Protein AF-A0A2E8ZGQ0-F1 (afdb_monomer)

Sequence (388 aa):
MPTKSALLLASIALAIGGLTSACSKSGGDQGAQAAAAPQVPVAQVVVRELAPSAEFNGSLSAPQSVELRPRVSGAIVSVHVPEGVLVRKGQLLFRIDPRPFQVALDQAQAQLRQAQASATLAESNFTRSEQLVATGAISRKTYDDALAQRNAARAQVQAGSAAVAAARLDLSFTQVTAPVGGRVDRVPSDLLARRPDIRAVEHTLRAANANIGAARSAFFPTISLTGSAGTASASLDDLFSSGSGAWSFMPRITLPLPIFGGSALRANLDRADVQKRIEIANYEKAIQSAFRDVADGLAGKGTLDAQIRSETQRVDASRNAYRLAEQRLNSGEDDNLALLDAQRTLYGSQQALVRSKLVRLSNLINLYKALGGGWTEFTTPPDDPLAR

Structure (mmCIF, N/CA/C/O backbone):
data_AF-A0A2E8ZGQ0-F1
#
_entry.id   AF-A0A2E8ZGQ0-F1
#
loop_
_atom_site.group_PDB
_atom_site.id
_atom_site.type_symbol
_atom_site.label_atom_id
_atom_site.label_alt_id
_atom_site.label_comp_id
_atom_site.label_asym_id
_atom_site.label_entity_id
_atom_site.label_seq_id
_atom_site.pdbx_PDB_ins_code
_atom_site.Cartn_x
_atom_site.Cartn_y
_atom_site.Cartn_z
_atom_site.occupancy
_atom_site.B_iso_or_equiv
_atom_site.auth_seq_id
_atom_site.auth_comp_id
_atom_site.auth_asym_id
_atom_site.auth_atom_id
_atom_site.pdbx_PDB_model_num
ATOM 1 N N . MET A 1 1 ? 4.181 -38.121 -56.366 1.00 36.09 1 MET A N 1
ATOM 2 C CA . MET A 1 1 ? 5.210 -38.783 -57.197 1.00 36.09 1 MET A CA 1
ATOM 3 C C . MET A 1 1 ? 6.078 -37.700 -57.831 1.00 36.09 1 MET A C 1
ATOM 5 O O . MET A 1 1 ? 5.507 -36.702 -58.252 1.00 36.09 1 MET A O 1
ATOM 9 N N . PRO A 1 2 ? 7.415 -37.823 -57.784 1.00 50.22 2 PRO A N 1
ATOM 10 C CA . PRO A 1 2 ? 8.355 -36.725 -58.016 1.00 50.22 2 PRO A CA 1
ATOM 11 C C . PRO A 1 2 ? 8.989 -36.780 -59.412 1.00 50.22 2 PRO A C 1
ATOM 13 O O . PRO A 1 2 ? 9.293 -37.872 -59.865 1.00 50.22 2 PRO A O 1
ATOM 16 N N . THR A 1 3 ? 9.323 -35.635 -60.011 1.00 41.19 3 THR A N 1
ATOM 17 C CA . THR A 1 3 ? 10.375 -35.492 -61.050 1.00 41.19 3 THR A CA 1
ATOM 18 C C . THR A 1 3 ? 10.690 -33.993 -61.180 1.00 41.19 3 THR A C 1
ATOM 20 O O . THR A 1 3 ? 9.792 -33.233 -61.516 1.00 41.19 3 THR A O 1
ATOM 23 N N . LYS A 1 4 ? 11.803 -33.432 -60.683 1.00 34.84 4 LYS A N 1
ATOM 24 C CA . LYS A 1 4 ? 13.239 -33.564 -61.030 1.00 34.84 4 LYS A CA 1
ATOM 25 C C . LYS A 1 4 ? 13.630 -33.062 -62.435 1.00 34.84 4 LYS A C 1
ATOM 27 O O . LYS A 1 4 ? 13.215 -33.652 -63.421 1.00 34.84 4 LYS A O 1
ATOM 32 N N . SER A 1 5 ? 14.590 -32.120 -62.414 1.00 35.41 5 SER A N 1
ATOM 33 C CA . SER A 1 5 ? 15.695 -31.893 -63.375 1.00 35.41 5 SER A CA 1
ATOM 34 C C . SER A 1 5 ? 15.346 -31.156 -64.687 1.00 35.41 5 SER A C 1
ATOM 36 O O . SER A 1 5 ? 14.243 -31.295 -65.184 1.00 35.41 5 SER A O 1
ATOM 38 N N . ALA A 1 6 ? 16.204 -30.342 -65.318 1.00 34.25 6 ALA A N 1
ATOM 39 C CA . ALA A 1 6 ? 17.662 -30.217 -65.253 1.00 34.25 6 ALA A CA 1
ATOM 40 C C . ALA A 1 6 ? 18.154 -28.834 -65.751 1.00 34.25 6 ALA A C 1
ATOM 42 O O . ALA A 1 6 ? 17.519 -28.207 -66.596 1.00 34.25 6 ALA A O 1
ATOM 43 N N . LEU A 1 7 ? 19.327 -28.424 -65.250 1.00 39.56 7 LEU A N 1
ATOM 44 C CA . LEU A 1 7 ? 20.251 -27.441 -65.835 1.00 39.56 7 LEU A CA 1
ATOM 45 C C . LEU A 1 7 ? 20.700 -27.842 -67.253 1.00 39.56 7 LEU A C 1
ATOM 47 O O . LEU A 1 7 ? 20.820 -29.037 -67.513 1.00 39.56 7 LEU A O 1
ATOM 51 N N . LEU A 1 8 ? 21.146 -26.866 -68.062 1.00 29.59 8 LEU A N 1
ATOM 52 C CA . LEU A 1 8 ? 22.347 -27.024 -68.903 1.00 29.59 8 LEU A CA 1
ATOM 53 C C . LEU A 1 8 ? 22.949 -25.673 -69.350 1.00 29.59 8 LEU A C 1
ATOM 55 O O . LEU A 1 8 ? 22.307 -24.865 -70.013 1.00 29.59 8 LEU A O 1
ATOM 59 N N . LEU A 1 9 ? 24.210 -25.479 -68.952 1.00 37.50 9 LEU A N 1
ATOM 60 C CA . LEU A 1 9 ? 25.221 -24.547 -69.465 1.00 37.50 9 LEU A CA 1
ATOM 61 C C . LEU A 1 9 ? 25.986 -25.229 -70.616 1.00 37.50 9 LEU A C 1
ATOM 63 O O . LEU A 1 9 ? 26.339 -26.396 -70.467 1.00 37.50 9 LEU A O 1
ATOM 67 N N . ALA A 1 10 ? 26.334 -24.497 -71.680 1.00 32.22 10 ALA A N 1
ATOM 68 C CA . ALA A 1 10 ? 27.498 -24.773 -72.543 1.00 32.22 10 ALA A CA 1
ATOM 69 C C . ALA A 1 10 ? 27.833 -23.495 -73.349 1.00 32.22 10 ALA A C 1
ATOM 71 O O . ALA A 1 10 ? 26.977 -23.004 -74.077 1.00 32.22 10 ALA A O 1
ATOM 72 N N . SER A 1 11 ? 28.886 -22.724 -73.051 1.00 32.69 11 SER A N 1
ATOM 73 C CA . SER A 1 11 ? 30.321 -22.880 -73.382 1.00 32.69 11 SER A CA 1
ATOM 74 C C . SER A 1 11 ? 30.656 -22.923 -74.886 1.00 32.69 11 SER A C 1
ATOM 76 O O . SER A 1 11 ? 30.315 -23.844 -75.617 1.00 32.69 11 SER A O 1
ATOM 78 N N . ILE A 1 12 ? 31.368 -21.870 -75.300 1.00 36.53 12 ILE A N 1
ATOM 79 C CA . ILE A 1 12 ? 31.879 -21.540 -76.635 1.00 36.53 12 ILE A CA 1
ATOM 80 C C . ILE A 1 12 ? 33.277 -22.151 -76.804 1.00 36.53 12 ILE A C 1
ATOM 82 O O . ILE A 1 12 ? 34.126 -21.969 -75.932 1.00 36.53 12 ILE A O 1
ATOM 86 N N . ALA A 1 13 ? 33.544 -22.793 -77.943 1.00 34.22 13 ALA A N 1
ATOM 87 C CA . ALA A 1 13 ? 34.898 -23.071 -78.421 1.00 34.22 13 ALA A CA 1
ATOM 88 C C . ALA A 1 13 ? 34.940 -22.983 -79.957 1.00 34.22 13 ALA A C 1
ATOM 90 O O . ALA A 1 13 ? 34.175 -23.645 -80.655 1.00 34.22 13 ALA A O 1
ATOM 91 N N . LEU A 1 14 ? 35.824 -22.119 -80.452 1.00 35.03 14 LEU A N 1
ATOM 92 C CA . LEU A 1 14 ? 36.038 -21.753 -81.850 1.00 35.03 14 LEU A CA 1
ATOM 93 C C . LEU A 1 14 ? 37.261 -22.521 -82.383 1.00 35.03 14 LEU A C 1
ATOM 95 O O . LEU A 1 14 ? 38.299 -22.528 -81.722 1.00 35.03 14 LEU A O 1
ATOM 99 N N . ALA A 1 15 ? 37.165 -23.124 -83.570 1.00 35.09 15 ALA A N 1
ATOM 100 C CA . ALA A 1 15 ? 38.292 -23.748 -84.268 1.00 35.09 15 ALA A CA 1
ATOM 101 C C . ALA A 1 15 ? 38.351 -23.284 -85.734 1.00 35.09 15 ALA A C 1
ATOM 103 O O . ALA A 1 15 ? 37.334 -23.198 -86.419 1.00 35.09 15 ALA A O 1
ATOM 104 N N . ILE A 1 16 ? 39.568 -22.962 -86.171 1.00 45.34 16 ILE A N 1
ATOM 105 C CA . ILE A 1 16 ? 39.969 -22.389 -87.463 1.00 45.34 16 ILE A CA 1
ATOM 106 C C . ILE A 1 16 ? 40.460 -23.514 -88.389 1.00 45.34 16 ILE A C 1
ATOM 108 O O . ILE A 1 16 ? 41.174 -24.400 -87.925 1.00 45.34 16 ILE A O 1
ATOM 112 N N . GLY A 1 17 ? 40.181 -23.434 -89.700 1.00 33.41 17 GLY A N 1
ATOM 113 C CA . GLY A 1 17 ? 40.863 -24.269 -90.700 1.00 33.41 17 GLY A CA 1
ATOM 114 C C . GLY A 1 17 ? 40.451 -24.062 -92.169 1.00 33.41 17 GLY A C 1
ATOM 115 O O . GLY A 1 17 ? 39.396 -24.527 -92.573 1.00 33.41 17 GLY A O 1
ATOM 116 N N . GLY A 1 18 ? 41.326 -23.414 -92.957 1.00 35.91 18 GLY A N 1
ATOM 117 C CA . GLY A 1 18 ? 42.031 -24.038 -94.101 1.00 35.91 18 GLY A CA 1
ATOM 118 C C . GLY A 1 18 ? 41.362 -24.219 -95.482 1.00 35.91 18 GLY A C 1
ATOM 119 O O . GLY A 1 18 ? 40.473 -25.039 -95.649 1.00 35.91 18 GLY A O 1
ATOM 120 N N . LEU A 1 19 ? 41.938 -23.536 -96.485 1.00 42.09 19 LEU A N 1
ATOM 121 C CA . LEU A 1 19 ? 41.756 -23.579 -97.953 1.00 42.09 19 LEU A CA 1
ATOM 122 C C . LEU A 1 19 ? 41.822 -24.969 -98.631 1.00 42.09 19 LEU A C 1
ATOM 124 O O . LEU A 1 19 ? 42.632 -25.794 -98.229 1.00 42.09 19 LEU A O 1
ATOM 128 N N . THR A 1 20 ? 41.177 -25.112 -99.805 1.00 39.44 20 THR A N 1
ATOM 129 C CA . THR A 1 20 ? 41.821 -25.556 -101.076 1.00 39.44 20 THR A CA 1
ATOM 130 C C . THR A 1 20 ? 41.020 -25.123 -102.325 1.00 39.44 20 THR A C 1
ATOM 132 O O . THR A 1 20 ? 39.796 -25.045 -102.301 1.00 39.44 20 THR A O 1
ATOM 135 N N . SER A 1 21 ? 41.752 -24.806 -103.401 1.00 39.88 21 SER A N 1
ATOM 136 C CA . SER A 1 21 ? 41.317 -24.292 -104.715 1.00 39.88 21 SER A CA 1
ATOM 137 C C . SER A 1 21 ? 40.941 -25.379 -105.732 1.00 39.88 21 SER A C 1
ATOM 139 O O . SER A 1 21 ? 41.535 -26.453 -105.719 1.00 39.88 21 SER A O 1
ATOM 141 N N . ALA A 1 22 ? 40.126 -25.022 -106.737 1.00 34.09 22 ALA A N 1
ATOM 142 C CA . ALA A 1 22 ? 40.221 -25.569 -108.100 1.00 34.09 22 ALA A CA 1
ATOM 143 C C . ALA A 1 22 ? 39.683 -24.568 -109.151 1.00 34.09 22 ALA A C 1
ATOM 145 O O . ALA A 1 22 ? 38.590 -24.027 -109.011 1.00 34.09 22 ALA A O 1
ATOM 146 N N . CYS A 1 23 ? 40.484 -24.319 -110.193 1.00 39.69 23 CYS A N 1
ATOM 147 C CA . CYS A 1 23 ? 40.264 -23.371 -111.292 1.00 39.69 23 CYS A CA 1
ATOM 148 C C . CYS A 1 23 ? 39.640 -24.027 -112.536 1.00 39.69 23 CYS A C 1
ATOM 150 O O . CYS A 1 23 ? 40.107 -25.089 -112.939 1.00 39.69 23 CYS A O 1
ATOM 152 N N . SER A 1 24 ? 38.785 -23.293 -113.269 1.00 32.53 24 SER A N 1
ATOM 153 C CA . SER A 1 24 ? 38.816 -23.243 -114.748 1.00 32.53 24 SER A CA 1
ATOM 154 C C . SER A 1 24 ? 38.016 -22.057 -115.336 1.00 32.53 24 SER A C 1
ATOM 156 O O . SER A 1 24 ? 36.824 -21.970 -115.078 1.00 32.53 24 SER A O 1
ATOM 158 N N . LYS A 1 25 ? 38.712 -21.201 -116.122 1.00 36.12 25 LYS A N 1
ATOM 159 C CA . LYS A 1 25 ? 38.355 -20.452 -117.371 1.00 36.12 25 LYS A CA 1
ATOM 160 C C . LYS A 1 25 ? 36.890 -20.007 -117.608 1.00 36.12 25 LYS A C 1
ATOM 162 O O . LYS A 1 25 ? 35.994 -20.817 -117.477 1.00 36.12 25 LYS A O 1
ATOM 167 N N . SER A 1 26 ? 36.537 -18.839 -118.157 1.00 30.44 26 SER A N 1
ATOM 168 C CA . SER A 1 26 ? 37.215 -17.649 -118.713 1.00 30.44 26 SER A CA 1
ATOM 169 C C . SER A 1 26 ? 36.119 -16.707 -119.263 1.00 30.44 26 SER A C 1
ATOM 171 O O . SER A 1 26 ? 35.171 -17.222 -119.849 1.00 30.44 26 SER A O 1
ATOM 173 N N . GLY A 1 27 ? 36.296 -15.380 -119.199 1.00 29.59 27 GLY A N 1
ATOM 174 C CA . GLY A 1 27 ? 35.507 -14.391 -119.969 1.00 29.59 27 GLY A CA 1
ATOM 175 C C . GLY A 1 27 ? 34.726 -13.412 -119.090 1.00 29.59 27 GLY A C 1
ATOM 176 O O . GLY A 1 27 ? 33.856 -13.832 -118.342 1.00 29.59 27 GLY A O 1
ATOM 177 N N . GLY A 1 28 ? 35.102 -12.132 -119.126 1.00 28.56 28 GLY A N 1
ATOM 178 C CA . GLY A 1 28 ? 34.752 -11.133 -118.116 1.00 28.56 28 GLY A CA 1
ATOM 179 C C . GLY A 1 28 ? 33.536 -10.259 -118.407 1.00 28.56 28 GLY A C 1
ATOM 180 O O . GLY A 1 28 ? 33.073 -10.192 -119.535 1.00 28.56 28 GLY A O 1
ATOM 181 N N . ASP A 1 29 ? 33.111 -9.562 -117.352 1.00 29.17 29 ASP A N 1
ATOM 182 C CA . ASP A 1 29 ? 32.717 -8.151 -117.354 1.00 29.17 29 ASP A CA 1
ATOM 183 C C . ASP A 1 29 ? 32.814 -7.598 -115.919 1.00 29.17 29 ASP A C 1
ATOM 185 O O . ASP A 1 29 ? 32.646 -8.318 -114.933 1.00 29.17 29 ASP A O 1
ATOM 189 N N . GLN A 1 30 ? 33.206 -6.330 -115.815 1.00 32.09 30 GLN A N 1
ATOM 190 C CA . GLN A 1 30 ? 33.560 -5.618 -114.586 1.00 32.09 30 GLN A CA 1
ATOM 191 C C . GLN A 1 30 ? 32.325 -5.064 -113.855 1.00 32.09 30 GLN A C 1
ATOM 193 O O . GLN A 1 30 ? 31.408 -4.557 -114.492 1.00 32.09 30 GLN A O 1
ATOM 198 N N . GLY A 1 31 ? 32.355 -5.043 -112.516 1.00 30.73 31 GLY A N 1
ATOM 199 C CA . GLY A 1 31 ? 31.429 -4.238 -111.704 1.00 30.73 31 GLY A CA 1
ATOM 200 C C . GLY A 1 31 ? 31.252 -4.755 -110.278 1.00 30.73 31 GLY A C 1
ATOM 201 O O . GLY A 1 31 ? 30.464 -5.659 -110.035 1.00 30.73 31 GLY A O 1
ATOM 202 N N . ALA A 1 32 ? 32.012 -4.188 -109.342 1.00 34.81 32 ALA A N 1
ATOM 203 C CA . ALA A 1 32 ? 32.141 -4.615 -107.954 1.00 34.81 32 ALA A CA 1
ATOM 204 C C . ALA A 1 32 ? 30.892 -4.391 -107.075 1.00 34.81 32 ALA A C 1
ATOM 206 O O . ALA A 1 32 ? 30.194 -3.383 -107.185 1.00 34.81 32 ALA A O 1
ATOM 207 N N . GLN A 1 33 ? 30.707 -5.338 -106.147 1.00 40.16 33 GLN A N 1
ATOM 208 C CA . GLN A 1 33 ? 29.840 -5.332 -104.966 1.00 40.16 33 GLN A CA 1
ATOM 209 C C . GLN A 1 33 ? 29.695 -3.974 -104.253 1.00 40.16 33 GLN A C 1
ATOM 211 O O . GLN A 1 33 ? 30.682 -3.349 -103.866 1.00 40.16 33 GLN A O 1
ATOM 216 N N . ALA A 1 34 ? 28.449 -3.633 -103.908 1.00 39.62 34 ALA A N 1
ATOM 217 C CA . ALA A 1 34 ? 28.131 -2.733 -102.804 1.00 39.62 34 ALA A CA 1
ATOM 218 C C . ALA A 1 34 ? 27.948 -3.532 -101.496 1.00 39.62 34 ALA A C 1
ATOM 220 O O . ALA A 1 34 ? 27.362 -4.613 -101.479 1.00 39.62 34 ALA A O 1
ATOM 221 N N . ALA A 1 35 ? 28.516 -2.976 -100.428 1.00 50.72 35 ALA A N 1
ATOM 222 C CA . ALA A 1 35 ? 28.792 -3.526 -99.104 1.00 50.72 35 ALA A CA 1
ATOM 223 C C . ALA A 1 35 ? 27.683 -4.350 -98.415 1.00 50.72 35 ALA A C 1
ATOM 225 O O . ALA A 1 35 ? 26.517 -3.964 -98.365 1.00 50.72 35 ALA A O 1
ATOM 226 N N . ALA A 1 36 ? 28.103 -5.436 -97.758 1.00 49.81 36 ALA A N 1
ATOM 227 C CA . ALA A 1 36 ? 27.311 -6.136 -96.753 1.00 49.81 36 ALA A CA 1
ATOM 228 C C . ALA A 1 36 ? 27.134 -5.256 -95.501 1.00 49.81 36 ALA A C 1
ATOM 230 O O . ALA A 1 36 ? 28.106 -4.742 -94.946 1.00 49.81 36 ALA A O 1
ATOM 231 N N . ALA A 1 37 ? 25.886 -5.093 -95.063 1.00 48.00 37 ALA A N 1
ATOM 232 C CA . ALA A 1 37 ? 25.523 -4.356 -93.858 1.00 48.00 37 ALA A CA 1
ATOM 233 C C . ALA A 1 37 ? 25.948 -5.106 -92.572 1.00 48.00 37 ALA A C 1
ATOM 235 O O . ALA A 1 37 ? 25.955 -6.341 -92.556 1.00 48.00 37 ALA A O 1
ATOM 236 N N . PRO A 1 38 ? 26.274 -4.390 -91.479 1.00 54.31 38 PRO A N 1
ATOM 237 C CA . PRO A 1 38 ? 26.653 -5.003 -90.208 1.00 54.31 38 PRO A CA 1
ATOM 238 C C . PRO A 1 38 ? 25.473 -5.769 -89.588 1.00 54.31 38 PRO A C 1
ATOM 240 O O . PRO A 1 38 ? 24.385 -5.221 -89.418 1.00 54.31 38 PRO A O 1
ATOM 243 N N . GLN A 1 39 ? 25.687 -7.039 -89.228 1.00 56.91 39 GLN A N 1
ATOM 244 C CA . GLN A 1 39 ? 24.697 -7.835 -88.499 1.00 56.91 39 GLN A CA 1
ATOM 245 C C . GLN A 1 39 ? 24.738 -7.474 -87.012 1.00 56.91 39 GLN A C 1
ATOM 247 O O . GLN A 1 39 ? 25.739 -7.695 -86.332 1.00 56.91 39 GLN A O 1
ATOM 252 N N . VAL A 1 40 ? 23.642 -6.906 -86.515 1.00 52.62 40 VAL A N 1
ATOM 253 C CA . VAL A 1 40 ? 23.455 -6.543 -85.105 1.00 52.62 40 VAL A CA 1
ATOM 254 C C . VAL A 1 40 ? 22.728 -7.697 -84.403 1.00 52.62 40 VAL A C 1
ATOM 256 O O . VAL A 1 40 ? 21.700 -8.144 -84.916 1.00 52.62 40 VAL A O 1
ATOM 259 N N . PRO A 1 41 ? 23.206 -8.207 -83.252 1.00 53.59 41 PRO A N 1
ATOM 260 C CA . PRO A 1 41 ? 22.493 -9.252 -82.530 1.00 53.59 41 PRO A CA 1
ATOM 261 C C . PRO A 1 41 ? 21.210 -8.669 -81.930 1.00 53.59 41 PRO A C 1
ATOM 263 O O . PRO A 1 41 ? 21.249 -7.763 -81.098 1.00 53.59 41 PRO A O 1
ATOM 266 N N . VAL A 1 42 ? 20.064 -9.192 -82.362 1.00 56.78 42 VAL A N 1
ATOM 267 C CA . VAL A 1 42 ? 18.755 -8.810 -81.827 1.00 56.78 42 VAL A CA 1
ATOM 268 C C . VAL A 1 42 ? 18.406 -9.757 -80.682 1.00 56.78 42 VAL A C 1
ATOM 270 O O . VAL A 1 42 ? 18.164 -10.944 -80.895 1.00 56.78 42 VAL A O 1
ATOM 273 N N . ALA A 1 43 ? 18.383 -9.233 -79.458 1.00 51.50 43 ALA A N 1
ATOM 274 C CA . ALA A 1 43 ? 17.829 -9.934 -78.305 1.00 51.50 43 ALA A CA 1
ATOM 275 C C . ALA A 1 43 ? 16.293 -9.901 -78.379 1.00 51.50 43 ALA A C 1
ATOM 277 O O . ALA A 1 43 ? 15.702 -8.836 -78.565 1.00 51.50 43 ALA A O 1
ATOM 278 N N . GLN A 1 44 ? 15.634 -11.055 -78.242 1.00 59.97 44 GLN A N 1
ATOM 279 C CA . GLN A 1 44 ? 14.172 -11.108 -78.198 1.00 59.97 44 GLN A CA 1
ATOM 280 C C . GLN A 1 44 ? 13.659 -10.503 -76.884 1.00 59.97 44 GLN A C 1
ATOM 282 O O . GLN A 1 44 ? 14.010 -10.955 -75.794 1.00 59.97 44 GLN A O 1
ATOM 287 N N . VAL A 1 45 ? 12.822 -9.471 -77.000 1.00 52.06 45 VAL A N 1
ATOM 288 C CA . VAL A 1 45 ? 12.187 -8.784 -75.870 1.00 52.06 45 VAL A CA 1
ATOM 289 C C . VAL A 1 45 ? 11.060 -9.662 -75.327 1.00 52.06 45 VAL A C 1
ATOM 291 O O . VAL A 1 45 ? 10.036 -9.851 -75.980 1.00 52.06 45 VAL A O 1
ATOM 294 N N . VAL A 1 46 ? 11.239 -10.199 -74.119 1.00 62.28 46 VAL A N 1
ATOM 295 C CA . VAL A 1 46 ? 10.173 -10.894 -73.386 1.00 62.28 46 VAL A CA 1
ATOM 296 C C . VAL A 1 46 ? 9.311 -9.842 -72.695 1.00 62.28 46 VAL A C 1
ATOM 298 O O . VAL A 1 46 ? 9.698 -9.284 -71.669 1.00 62.28 46 VAL A O 1
ATOM 301 N N . VAL A 1 47 ? 8.142 -9.555 -73.265 1.00 61.12 47 VAL A N 1
ATOM 302 C CA . VAL A 1 47 ? 7.145 -8.673 -72.647 1.00 61.12 47 VAL A CA 1
ATOM 303 C C . VAL A 1 47 ? 6.387 -9.481 -71.597 1.00 61.12 47 VAL A C 1
ATOM 305 O O . VAL A 1 47 ? 5.701 -10.448 -71.923 1.00 61.12 47 VAL A O 1
ATOM 308 N N . ARG A 1 48 ? 6.529 -9.108 -70.324 1.00 68.31 48 ARG A N 1
ATOM 309 C CA . ARG A 1 48 ? 5.755 -9.677 -69.216 1.00 68.31 48 ARG A CA 1
ATOM 310 C C . ARG A 1 48 ? 4.915 -8.561 -68.613 1.00 68.31 48 ARG A C 1
ATOM 312 O O . ARG A 1 48 ? 5.480 -7.557 -68.187 1.00 68.31 48 ARG A O 1
ATOM 319 N N . GLU A 1 49 ? 3.594 -8.728 -68.571 1.00 64.56 49 GLU A N 1
ATOM 320 C CA . GLU A 1 49 ? 2.727 -7.844 -67.787 1.00 64.56 49 GLU A CA 1
ATOM 321 C C . GLU A 1 49 ? 3.076 -8.015 -66.307 1.00 64.56 49 GLU A C 1
ATOM 323 O O . GLU A 1 49 ? 2.685 -8.975 -65.642 1.00 64.56 49 GLU A O 1
ATOM 328 N N . LEU A 1 50 ? 3.894 -7.097 -65.803 1.00 58.94 50 LEU A N 1
ATOM 329 C CA . LEU A 1 50 ? 4.095 -6.906 -64.379 1.00 58.94 50 LEU A CA 1
ATOM 330 C C . LEU A 1 50 ? 2.863 -6.158 -63.880 1.00 58.94 50 LEU A C 1
ATOM 332 O O . LEU A 1 50 ? 2.727 -4.965 -64.138 1.00 58.94 50 LEU A O 1
ATOM 336 N N . ALA A 1 51 ? 1.958 -6.851 -63.187 1.00 57.97 51 ALA A N 1
ATOM 337 C CA . ALA A 1 51 ? 0.944 -6.168 -62.397 1.00 57.97 51 ALA A CA 1
ATOM 338 C C . ALA A 1 51 ? 1.690 -5.276 -61.386 1.00 57.97 51 ALA A C 1
ATOM 340 O O . ALA A 1 51 ? 2.459 -5.814 -60.583 1.00 57.97 51 ALA A O 1
ATOM 341 N N . PRO A 1 52 ? 1.547 -3.940 -61.439 1.00 59.34 52 PRO A N 1
ATOM 342 C CA . PRO A 1 52 ? 2.268 -3.059 -60.536 1.00 59.34 52 PRO A CA 1
ATOM 343 C C . PRO A 1 52 ? 1.774 -3.312 -59.109 1.00 59.34 52 PRO A C 1
ATOM 345 O O . PRO A 1 52 ? 0.672 -2.914 -58.736 1.00 59.34 52 PRO A O 1
ATOM 348 N N . SER A 1 53 ? 2.574 -4.010 -58.306 1.00 64.62 53 SER A N 1
ATOM 349 C CA . SER A 1 53 ? 2.336 -4.137 -56.873 1.00 64.62 53 SER A CA 1
ATOM 350 C C . SER A 1 53 ? 2.837 -2.867 -56.198 1.00 64.62 53 SER A C 1
ATOM 352 O O . SER A 1 53 ? 4.040 -2.613 -56.157 1.00 64.62 53 SER A O 1
ATOM 354 N N . ALA A 1 54 ? 1.919 -2.058 -55.686 1.00 59.56 54 ALA A N 1
ATOM 355 C CA . ALA A 1 54 ? 2.255 -0.957 -54.801 1.00 59.56 54 ALA A CA 1
ATOM 356 C C . ALA A 1 54 ? 2.203 -1.468 -53.356 1.00 59.56 54 ALA A C 1
ATOM 358 O O . ALA A 1 54 ? 1.138 -1.837 -52.860 1.00 59.56 54 ALA A O 1
ATOM 359 N N . GLU A 1 55 ? 3.352 -1.517 -52.688 1.00 55.41 55 GLU A N 1
ATOM 360 C CA . GLU A 1 55 ? 3.406 -1.761 -51.249 1.00 55.41 55 GLU A CA 1
ATOM 361 C C . GLU A 1 55 ? 3.188 -0.433 -50.519 1.00 55.41 55 GLU A C 1
ATOM 363 O O . GLU A 1 55 ? 4.017 0.473 -50.579 1.00 55.41 55 GLU A O 1
ATOM 368 N N . PHE A 1 56 ? 2.049 -0.309 -49.839 1.00 60.72 56 PHE A N 1
ATOM 369 C CA . PHE A 1 56 ? 1.763 0.812 -48.950 1.00 60.72 56 PHE A CA 1
ATOM 370 C C . PHE A 1 56 ? 2.032 0.390 -47.506 1.00 60.72 56 PHE A C 1
ATOM 372 O O . PHE A 1 56 ? 1.484 -0.599 -47.016 1.00 60.72 56 PHE A O 1
ATOM 379 N N . ASN A 1 57 ? 2.836 1.170 -46.793 1.00 67.19 57 ASN A N 1
ATOM 380 C CA . ASN A 1 57 ? 3.011 1.043 -45.352 1.00 67.19 57 ASN A CA 1
ATOM 381 C C . ASN A 1 57 ? 1.792 1.637 -44.624 1.00 67.19 57 ASN A C 1
ATOM 383 O O . ASN A 1 57 ? 1.787 2.792 -44.210 1.00 67.19 57 ASN A O 1
ATOM 387 N N . GLY A 1 58 ? 0.737 0.839 -44.469 1.00 50.59 58 GLY A N 1
ATOM 388 C CA . GLY A 1 58 ? -0.399 1.179 -43.614 1.00 50.59 58 GLY A CA 1
ATOM 389 C C . GLY A 1 58 ? -0.135 0.781 -42.163 1.00 50.59 58 GLY A C 1
ATOM 390 O O . GLY A 1 58 ? 0.217 -0.365 -41.892 1.00 50.59 58 GLY A O 1
ATOM 391 N N . SER A 1 59 ? -0.330 1.699 -41.215 1.00 61.25 59 SER A N 1
ATOM 392 C CA . SER A 1 59 ? -0.439 1.344 -39.799 1.00 61.25 59 SER A CA 1
ATOM 393 C C . SER A 1 59 ? -1.912 1.172 -39.432 1.00 61.25 59 SER A C 1
ATOM 395 O O . SER A 1 59 ? -2.757 2.008 -39.743 1.00 61.25 59 SER A O 1
ATOM 397 N N . LEU A 1 60 ? -2.236 0.057 -38.783 1.00 56.22 60 LEU A N 1
ATOM 398 C CA . LEU A 1 60 ? -3.555 -0.173 -38.206 1.00 56.22 60 LEU A CA 1
ATOM 399 C C . LEU A 1 60 ? -3.491 0.255 -36.741 1.00 56.22 60 LEU A C 1
ATOM 401 O O . LEU A 1 60 ? -2.761 -0.344 -35.954 1.00 56.22 60 LEU A O 1
ATOM 405 N N . SER A 1 61 ? -4.233 1.297 -36.377 1.00 61.50 61 SER A N 1
ATOM 406 C CA . SER A 1 61 ? -4.402 1.720 -34.987 1.00 61.50 61 SER A CA 1
ATOM 407 C C . SER A 1 61 ? -5.832 1.454 -34.526 1.00 61.50 61 SER A C 1
ATOM 409 O O . SER A 1 61 ? -6.789 1.529 -35.301 1.00 61.50 61 SER A O 1
ATOM 411 N N . ALA A 1 62 ? -5.988 1.098 -33.251 1.00 64.88 62 ALA A N 1
ATOM 412 C CA . ALA A 1 62 ? -7.309 0.933 -32.667 1.00 64.88 62 ALA A CA 1
ATOM 413 C C . ALA A 1 62 ? -8.023 2.301 -32.627 1.00 64.88 62 ALA A C 1
ATOM 415 O O . ALA A 1 62 ? -7.446 3.251 -32.094 1.00 64.88 62 ALA A O 1
ATOM 416 N N . PRO A 1 63 ? -9.280 2.411 -33.107 1.00 72.75 63 PRO A N 1
ATOM 417 C CA . PRO A 1 63 ? -10.047 3.659 -33.036 1.00 72.75 63 PRO A CA 1
ATOM 418 C C . PRO A 1 63 ? -10.212 4.179 -31.601 1.00 72.75 63 PRO A C 1
ATOM 420 O O . PRO A 1 63 ? -10.355 5.378 -31.380 1.00 72.75 63 PRO A O 1
ATOM 423 N N . GLN A 1 64 ? -10.203 3.271 -30.619 1.00 68.31 64 GLN A N 1
ATOM 424 C CA . GLN A 1 64 ? -10.254 3.577 -29.194 1.00 68.31 64 GLN A CA 1
ATOM 425 C C . GLN A 1 64 ? -9.296 2.650 -28.441 1.00 68.31 64 GLN A C 1
ATOM 427 O O . GLN A 1 64 ? -9.381 1.429 -28.567 1.00 68.31 64 GLN A O 1
ATOM 432 N N . SER A 1 65 ? -8.404 3.234 -27.641 1.00 69.69 65 SER A N 1
ATOM 433 C CA . SER A 1 65 ? -7.518 2.515 -26.724 1.00 69.69 65 SER A CA 1
ATOM 434 C C . SER A 1 65 ? -7.790 2.979 -25.297 1.00 69.69 65 SER A C 1
ATOM 436 O O . SER A 1 65 ? -7.963 4.174 -25.053 1.00 69.69 65 SER A O 1
ATOM 438 N N . VAL A 1 66 ? -7.866 2.034 -24.359 1.00 73.81 66 VAL A N 1
ATOM 439 C CA . VAL A 1 66 ? -8.106 2.310 -22.938 1.00 73.81 66 VAL A CA 1
ATOM 440 C C . VAL A 1 66 ? -6.956 1.724 -22.133 1.00 73.81 66 VAL A C 1
ATOM 442 O O . VAL A 1 66 ? -6.808 0.507 -22.041 1.00 73.81 66 VAL A O 1
ATOM 445 N N . GLU A 1 67 ? -6.155 2.594 -21.523 1.00 70.19 67 GLU A N 1
ATOM 446 C CA . GLU A 1 67 ? -5.110 2.183 -20.590 1.00 70.19 67 GLU A CA 1
ATOM 447 C C . GLU A 1 67 ? -5.732 1.903 -19.213 1.00 70.19 67 GLU A C 1
ATOM 449 O O . GLU A 1 67 ? -6.316 2.784 -18.579 1.00 70.19 67 GLU A O 1
ATOM 454 N N . LEU A 1 68 ? -5.618 0.661 -18.737 1.00 67.94 68 LEU A N 1
ATOM 455 C CA . LEU A 1 68 ? -6.112 0.265 -17.421 1.00 67.94 68 LEU A CA 1
ATOM 456 C C . LEU A 1 68 ? -5.005 0.405 -16.380 1.00 67.94 68 LEU A C 1
ATOM 458 O O . LEU A 1 68 ? -4.005 -0.307 -16.428 1.00 67.94 68 LEU A O 1
ATOM 462 N N . ARG A 1 69 ? -5.215 1.290 -15.401 1.00 70.38 69 ARG A N 1
ATOM 463 C CA . ARG A 1 69 ? -4.327 1.442 -14.245 1.00 70.38 69 ARG A CA 1
ATOM 464 C C . ARG A 1 69 ? -5.017 0.954 -12.972 1.00 70.38 69 ARG A C 1
ATOM 466 O O . ARG A 1 69 ? -6.139 1.390 -12.695 1.00 70.38 69 ARG A O 1
ATOM 473 N N . PRO A 1 70 ? -4.382 0.069 -12.184 1.00 69.75 70 PRO A N 1
ATOM 474 C CA . PRO A 1 70 ? -4.937 -0.347 -10.907 1.00 69.75 70 PRO A CA 1
ATOM 475 C C . PRO A 1 70 ? -4.963 0.844 -9.941 1.00 69.75 70 PRO A C 1
ATOM 477 O O . PRO A 1 70 ? -3.996 1.594 -9.829 1.00 69.75 70 PRO A O 1
ATOM 480 N N . ARG A 1 71 ? -6.094 1.024 -9.249 1.00 75.75 71 ARG A N 1
ATOM 481 C CA . ARG A 1 71 ? -6.277 2.101 -8.257 1.00 75.75 71 ARG A CA 1
ATOM 482 C C . ARG A 1 71 ? -5.587 1.807 -6.926 1.00 75.75 71 ARG A C 1
ATOM 484 O O . ARG A 1 71 ? -5.307 2.731 -6.175 1.00 75.75 71 ARG A O 1
ATOM 491 N N . VAL A 1 72 ? -5.310 0.533 -6.658 1.00 74.69 72 VAL A N 1
ATOM 492 C CA . VAL A 1 72 ? -4.582 0.055 -5.483 1.00 74.69 72 VAL A CA 1
ATOM 493 C C . VAL A 1 72 ? -3.337 -0.697 -5.934 1.00 74.69 72 VAL A C 1
ATOM 495 O O . VAL A 1 72 ? -3.383 -1.488 -6.878 1.00 74.69 72 VAL A O 1
ATOM 498 N N . SER A 1 73 ? -2.207 -0.439 -5.281 1.00 68.50 73 SER A N 1
ATOM 499 C CA . SER A 1 73 ? -0.966 -1.161 -5.542 1.00 68.50 73 SER A CA 1
ATOM 500 C C . SER A 1 73 ? -0.982 -2.506 -4.813 1.00 68.50 73 SER A C 1
ATOM 502 O O . SER A 1 73 ? -1.317 -2.599 -3.634 1.00 68.50 73 SER A O 1
ATOM 504 N N . GLY A 1 74 ? -0.625 -3.577 -5.516 1.00 66.81 74 GLY A N 1
ATOM 505 C CA . GLY A 1 74 ? -0.576 -4.915 -4.939 1.00 66.81 74 GLY A CA 1
ATOM 506 C C . GLY A 1 74 ? -0.054 -5.946 -5.930 1.00 66.81 74 GLY A C 1
ATOM 507 O O . GLY A 1 74 ? 0.034 -5.686 -7.129 1.00 66.81 74 GLY A O 1
ATOM 508 N N . ALA A 1 75 ? 0.319 -7.117 -5.420 1.00 63.00 75 ALA A N 1
ATOM 509 C CA . ALA A 1 75 ? 0.766 -8.220 -6.261 1.00 63.00 75 ALA A CA 1
ATOM 510 C C . ALA A 1 75 ? -0.427 -8.839 -7.006 1.00 63.00 75 ALA A C 1
ATOM 512 O O . ALA A 1 75 ? -1.476 -9.078 -6.403 1.00 63.00 75 ALA A O 1
ATOM 513 N N . ILE A 1 76 ? -0.265 -9.113 -8.302 1.00 61.91 76 ILE A N 1
ATOM 514 C CA . ILE A 1 76 ? -1.258 -9.833 -9.107 1.00 61.91 76 ILE A CA 1
ATOM 515 C C . ILE A 1 76 ? -1.150 -11.321 -8.761 1.00 61.91 76 ILE A C 1
ATOM 517 O O . ILE A 1 76 ? -0.081 -11.908 -8.883 1.00 61.91 76 ILE A O 1
ATOM 521 N N . VAL A 1 77 ? -2.250 -11.926 -8.315 1.00 64.69 77 VAL A N 1
ATOM 522 C CA . VAL A 1 77 ? -2.332 -13.358 -7.982 1.00 64.69 77 VAL A CA 1
ATOM 523 C C . VAL A 1 77 ? -2.641 -14.184 -9.221 1.00 64.69 77 VAL A C 1
ATOM 525 O O . VAL A 1 77 ? -2.072 -15.253 -9.411 1.00 64.69 77 VAL A O 1
ATOM 528 N N . SER A 1 78 ? -3.549 -13.701 -10.070 1.00 64.12 78 SER A N 1
ATOM 529 C CA . SER A 1 78 ? -3.913 -14.412 -11.290 1.00 64.12 78 SER A CA 1
ATOM 530 C C . SER A 1 78 ? -4.357 -13.480 -12.412 1.00 64.12 78 SER A C 1
ATOM 532 O O . SER A 1 78 ? -5.059 -12.481 -12.204 1.00 64.12 78 SER A O 1
ATOM 534 N N . VAL A 1 79 ? -3.944 -13.854 -13.621 1.00 70.94 79 VAL A N 1
ATOM 535 C CA . VAL A 1 79 ? -4.376 -13.272 -14.891 1.00 70.94 79 VAL A CA 1
ATOM 536 C C . VAL A 1 79 ? -5.431 -14.210 -15.469 1.00 70.94 79 VAL A C 1
ATOM 538 O O . VAL A 1 79 ? -5.153 -15.385 -15.686 1.00 70.94 79 VAL A O 1
ATOM 541 N N . HIS A 1 80 ? -6.652 -13.719 -15.669 1.00 68.94 80 HIS A N 1
ATOM 542 C CA . HIS A 1 80 ? -7.773 -14.547 -16.138 1.00 68.94 80 HIS A CA 1
ATOM 543 C C . HIS A 1 80 ? -7.960 -14.488 -17.660 1.00 68.94 80 HIS A C 1
ATOM 545 O O . HIS A 1 80 ? -8.749 -15.257 -18.204 1.00 68.94 80 HIS A O 1
ATOM 551 N N . VAL A 1 81 ? -7.258 -13.583 -18.350 1.00 67.44 81 VAL A N 1
ATOM 552 C CA . VAL A 1 81 ? -7.362 -13.408 -19.802 1.00 67.44 81 VAL A CA 1
ATOM 553 C C . VAL A 1 81 ? -5.962 -13.306 -20.418 1.00 67.44 81 VAL A C 1
ATOM 555 O O . VAL A 1 81 ? -5.224 -12.390 -20.054 1.00 67.44 81 VAL A O 1
ATOM 558 N N . PRO A 1 82 ? -5.586 -14.214 -21.337 1.00 63.12 82 PRO A N 1
ATOM 559 C CA . PRO A 1 82 ? -4.325 -14.118 -22.064 1.00 63.12 82 PRO A CA 1
ATOM 560 C C . PRO A 1 82 ? -4.354 -12.995 -23.114 1.00 63.12 82 PRO A C 1
ATOM 562 O O . PRO A 1 82 ? -5.415 -12.528 -23.536 1.00 63.12 82 PRO A O 1
ATOM 565 N N . GLU A 1 83 ? -3.168 -12.561 -23.538 1.00 66.19 83 GLU A N 1
ATOM 566 C CA . GLU A 1 83 ? -2.988 -11.537 -24.573 1.00 66.19 83 GLU A CA 1
ATOM 567 C C . GLU A 1 83 ? -3.704 -11.927 -25.885 1.00 66.19 83 GLU A C 1
ATOM 569 O O . GLU A 1 83 ? -3.788 -13.100 -26.251 1.00 66.19 83 GLU A O 1
ATOM 574 N N . GLY A 1 84 ? -4.265 -10.944 -26.593 1.00 67.00 84 GLY A N 1
ATOM 575 C CA . GLY A 1 84 ? -4.913 -11.115 -27.900 1.00 67.00 84 GLY A CA 1
ATOM 576 C C . GLY A 1 84 ? -6.379 -11.572 -27.881 1.00 67.00 84 GLY A C 1
ATOM 577 O O . GLY A 1 84 ? -7.035 -11.561 -28.933 1.00 67.00 84 GLY A O 1
ATOM 578 N N . VAL A 1 85 ? -6.931 -11.930 -26.716 1.00 75.19 85 VAL A N 1
ATOM 579 C CA . VAL A 1 85 ? -8.320 -12.406 -26.585 1.00 75.19 85 VAL A CA 1
ATOM 580 C C . VAL A 1 85 ? -9.315 -11.243 -26.484 1.00 75.19 85 VAL A C 1
ATOM 582 O O . VAL A 1 85 ? -9.029 -10.181 -25.928 1.00 75.19 85 VAL A O 1
ATOM 585 N N . LEU A 1 86 ? -10.506 -11.450 -27.054 1.00 79.19 86 LEU A N 1
ATOM 586 C CA . LEU A 1 86 ? -11.651 -10.546 -26.936 1.00 79.19 86 LEU A CA 1
ATOM 587 C C . LEU A 1 86 ? -12.292 -10.675 -25.551 1.00 79.19 86 LEU A C 1
ATOM 589 O O . LEU A 1 86 ? -12.721 -11.760 -25.158 1.00 79.19 86 LEU A O 1
ATOM 593 N N . VAL A 1 87 ? -12.409 -9.556 -24.844 1.00 81.44 87 VAL A N 1
ATOM 594 C CA . VAL A 1 87 ? -13.065 -9.468 -23.537 1.00 81.44 87 VAL A CA 1
ATOM 595 C C . VAL A 1 87 ? -14.405 -8.763 -23.634 1.00 81.44 87 VAL A C 1
ATOM 597 O O . VAL A 1 87 ? -14.594 -7.841 -24.431 1.00 81.44 87 VAL A O 1
ATOM 600 N N . ARG A 1 88 ? -15.350 -9.193 -22.797 1.00 85.50 88 ARG A N 1
ATOM 601 C CA . ARG A 1 88 ? -16.645 -8.522 -22.622 1.00 85.50 88 ARG A CA 1
ATOM 602 C C . ARG A 1 88 ? -16.551 -7.489 -21.501 1.00 85.50 88 ARG A C 1
ATOM 604 O O . ARG A 1 88 ? -15.789 -7.652 -20.551 1.00 85.50 88 ARG A O 1
ATOM 611 N N . LYS A 1 89 ? -17.377 -6.444 -21.576 1.00 82.69 89 LYS A N 1
ATOM 612 C CA . LYS A 1 89 ? -17.523 -5.465 -20.490 1.00 82.69 89 LYS A CA 1
ATOM 613 C C . LYS A 1 89 ? -17.905 -6.180 -19.184 1.00 82.69 89 LYS A C 1
ATOM 615 O O . LYS A 1 89 ? -18.837 -6.979 -19.171 1.00 82.69 89 LYS A O 1
ATOM 620 N N . GLY A 1 90 ? -17.179 -5.896 -18.106 1.00 82.00 90 GLY A N 1
ATOM 621 C CA . GLY A 1 90 ? -17.344 -6.502 -16.782 1.00 82.00 90 GLY A CA 1
ATOM 622 C C . GLY A 1 90 ? -16.576 -7.810 -16.562 1.00 82.00 90 GLY A C 1
ATOM 623 O O . GLY A 1 90 ? -16.569 -8.317 -15.444 1.00 82.00 90 GLY A O 1
ATOM 624 N N . GLN A 1 91 ? -15.900 -8.355 -17.579 1.00 83.06 91 GLN A N 1
ATOM 625 C CA . GLN A 1 91 ? -15.091 -9.565 -17.421 1.00 83.06 91 GLN A CA 1
ATOM 626 C C . GLN A 1 91 ? -13.883 -9.293 -16.514 1.00 83.06 91 GLN A C 1
ATOM 628 O O . GLN A 1 91 ? -13.205 -8.274 -16.664 1.00 83.06 91 GLN A O 1
ATOM 633 N N . LEU A 1 92 ? -13.618 -10.198 -15.568 1.00 83.00 92 LEU A N 1
ATOM 634 C CA . LEU A 1 92 ? -12.452 -10.123 -14.690 1.00 83.00 92 LEU A CA 1
ATOM 635 C C . LEU A 1 92 ? -11.180 -10.329 -15.517 1.00 83.00 92 LEU A C 1
ATOM 637 O O . LEU A 1 92 ? -11.030 -11.355 -16.177 1.00 83.00 92 LEU A O 1
ATOM 641 N N . LEU A 1 93 ? -10.276 -9.357 -15.465 1.00 77.25 93 LEU A N 1
ATOM 642 C CA . LEU A 1 93 ? -8.997 -9.396 -16.170 1.00 77.25 93 LEU A CA 1
ATOM 643 C C . LEU A 1 93 ? -7.891 -9.850 -15.218 1.00 77.25 93 LEU A C 1
ATOM 645 O O . LEU A 1 93 ? -7.220 -10.856 -15.456 1.00 77.25 93 LEU A O 1
ATOM 649 N N . PHE A 1 94 ? -7.764 -9.145 -14.092 1.00 76.69 94 PHE A N 1
ATOM 650 C CA . PHE A 1 94 ? -6.707 -9.359 -13.109 1.00 76.69 94 PHE A CA 1
ATOM 651 C C . PHE A 1 94 ? -7.290 -9.435 -11.703 1.00 76.69 94 PHE A C 1
ATOM 653 O O . PHE A 1 94 ? -8.228 -8.709 -11.359 1.00 76.69 94 PHE A O 1
ATOM 660 N N . ARG A 1 95 ? -6.698 -10.292 -10.871 1.00 79.88 95 ARG A N 1
ATOM 661 C CA . ARG A 1 95 ? -6.966 -10.331 -9.433 1.00 79.88 95 ARG A CA 1
ATOM 662 C C . ARG A 1 95 ? -5.698 -9.962 -8.675 1.00 79.88 95 ARG A C 1
ATOM 664 O O . ARG A 1 95 ? -4.696 -10.663 -8.777 1.00 79.88 95 ARG A O 1
ATOM 671 N N . ILE A 1 96 ? -5.759 -8.875 -7.918 1.00 80.94 96 ILE A N 1
ATOM 672 C CA . ILE A 1 96 ? -4.734 -8.454 -6.957 1.00 80.94 96 ILE A CA 1
ATOM 673 C C . ILE A 1 96 ? -4.951 -9.242 -5.655 1.00 80.94 96 ILE A C 1
ATOM 675 O O . ILE A 1 96 ? -6.092 -9.579 -5.339 1.00 80.94 96 ILE A O 1
ATOM 679 N N . ASP A 1 97 ? -3.887 -9.564 -4.913 1.00 81.50 97 ASP A N 1
ATOM 680 C CA . ASP A 1 97 ? -3.982 -10.294 -3.637 1.00 81.50 97 ASP A CA 1
ATOM 681 C C . ASP A 1 97 ? -4.943 -9.586 -2.664 1.00 81.50 97 ASP A C 1
ATOM 683 O O . ASP A 1 97 ? -4.640 -8.476 -2.217 1.00 81.50 97 ASP A O 1
ATOM 687 N N . PRO A 1 98 ? -6.095 -10.196 -2.319 1.00 86.56 98 PRO A N 1
ATOM 688 C CA . PRO A 1 98 ? -7.100 -9.538 -1.496 1.00 86.56 98 PRO A CA 1
ATOM 689 C C . PRO A 1 98 ? -6.768 -9.584 -0.003 1.00 86.56 98 PRO A C 1
ATOM 691 O O . PRO A 1 98 ? -7.331 -8.804 0.760 1.00 86.56 98 PRO A O 1
ATOM 694 N N . ARG A 1 99 ? -5.867 -10.472 0.444 1.00 85.00 99 ARG A N 1
ATOM 695 C CA . ARG A 1 99 ? -5.657 -10.737 1.880 1.00 85.00 99 ARG A CA 1
ATOM 696 C C . ARG A 1 99 ? -5.193 -9.510 2.674 1.00 85.00 99 ARG A C 1
ATOM 698 O O . ARG A 1 99 ? -5.760 -9.290 3.744 1.00 85.00 99 ARG A O 1
ATOM 705 N N . PRO A 1 100 ? -4.249 -8.672 2.192 1.00 86.62 100 PRO A N 1
ATOM 706 C CA . PRO A 1 100 ? -3.885 -7.439 2.893 1.00 86.62 100 PRO A CA 1
ATOM 707 C C . PRO A 1 100 ? -5.074 -6.482 3.064 1.00 86.62 100 PRO A C 1
ATOM 709 O O . PRO A 1 100 ? -5.253 -5.900 4.132 1.00 86.62 100 PRO A O 1
ATOM 712 N N . PHE A 1 101 ? -5.923 -6.364 2.039 1.00 88.81 101 PHE A N 1
ATOM 713 C CA . PHE A 1 101 ? -7.107 -5.499 2.055 1.00 88.81 101 PHE A CA 1
ATOM 714 C C . PHE A 1 101 ? -8.224 -6.057 2.942 1.00 88.81 101 PHE A C 1
ATOM 716 O O . PHE A 1 101 ? -8.939 -5.299 3.591 1.00 88.81 101 PHE A O 1
ATOM 723 N N . GLN A 1 102 ? -8.347 -7.382 3.025 1.00 90.94 102 GLN A N 1
ATOM 724 C CA . GLN A 1 102 ? -9.273 -8.055 3.934 1.00 90.94 102 GLN A CA 1
ATOM 725 C C . GLN A 1 102 ? -8.884 -7.815 5.396 1.00 90.94 102 GLN A C 1
ATOM 727 O O . GLN A 1 102 ? -9.726 -7.416 6.193 1.00 90.94 102 GLN A O 1
ATOM 732 N N . VAL A 1 103 ? -7.593 -7.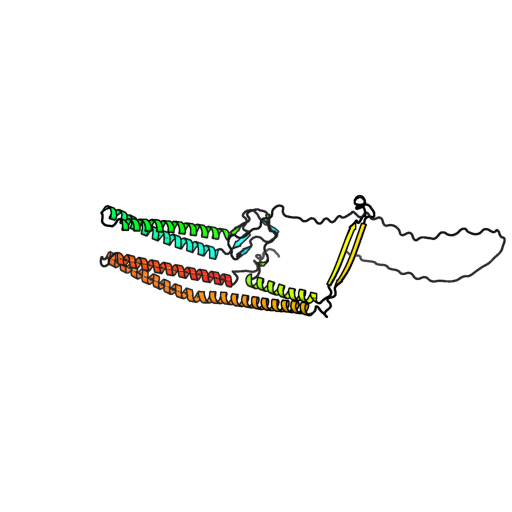935 5.723 1.00 88.69 103 VAL A N 1
ATOM 733 C CA . VAL A 1 103 ? -7.079 -7.603 7.063 1.00 88.69 103 VAL A CA 1
ATOM 734 C C . VAL A 1 103 ? -7.287 -6.120 7.391 1.00 88.69 103 VAL A C 1
ATOM 736 O O . VAL A 1 103 ? -7.671 -5.793 8.514 1.00 88.69 103 VAL A O 1
ATOM 739 N N . ALA A 1 104 ? -7.084 -5.219 6.425 1.00 89.31 104 ALA A N 1
ATOM 740 C CA . ALA A 1 104 ? -7.345 -3.791 6.611 1.00 89.31 104 ALA A CA 1
ATOM 741 C C . ALA A 1 104 ? -8.836 -3.500 6.872 1.00 89.31 104 ALA A C 1
ATOM 743 O O . ALA A 1 104 ? -9.164 -2.703 7.755 1.00 89.31 104 ALA A O 1
ATOM 744 N N . LEU A 1 105 ? -9.742 -4.181 6.160 1.00 93.88 105 LEU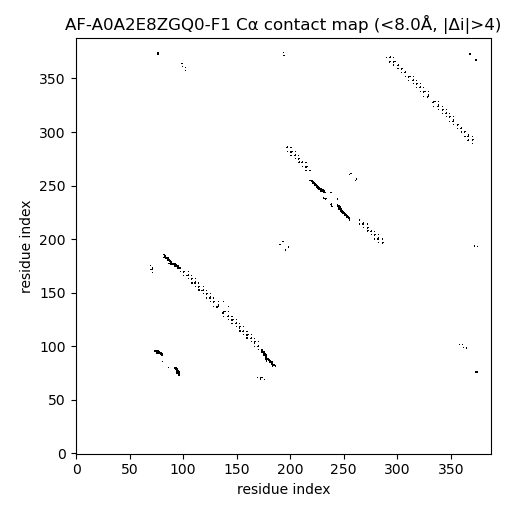 A N 1
ATOM 745 C CA . LEU A 1 105 ? -11.183 -4.094 6.396 1.00 93.88 105 LEU A CA 1
ATOM 746 C C . LEU A 1 105 ? -11.553 -4.601 7.796 1.00 93.88 105 LEU A C 1
ATOM 748 O O . LEU A 1 105 ? -12.279 -3.915 8.517 1.00 93.88 105 LEU A O 1
ATOM 752 N N . ASP A 1 106 ? -11.024 -5.754 8.205 1.00 90.69 106 ASP A N 1
ATOM 753 C CA . ASP A 1 106 ? -11.267 -6.325 9.533 1.00 90.69 106 ASP A CA 1
ATOM 754 C C . ASP A 1 106 ? -10.761 -5.392 10.649 1.00 90.69 106 ASP A C 1
ATOM 756 O O . ASP A 1 106 ? -11.433 -5.198 11.669 1.00 90.69 106 ASP A O 1
ATOM 760 N N . GLN A 1 107 ? -9.604 -4.754 10.443 1.00 90.25 107 GLN A N 1
ATOM 761 C CA . GLN A 1 107 ? -9.055 -3.751 11.357 1.00 90.25 107 GLN A CA 1
ATOM 762 C C . GLN A 1 107 ? -9.963 -2.518 11.457 1.00 90.25 107 GLN A C 1
ATOM 764 O O . GLN A 1 107 ? -10.267 -2.073 12.567 1.00 90.25 107 GLN A O 1
ATOM 769 N N . ALA A 1 108 ? -10.424 -1.984 10.324 1.00 94.25 108 ALA A N 1
ATOM 770 C CA . ALA A 1 108 ? -11.346 -0.851 10.297 1.00 94.25 108 ALA A CA 1
ATOM 771 C C . ALA A 1 108 ? -12.673 -1.189 10.999 1.00 94.25 108 ALA A C 1
ATOM 773 O O . ALA A 1 108 ? -13.188 -0.395 11.788 1.00 94.25 108 ALA A O 1
ATOM 774 N N . GLN A 1 109 ? -13.201 -2.400 10.796 1.00 95.88 109 GLN A N 1
ATOM 775 C CA . GLN A 1 109 ? -14.406 -2.870 11.486 1.00 95.88 109 GLN A CA 1
ATOM 776 C C . GLN A 1 109 ? -14.195 -3.012 12.998 1.00 95.88 109 GLN A C 1
ATOM 778 O O . GLN A 1 109 ? -15.094 -2.705 13.783 1.00 95.88 109 GLN A O 1
ATOM 783 N N . ALA A 1 110 ? -13.023 -3.475 13.439 1.00 91.00 110 ALA A N 1
ATOM 784 C CA . ALA A 1 110 ? -12.687 -3.538 14.860 1.00 91.00 110 ALA A CA 1
ATOM 785 C C . ALA A 1 110 ? -12.614 -2.136 15.494 1.00 91.00 110 ALA A C 1
ATOM 787 O O . ALA A 1 110 ? -13.164 -1.927 16.576 1.00 91.00 110 ALA A O 1
ATOM 788 N N . GLN A 1 111 ? -12.015 -1.166 14.799 1.00 91.56 111 GLN A N 1
ATOM 789 C CA . GLN A 1 111 ? -11.965 0.232 15.242 1.00 91.56 111 GLN A CA 1
ATOM 790 C C . GLN A 1 111 ? -13.359 0.868 15.307 1.00 91.56 111 GLN A C 1
ATOM 792 O O . GLN A 1 111 ? -13.671 1.555 16.280 1.00 91.56 111 GLN A O 1
ATOM 797 N N . LEU A 1 112 ? -14.231 0.589 14.330 1.00 96.69 112 LEU A N 1
ATOM 798 C CA . LEU A 1 112 ? -15.627 1.029 14.367 1.00 96.69 112 LEU A CA 1
ATOM 799 C C . LEU A 1 112 ? -16.363 0.454 15.584 1.00 96.69 112 LEU A C 1
ATOM 801 O O . LEU A 1 112 ? -17.034 1.201 16.292 1.00 96.69 112 LEU A O 1
ATOM 805 N N . ARG A 1 113 ? -16.201 -0.843 15.876 1.00 94.50 113 ARG A N 1
ATOM 806 C CA . ARG A 1 113 ? -16.809 -1.470 17.064 1.00 94.50 113 ARG A CA 1
ATOM 807 C C . ARG A 1 113 ? -16.310 -0.851 18.371 1.00 94.50 113 ARG A C 1
ATOM 809 O O . ARG A 1 113 ? -17.104 -0.627 19.281 1.00 94.50 113 ARG A O 1
ATOM 816 N N . GLN A 1 114 ? -15.021 -0.523 18.460 1.00 92.81 114 GLN A N 1
ATOM 817 C CA . GLN A 1 114 ? -14.464 0.198 19.608 1.00 92.81 114 GLN A CA 1
ATOM 818 C C . GLN A 1 114 ? -15.077 1.600 19.747 1.00 92.81 114 GLN A C 1
ATOM 820 O O . GLN A 1 114 ? -15.467 1.992 20.848 1.00 92.81 114 GLN A O 1
ATOM 825 N N . ALA A 1 115 ? -15.194 2.340 18.641 1.00 94.81 115 ALA A N 1
ATOM 826 C CA . ALA A 1 115 ? -15.813 3.662 18.632 1.00 94.81 115 ALA A CA 1
ATOM 827 C C . ALA A 1 115 ? -17.285 3.593 19.068 1.00 94.81 115 ALA A C 1
ATOM 829 O O . ALA A 1 115 ? -17.707 4.376 19.916 1.00 94.81 115 ALA A O 1
ATOM 830 N N . GLN A 1 116 ? -18.039 2.609 18.567 1.00 96.38 116 GLN A N 1
ATOM 831 C CA . GLN A 1 116 ? -19.430 2.366 18.957 1.00 96.38 116 GLN A CA 1
ATOM 832 C C . GLN A 1 116 ? -19.558 2.103 20.460 1.00 96.38 116 GLN A C 1
ATOM 834 O O . GLN A 1 116 ? -20.352 2.767 21.118 1.00 96.38 116 GLN A O 1
ATOM 839 N N . ALA A 1 117 ? -18.726 1.222 21.024 1.00 94.44 117 ALA A N 1
ATOM 840 C CA . ALA A 1 117 ? -18.723 0.955 22.463 1.00 94.44 117 ALA A CA 1
ATOM 841 C C . ALA A 1 117 ? -18.426 2.221 23.290 1.00 94.44 117 ALA A C 1
ATOM 843 O O . ALA A 1 117 ? -19.091 2.488 24.292 1.00 94.44 117 ALA A O 1
ATOM 844 N N . SER A 1 118 ? -17.464 3.040 22.848 1.00 93.19 118 SER A N 1
ATOM 845 C CA . SER A 1 118 ? -17.139 4.306 23.516 1.00 93.19 118 SER A CA 1
ATOM 846 C C . SER A 1 118 ? -18.277 5.332 23.435 1.00 93.19 118 SER A C 1
ATOM 848 O O . SER A 1 118 ? -18.532 6.040 24.408 1.00 93.19 118 SER A O 1
ATOM 850 N N . ALA A 1 119 ? -19.006 5.368 22.315 1.00 97.06 119 ALA A N 1
ATOM 851 C CA . ALA A 1 119 ? -20.166 6.231 22.133 1.00 97.06 119 ALA A CA 1
ATOM 852 C C . ALA A 1 119 ? -21.339 5.797 23.017 1.00 97.06 119 ALA A C 1
ATOM 854 O O . ALA A 1 119 ? -21.963 6.650 23.639 1.00 97.06 119 ALA A O 1
ATOM 855 N N . THR A 1 120 ? -21.593 4.492 23.158 1.00 95.94 120 THR A N 1
ATOM 856 C CA . THR A 1 120 ? -22.611 3.968 24.084 1.00 95.94 120 THR A CA 1
ATOM 857 C C . THR A 1 120 ? -22.307 4.329 25.541 1.00 95.94 120 THR A C 1
ATOM 859 O O . THR A 1 120 ? -23.216 4.713 26.284 1.00 95.94 120 THR A O 1
ATOM 862 N N . LEU A 1 121 ? -21.035 4.262 25.951 1.00 93.88 121 LEU A N 1
ATOM 863 C CA . LEU A 1 121 ? -20.613 4.694 27.286 1.00 93.88 121 LEU A CA 1
ATOM 864 C C . LEU A 1 121 ? -20.802 6.207 27.475 1.00 93.88 121 LEU A C 1
ATOM 866 O O . LEU A 1 121 ? -21.338 6.640 28.495 1.00 93.88 121 LEU A O 1
ATOM 870 N N . ALA A 1 122 ? -20.382 7.011 26.495 1.00 95.88 122 ALA A N 1
ATOM 871 C CA . ALA A 1 122 ? -20.516 8.463 26.555 1.00 95.88 122 ALA A CA 1
ATOM 872 C C . ALA A 1 122 ? -21.988 8.910 26.573 1.00 95.88 122 ALA A C 1
ATOM 874 O O . ALA A 1 122 ? -22.330 9.825 27.317 1.00 95.88 122 ALA A O 1
ATOM 875 N N . GLU A 1 123 ? -22.865 8.237 25.822 1.00 96.44 123 GLU A N 1
ATOM 876 C CA . GLU A 1 123 ? -24.308 8.498 25.842 1.00 96.44 123 GLU A CA 1
ATOM 877 C C . GLU A 1 123 ? -24.908 8.153 27.214 1.00 96.44 123 GLU A C 1
ATOM 879 O O . GLU A 1 123 ? -25.596 8.982 27.797 1.00 96.44 123 GLU A O 1
ATOM 884 N N . SER A 1 124 ? -24.567 6.992 27.788 1.00 95.25 124 SER A N 1
ATOM 885 C CA . SER A 1 124 ? -25.017 6.607 29.138 1.00 95.25 124 SER A CA 1
ATOM 886 C C . SER A 1 124 ? -24.595 7.621 30.210 1.00 95.25 124 SER A C 1
ATOM 888 O O . SER A 1 124 ? -25.380 7.961 31.098 1.00 95.25 124 SER A O 1
ATOM 890 N N . ASN A 1 125 ? -23.358 8.122 30.132 1.00 93.56 125 ASN A N 1
ATOM 891 C CA . ASN A 1 125 ? -22.857 9.141 31.054 1.00 93.56 125 ASN A CA 1
ATOM 892 C C . ASN A 1 125 ? -23.566 10.486 30.858 1.00 93.56 125 ASN A C 1
ATOM 894 O O . ASN A 1 125 ? -23.897 11.137 31.845 1.00 93.56 125 ASN A O 1
ATOM 898 N N . PHE A 1 126 ? -23.836 10.882 29.611 1.00 96.38 126 PHE A N 1
ATOM 899 C CA . PHE A 1 126 ? -24.601 12.089 29.306 1.00 96.38 126 PHE A CA 1
ATOM 900 C C . PHE A 1 126 ? -26.027 12.008 29.866 1.00 96.38 126 PHE A C 1
ATOM 902 O O . PHE A 1 126 ? -26.429 12.915 30.588 1.00 96.38 126 PHE A O 1
ATOM 909 N N . THR A 1 127 ? -26.749 10.904 29.638 1.00 94.94 127 THR A N 1
ATOM 910 C CA . THR A 1 127 ? -28.104 10.701 30.184 1.00 94.94 127 THR A CA 1
ATOM 911 C C . THR A 1 127 ? -28.117 10.750 31.713 1.00 94.94 127 THR A C 1
ATOM 913 O O . THR A 1 127 ? -29.010 11.349 32.310 1.00 94.94 127 THR A O 1
ATOM 916 N N . ARG A 1 128 ? -27.103 10.174 32.374 1.00 94.31 128 ARG A N 1
ATOM 917 C CA . ARG A 1 128 ? -26.968 10.268 33.836 1.00 94.31 128 ARG A CA 1
ATOM 918 C C . ARG A 1 128 ? -26.728 11.712 34.287 1.00 94.31 128 ARG A C 1
ATOM 920 O O . ARG A 1 128 ? -27.361 12.166 35.236 1.00 94.31 128 ARG A O 1
ATOM 927 N N . SER A 1 129 ? -25.844 12.439 33.608 1.00 93.06 129 SER A N 1
ATOM 928 C CA . SER A 1 129 ? -25.569 13.848 33.908 1.00 93.06 129 SER A CA 1
ATOM 929 C C . SER A 1 129 ? -26.788 14.746 33.671 1.00 93.06 129 SER A C 1
ATOM 931 O O . SER A 1 129 ? -27.035 15.652 34.460 1.00 93.06 129 SER A O 1
ATOM 933 N N . GLU A 1 130 ? -27.580 14.480 32.633 1.00 93.31 130 GLU A N 1
ATOM 934 C CA . GLU A 1 130 ? -28.823 15.202 32.331 1.00 93.31 130 GLU A CA 1
ATOM 935 C C . GLU A 1 130 ? -29.850 15.066 33.467 1.00 93.31 130 GLU A C 1
ATOM 937 O O . GLU A 1 130 ? -30.449 16.054 33.893 1.00 93.31 130 GLU A O 1
ATOM 942 N N . GLN A 1 131 ? -29.991 13.869 34.040 1.00 93.38 131 GLN A N 1
ATOM 943 C CA . GLN A 1 131 ? -30.863 13.649 35.199 1.00 93.38 131 GLN A CA 1
ATOM 944 C C . GLN A 1 131 ? -30.341 14.350 36.465 1.00 93.38 131 GLN A C 1
ATOM 946 O O . GLN A 1 131 ? -31.120 14.924 37.224 1.00 93.38 131 GLN A O 1
ATOM 951 N N . LEU A 1 132 ? -29.023 14.331 36.692 1.00 93.31 132 LEU A N 1
ATOM 952 C CA . LEU A 1 132 ? -28.401 14.890 37.898 1.00 93.31 132 LEU A CA 1
ATOM 953 C C . LEU A 1 132 ? -28.284 16.421 37.882 1.00 93.31 132 LEU A C 1
ATOM 955 O O . LEU A 1 132 ? -28.277 17.046 38.943 1.00 93.31 132 LEU A O 1
ATOM 959 N N . VAL A 1 133 ? -28.181 17.049 36.706 1.00 92.94 133 VAL A N 1
ATOM 960 C CA . VAL A 1 133 ? -28.143 18.518 36.619 1.00 92.94 133 VAL A CA 1
ATOM 961 C C . VAL A 1 133 ? -29.522 19.113 36.913 1.00 92.94 133 VAL A C 1
ATOM 963 O O . VAL A 1 133 ? -29.608 20.169 37.538 1.00 92.94 133 VAL A O 1
ATOM 966 N N . ALA A 1 134 ? -30.597 18.404 36.545 1.00 88.81 134 ALA A N 1
ATOM 967 C CA . ALA A 1 134 ? -31.973 18.797 36.845 1.00 88.81 134 ALA A CA 1
ATOM 968 C C . ALA A 1 134 ? -32.277 18.775 38.353 1.00 88.81 134 ALA A C 1
ATOM 970 O O . ALA A 1 134 ? -33.038 19.608 38.839 1.00 88.81 134 ALA A O 1
ATOM 971 N N . THR A 1 135 ? -31.651 17.864 39.103 1.00 92.06 135 THR A N 1
ATOM 972 C CA . THR A 1 135 ? -31.770 17.781 40.568 1.00 92.06 135 T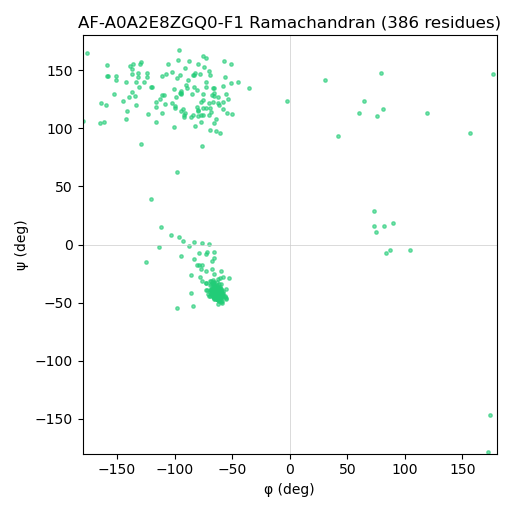HR A CA 1
ATOM 973 C C . THR A 1 135 ? -30.762 18.662 41.315 1.00 92.06 135 THR A C 1
ATOM 975 O O . THR A 1 135 ? -30.784 18.704 42.542 1.00 92.06 135 THR A O 1
ATOM 978 N N . GLY A 1 136 ? -29.881 19.378 40.601 1.00 90.06 136 GLY A N 1
ATOM 979 C CA . GLY A 1 136 ? -28.843 20.235 41.185 1.00 90.06 136 GLY A CA 1
ATOM 980 C C . GLY A 1 136 ? -27.646 19.484 41.784 1.00 90.06 136 GLY A C 1
ATOM 981 O O . GLY A 1 136 ? -26.818 20.098 42.452 1.00 90.06 136 GLY A O 1
ATOM 982 N N . ALA A 1 137 ? -27.529 18.174 41.548 1.00 90.56 137 ALA A N 1
ATOM 983 C CA . ALA A 1 137 ? -26.486 17.324 42.126 1.00 90.5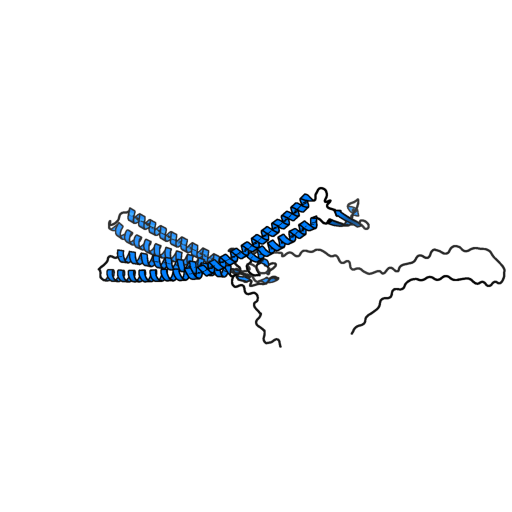6 137 ALA A CA 1
ATOM 984 C C . ALA A 1 137 ? -25.116 17.447 41.427 1.00 90.56 137 ALA A C 1
ATOM 986 O O . ALA A 1 137 ? -24.100 17.051 41.999 1.00 90.56 137 ALA A O 1
ATOM 987 N N . ILE A 1 138 ? -25.063 17.986 40.202 1.00 91.94 138 ILE A N 1
ATOM 988 C CA . ILE A 1 138 ? -23.812 18.235 39.466 1.00 91.94 138 ILE A CA 1
ATOM 989 C C . ILE A 1 138 ? -23.731 19.668 38.929 1.00 91.94 138 ILE A C 1
ATOM 991 O O . ILE A 1 138 ? -24.740 20.335 38.705 1.00 91.94 138 ILE A O 1
ATOM 995 N N . SER A 1 139 ? -22.505 20.135 38.680 1.00 94.31 139 SER A N 1
ATOM 996 C CA . SER A 1 139 ? -22.256 21.462 38.109 1.00 94.31 139 SER A CA 1
ATOM 997 C C . SER A 1 139 ? -22.585 21.523 36.610 1.00 94.31 139 SER A C 1
ATOM 999 O O . SER A 1 139 ? -22.432 20.532 35.893 1.00 94.31 139 SER A O 1
ATOM 1001 N N . ARG A 1 140 ? -22.948 22.714 36.102 1.00 91.50 140 ARG A N 1
ATOM 1002 C CA . ARG A 1 140 ? -23.152 22.947 34.654 1.00 91.50 140 ARG A CA 1
ATOM 1003 C C . ARG A 1 140 ? -21.923 22.574 33.823 1.00 91.50 140 ARG A C 1
ATOM 1005 O O . ARG A 1 140 ? -22.063 21.937 32.791 1.00 91.50 140 ARG A O 1
ATOM 1012 N N . LYS A 1 141 ? -20.721 22.860 34.333 1.00 94.81 141 LYS A N 1
ATOM 1013 C CA . LYS A 1 141 ? -19.463 22.457 33.694 1.00 94.81 141 LYS A CA 1
ATOM 1014 C C . LYS A 1 141 ? -19.399 20.942 33.463 1.00 94.81 141 LYS A C 1
ATOM 1016 O O . LYS A 1 141 ? -19.013 20.507 32.388 1.00 94.81 141 LYS A O 1
ATOM 1021 N N . THR A 1 142 ? -19.788 20.139 34.454 1.00 91.75 142 THR A N 1
ATOM 1022 C CA . THR A 1 142 ? -19.769 18.670 34.350 1.00 91.75 142 THR A CA 1
ATOM 1023 C C . THR A 1 142 ? -20.746 18.161 33.287 1.00 91.75 142 THR A C 1
ATOM 1025 O O . THR A 1 142 ? -20.451 17.191 32.590 1.00 91.75 142 THR A O 1
ATOM 1028 N N . TYR A 1 143 ? -21.897 18.822 33.145 1.00 94.38 143 TYR A N 1
ATOM 1029 C CA . TYR A 1 143 ? -22.851 18.538 32.075 1.00 94.38 143 TYR A CA 1
ATOM 1030 C C . TYR A 1 143 ? -22.269 18.883 30.694 1.00 94.38 143 TYR A C 1
ATOM 1032 O O . TYR A 1 143 ? -22.311 18.045 29.792 1.00 94.38 143 TYR A O 1
ATOM 1040 N N . ASP A 1 144 ? -21.659 20.062 30.549 1.00 95.62 144 ASP A N 1
ATOM 1041 C CA . ASP A 1 144 ? -21.031 20.494 29.294 1.00 95.62 144 ASP A CA 1
ATOM 1042 C C . ASP A 1 144 ? -19.863 19.574 28.893 1.00 95.62 144 ASP A C 1
ATOM 1044 O O . ASP A 1 144 ? -19.743 19.191 27.727 1.00 95.62 144 ASP A O 1
ATOM 1048 N N . ASP A 1 145 ? -19.053 19.138 29.864 1.00 95.75 145 ASP A N 1
ATOM 1049 C CA . ASP A 1 145 ? -17.967 18.173 29.658 1.00 95.75 145 ASP A CA 1
ATOM 1050 C C . ASP A 1 145 ? -18.526 16.815 29.162 1.00 95.75 145 ASP A C 1
ATOM 1052 O O . ASP A 1 145 ? -17.994 16.220 28.219 1.00 95.75 145 ASP A O 1
ATOM 1056 N N . ALA A 1 146 ? -19.644 16.336 29.727 1.00 95.12 146 ALA A N 1
ATOM 1057 C CA . ALA A 1 146 ? -20.307 15.103 29.284 1.00 95.12 146 ALA A CA 1
ATOM 1058 C C . ALA A 1 146 ? -20.923 15.232 27.877 1.00 95.12 146 ALA A C 1
ATOM 1060 O O . ALA A 1 146 ? -20.826 14.303 27.066 1.00 95.12 146 ALA A O 1
ATOM 1061 N N . LEU A 1 147 ? -21.514 16.388 27.560 1.00 96.50 147 LEU A N 1
ATOM 1062 C CA . LEU A 1 147 ? -22.036 16.698 26.229 1.00 96.50 147 LEU A CA 1
ATOM 1063 C C . LEU A 1 147 ? -20.912 16.707 25.180 1.00 96.50 147 LEU A C 1
ATOM 1065 O O . LEU A 1 147 ? -21.054 16.103 24.111 1.00 96.50 147 LEU A O 1
ATOM 1069 N N . ALA A 1 148 ? -19.777 17.338 25.495 1.00 97.38 148 ALA A N 1
ATOM 1070 C CA . ALA A 1 148 ? -18.598 17.358 24.635 1.00 97.38 148 ALA A CA 1
ATOM 1071 C C . ALA A 1 148 ? -18.044 15.943 24.399 1.00 97.38 148 ALA A C 1
ATOM 1073 O O . ALA A 1 148 ? -17.795 15.565 23.251 1.00 97.38 148 ALA A O 1
ATOM 1074 N N . GLN A 1 149 ? -17.937 15.128 25.456 1.00 95.94 149 GLN A N 1
ATOM 1075 C CA . GLN A 1 149 ? -17.496 13.730 25.375 1.00 95.94 149 GLN A CA 1
ATOM 1076 C C . GLN A 1 149 ? -18.398 12.899 24.445 1.00 95.94 149 GLN A C 1
ATOM 1078 O O . GLN A 1 149 ? -17.907 12.128 23.615 1.00 95.94 149 GLN A O 1
ATOM 1083 N N . ARG A 1 150 ? -19.721 13.070 24.550 1.00 97.50 150 ARG A N 1
ATOM 1084 C CA . ARG A 1 150 ? -20.715 12.382 23.712 1.00 97.50 150 ARG A CA 1
ATOM 1085 C C . ARG A 1 150 ? -20.613 12.797 22.247 1.00 97.50 150 ARG A C 1
ATOM 1087 O O . ARG A 1 150 ? -20.613 11.935 21.366 1.00 97.50 150 ARG A O 1
ATOM 1094 N N . ASN A 1 151 ? -20.465 14.091 21.976 1.00 96.69 151 ASN A N 1
ATOM 1095 C CA . ASN A 1 151 ? -20.286 14.592 20.612 1.00 96.69 151 ASN A CA 1
ATOM 1096 C C . ASN A 1 151 ? -18.966 14.095 19.994 1.00 96.69 151 ASN A C 1
ATOM 1098 O O . ASN A 1 151 ? -18.966 13.637 18.850 1.00 96.69 151 ASN A O 1
ATOM 1102 N N . ALA A 1 152 ? -17.870 14.089 20.761 1.00 97.56 152 ALA A N 1
ATOM 1103 C CA . ALA A 1 152 ? -16.582 13.550 20.322 1.00 97.56 152 ALA A CA 1
ATOM 1104 C C . ALA A 1 152 ? -16.659 12.044 20.009 1.00 97.56 152 ALA A C 1
ATOM 1106 O O . ALA A 1 152 ? -16.181 11.598 18.965 1.00 97.56 152 ALA A O 1
ATOM 1107 N N . ALA A 1 153 ? -17.319 11.255 20.863 1.00 96.69 153 ALA A N 1
ATOM 1108 C CA . ALA A 1 153 ? -17.473 9.820 20.636 1.00 96.69 153 ALA A CA 1
ATOM 1109 C C . ALA A 1 153 ? -18.344 9.511 19.401 1.00 96.69 153 ALA A C 1
ATOM 1111 O O . ALA A 1 153 ? -18.022 8.609 18.626 1.00 96.69 153 ALA A O 1
ATOM 1112 N N . ARG A 1 154 ? -19.405 10.293 19.154 1.00 96.75 154 ARG A N 1
ATOM 1113 C CA . ARG A 1 154 ? -20.212 10.187 17.923 1.00 96.75 154 ARG A CA 1
ATOM 1114 C C . ARG A 1 154 ? -19.409 10.529 16.670 1.00 96.75 154 ARG A C 1
ATOM 1116 O O . ARG A 1 154 ? -19.496 9.799 15.683 1.00 96.75 154 ARG A O 1
ATOM 1123 N N . ALA A 1 155 ? -18.591 11.580 16.721 1.00 97.50 155 ALA A N 1
ATOM 1124 C CA . ALA A 1 155 ? -17.683 11.920 15.626 1.00 97.50 155 ALA A CA 1
ATOM 1125 C C . ALA A 1 155 ? -16.695 10.774 15.338 1.00 97.50 155 ALA A C 1
ATOM 1127 O O . ALA A 1 155 ? -16.451 10.441 14.178 1.00 97.50 155 ALA A O 1
ATOM 1128 N N . GLN A 1 156 ? -16.205 10.092 16.378 1.00 95.81 156 GLN A N 1
ATOM 1129 C CA . GLN A 1 156 ? -15.329 8.931 16.222 1.00 95.81 156 GLN A CA 1
ATOM 1130 C C . GLN A 1 156 ? -16.029 7.741 15.545 1.00 95.81 156 GLN A C 1
ATOM 1132 O O . GLN A 1 156 ? -15.411 7.046 14.737 1.00 95.81 156 GLN A O 1
ATOM 1137 N N . VAL A 1 157 ? -17.318 7.510 15.821 1.00 98.00 157 VAL A N 1
ATOM 1138 C CA . VAL A 1 157 ? -18.116 6.492 15.110 1.00 98.00 157 VAL A CA 1
ATOM 1139 C C . VAL A 1 157 ? -18.241 6.842 13.629 1.00 98.00 157 VAL A C 1
ATOM 1141 O O . VAL A 1 157 ? -18.045 5.972 12.778 1.00 98.00 157 VAL A O 1
ATOM 1144 N N . GLN A 1 158 ? -18.508 8.110 13.308 1.00 96.75 158 GLN A N 1
ATOM 1145 C CA . GLN A 1 158 ? -18.581 8.566 11.921 1.00 96.75 158 GLN A CA 1
ATOM 1146 C C . GLN A 1 158 ? -17.238 8.365 11.199 1.00 96.75 158 GLN A C 1
ATOM 1148 O O . GLN A 1 158 ? -17.217 7.780 10.114 1.00 96.75 158 GLN A O 1
ATOM 1153 N N . ALA A 1 159 ? -16.120 8.738 11.828 1.00 96.69 159 ALA A N 1
ATOM 1154 C CA . ALA A 1 159 ? -14.777 8.501 11.296 1.00 96.69 159 ALA A CA 1
ATOM 1155 C C . ALA A 1 159 ? -14.488 7.002 11.084 1.00 96.69 159 ALA A C 1
ATOM 1157 O O . ALA A 1 159 ? -14.003 6.605 10.024 1.00 96.69 159 ALA A O 1
ATOM 1158 N N . GLY A 1 160 ? -14.855 6.151 12.048 1.00 95.94 160 GLY A N 1
ATOM 1159 C CA . GLY A 1 160 ? -14.724 4.697 11.926 1.00 95.94 160 GLY A CA 1
ATOM 1160 C C . GLY A 1 160 ? -15.556 4.120 10.776 1.00 95.94 160 GLY A C 1
ATOM 1161 O O . GLY A 1 160 ? -15.082 3.257 10.039 1.00 95.94 160 GLY A O 1
ATOM 1162 N N . SER A 1 161 ? -16.777 4.624 10.568 1.00 96.56 161 SER A N 1
ATOM 1163 C CA . SER A 1 161 ? -17.645 4.175 9.472 1.00 96.56 161 SER 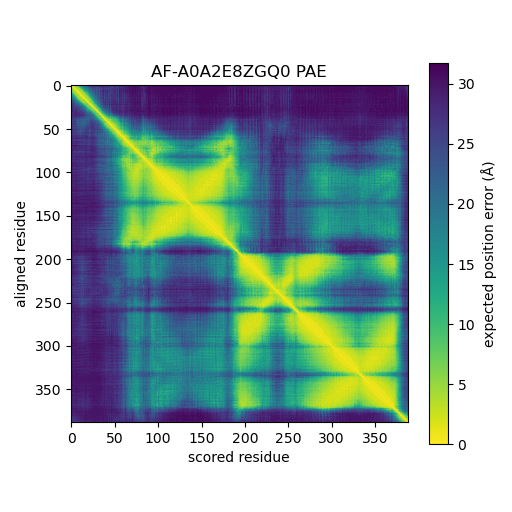A CA 1
ATOM 1164 C C . SER A 1 161 ? -17.088 4.562 8.098 1.00 96.56 161 SER A C 1
ATOM 1166 O O . SER A 1 161 ? -17.116 3.749 7.172 1.00 96.56 161 SER A O 1
ATOM 1168 N N . ALA A 1 162 ? -16.497 5.757 7.988 1.00 96.81 162 ALA A N 1
ATOM 1169 C CA . ALA A 1 162 ? -15.819 6.212 6.780 1.00 96.81 162 ALA A CA 1
ATOM 1170 C C . ALA A 1 162 ? -14.572 5.365 6.478 1.00 96.81 162 ALA A C 1
ATOM 1172 O O . ALA A 1 162 ? -14.362 4.975 5.330 1.00 96.81 162 ALA A O 1
ATOM 1173 N N . ALA A 1 163 ? -13.791 5.003 7.502 1.00 94.75 163 ALA A N 1
ATOM 1174 C CA . ALA A 1 163 ? -12.637 4.118 7.346 1.00 94.75 163 ALA A CA 1
ATOM 1175 C C . ALA A 1 163 ? -13.037 2.715 6.852 1.00 94.75 163 ALA A C 1
ATOM 1177 O O . ALA A 1 163 ? -12.387 2.163 5.965 1.00 94.75 163 ALA A O 1
ATOM 1178 N N . VAL A 1 164 ? -14.141 2.152 7.365 1.00 97.06 164 VAL A N 1
ATOM 1179 C CA . VAL A 1 164 ? -14.691 0.875 6.871 1.00 97.06 164 VAL A CA 1
ATOM 1180 C C . VAL A 1 164 ? -15.145 0.992 5.415 1.00 97.06 164 VAL A C 1
ATOM 1182 O O . VAL A 1 164 ? -14.877 0.092 4.620 1.00 97.06 164 VAL A O 1
ATOM 1185 N N . ALA A 1 165 ? -15.814 2.089 5.049 1.00 95.81 165 ALA A N 1
ATOM 1186 C CA . ALA A 1 165 ? -16.244 2.325 3.673 1.00 95.81 165 ALA A CA 1
ATOM 1187 C C . ALA A 1 165 ? -15.049 2.421 2.709 1.00 95.81 165 ALA A C 1
ATOM 1189 O O . ALA A 1 165 ? -15.078 1.792 1.650 1.00 95.81 165 ALA A O 1
ATOM 1190 N N . ALA A 1 166 ? -13.985 3.130 3.101 1.00 93.81 166 ALA A N 1
ATOM 1191 C CA . ALA A 1 166 ? -12.745 3.226 2.333 1.00 93.81 166 ALA A CA 1
ATOM 1192 C C . ALA A 1 166 ? -12.071 1.854 2.163 1.00 93.81 166 ALA A C 1
ATOM 1194 O O . ALA A 1 166 ? -11.845 1.422 1.036 1.00 93.81 166 ALA A O 1
ATOM 1195 N N . ALA A 1 167 ? -11.866 1.107 3.253 1.00 93.12 167 ALA A N 1
ATOM 1196 C CA . ALA A 1 167 ? -11.244 -0.219 3.192 1.00 93.12 167 ALA A CA 1
ATOM 1197 C C . ALA A 1 167 ? -12.059 -1.222 2.350 1.00 93.12 167 ALA A C 1
ATOM 1199 O O . ALA A 1 167 ? -11.500 -2.072 1.654 1.00 93.12 167 ALA A O 1
ATOM 1200 N N . ARG A 1 168 ? -13.395 -1.121 2.374 1.00 94.56 168 ARG A N 1
ATOM 1201 C CA . ARG A 1 168 ? -14.279 -1.947 1.538 1.00 94.56 168 ARG A CA 1
ATOM 1202 C C . ARG A 1 168 ? -14.156 -1.596 0.057 1.00 94.56 168 ARG A C 1
ATOM 1204 O O . ARG A 1 168 ? -14.192 -2.494 -0.785 1.00 94.56 168 ARG A O 1
ATOM 1211 N N . LEU A 1 169 ? -14.021 -0.309 -0.253 1.00 92.50 169 LEU A N 1
ATOM 1212 C CA . LEU A 1 169 ? -13.798 0.164 -1.613 1.00 92.50 169 LEU A CA 1
ATOM 1213 C C . LEU A 1 169 ? -12.439 -0.321 -2.138 1.00 92.50 169 LEU A C 1
ATOM 1215 O O . LEU A 1 169 ? -12.385 -0.889 -3.229 1.00 92.50 169 LEU A O 1
ATOM 1219 N N . ASP A 1 170 ? -11.382 -0.213 -1.335 1.00 89.81 170 ASP A N 1
ATOM 1220 C CA . ASP A 1 170 ? -10.049 -0.716 -1.687 1.00 89.81 170 ASP A CA 1
ATOM 1221 C C . ASP A 1 170 ? -10.060 -2.229 -1.944 1.00 89.81 170 ASP A C 1
ATOM 1223 O O . ASP A 1 170 ? -9.505 -2.696 -2.940 1.00 89.81 170 ASP A O 1
ATOM 1227 N N . LEU A 1 171 ? -10.778 -2.997 -1.114 1.00 90.44 171 LEU A N 1
ATOM 1228 C CA . LEU A 1 171 ? -10.975 -4.430 -1.336 1.00 90.44 171 LEU A CA 1
ATOM 1229 C C . LEU A 1 171 ? -11.702 -4.712 -2.661 1.00 90.44 171 LEU A C 1
ATOM 1231 O O . LEU A 1 171 ? -11.355 -5.669 -3.350 1.00 90.44 171 LEU A O 1
ATOM 1235 N N . SER A 1 172 ? -12.673 -3.886 -3.063 1.00 89.00 172 SER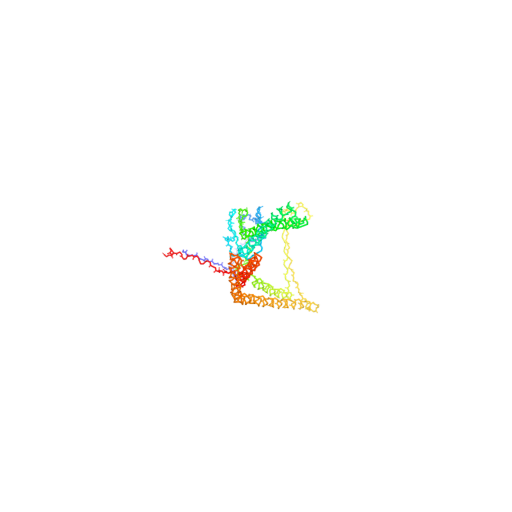 A N 1
ATOM 1236 C CA . SER A 1 172 ? -13.353 -4.051 -4.358 1.00 89.00 172 SER A CA 1
ATOM 1237 C C . SER A 1 172 ? -12.418 -3.798 -5.549 1.00 89.00 172 SER A C 1
ATOM 1239 O O . SER A 1 172 ? -12.493 -4.509 -6.551 1.00 89.00 172 SER A O 1
ATOM 1241 N N . PHE A 1 173 ? -11.466 -2.867 -5.413 1.00 86.88 173 PHE A N 1
ATOM 1242 C CA . PHE A 1 173 ? -10.469 -2.568 -6.445 1.00 86.88 173 PHE A CA 1
ATOM 1243 C C . PHE A 1 173 ? -9.409 -3.658 -6.624 1.00 86.88 173 PHE A C 1
ATOM 1245 O O . PHE A 1 173 ? -8.640 -3.604 -7.584 1.00 86.88 173 PHE A O 1
ATOM 1252 N N . THR A 1 174 ? -9.394 -4.683 -5.767 1.00 84.88 174 THR A N 1
ATOM 1253 C CA . THR A 1 174 ? -8.557 -5.873 -5.980 1.00 84.88 174 THR A CA 1
ATOM 1254 C C . THR A 1 174 ? -9.004 -6.699 -7.189 1.00 84.88 174 THR A C 1
ATOM 1256 O O . THR A 1 174 ? -8.212 -7.459 -7.748 1.00 84.88 174 THR A O 1
ATOM 1259 N N . GLN A 1 175 ? -10.258 -6.541 -7.625 1.00 85.19 175 GLN A N 1
ATOM 1260 C CA . GLN A 1 175 ? -10.806 -7.186 -8.815 1.00 85.19 175 GLN A CA 1
ATOM 1261 C C . GLN A 1 175 ? -10.824 -6.192 -9.979 1.00 85.19 175 GLN A C 1
ATOM 1263 O O . GLN A 1 175 ? -11.704 -5.337 -10.078 1.00 85.19 175 GLN A O 1
ATOM 1268 N N . VAL A 1 176 ? -9.855 -6.308 -10.887 1.00 81.19 176 VAL A N 1
ATOM 1269 C CA . VAL A 1 176 ? -9.776 -5.441 -12.068 1.00 81.19 176 VAL A CA 1
ATOM 1270 C C . VAL A 1 176 ? -10.639 -6.042 -13.172 1.00 81.19 176 VAL A C 1
ATOM 1272 O O . VAL A 1 176 ? -10.309 -7.090 -13.733 1.00 81.19 176 VAL A O 1
ATOM 1275 N N . THR A 1 177 ? -11.754 -5.383 -13.480 1.00 84.81 177 THR A N 1
ATOM 1276 C CA . THR A 1 177 ? -12.691 -5.782 -14.539 1.00 84.81 177 THR A CA 1
ATOM 1277 C C . THR A 1 177 ? -12.571 -4.876 -15.763 1.00 84.81 177 THR A C 1
ATOM 1279 O O . THR A 1 177 ? -12.126 -3.731 -15.665 1.00 84.81 177 THR A O 1
ATOM 1282 N N . ALA A 1 178 ? -12.957 -5.388 -16.931 1.00 78.88 178 ALA A N 1
ATOM 1283 C CA . ALA A 1 178 ? -12.931 -4.630 -18.178 1.00 78.88 178 ALA A CA 1
ATOM 1284 C C . ALA A 1 178 ? -14.052 -3.564 -18.208 1.00 78.88 178 ALA A C 1
ATOM 1286 O O . ALA A 1 178 ? -15.230 -3.929 -18.203 1.00 78.88 178 ALA A O 1
ATOM 1287 N N . PRO A 1 179 ? -13.752 -2.252 -18.287 1.00 76.19 179 PRO A N 1
ATOM 1288 C CA . PRO A 1 179 ? -14.783 -1.209 -18.352 1.00 76.19 179 PRO A CA 1
ATOM 1289 C C . PRO A 1 179 ? -15.501 -1.163 -19.711 1.00 76.19 179 PRO A C 1
ATOM 1291 O O . PRO A 1 179 ? -16.636 -0.688 -19.801 1.00 76.19 179 PRO A O 1
ATOM 1294 N N . VAL A 1 180 ? -14.856 -1.681 -20.758 1.00 78.69 180 VAL A N 1
ATOM 1295 C CA . VAL A 1 180 ? -15.363 -1.796 -22.130 1.00 78.69 180 VAL A CA 1
ATOM 1296 C C . VAL A 1 180 ? -15.016 -3.174 -22.691 1.00 78.69 180 VAL A C 1
ATOM 1298 O O . VAL A 1 180 ? -14.075 -3.813 -22.225 1.00 78.69 180 VAL A O 1
ATOM 1301 N N . GLY A 1 181 ? -15.788 -3.647 -23.671 1.00 77.62 181 GLY A N 1
ATOM 1302 C CA . GLY A 1 181 ? -15.400 -4.823 -24.449 1.00 77.62 181 GLY A CA 1
ATOM 1303 C C . GLY A 1 181 ? -14.345 -4.455 -25.493 1.00 77.62 181 GLY A C 1
ATOM 1304 O O . GLY A 1 181 ? -14.361 -3.337 -26.003 1.00 77.62 181 GLY A O 1
ATOM 1305 N N . GLY A 1 182 ? -13.429 -5.369 -25.805 1.00 77.62 182 GLY A N 1
ATOM 1306 C CA . GLY A 1 182 ? -12.335 -5.103 -26.744 1.00 77.62 182 GLY A CA 1
ATOM 1307 C C . GLY A 1 182 ? -11.306 -6.227 -26.796 1.00 77.62 182 GLY A C 1
ATOM 1308 O O . GLY A 1 182 ? -11.464 -7.245 -26.129 1.00 77.62 182 GLY A O 1
ATOM 1309 N N . ARG A 1 183 ? -10.256 -6.061 -27.602 1.00 74.25 183 ARG A N 1
ATOM 1310 C CA . ARG A 1 183 ? -9.134 -7.007 -27.680 1.00 74.25 183 ARG A CA 1
ATOM 1311 C C . ARG A 1 183 ? -8.015 -6.553 -26.739 1.00 74.25 183 ARG A C 1
ATOM 1313 O O . ARG A 1 183 ? -7.654 -5.380 -26.747 1.00 74.25 183 ARG A O 1
ATOM 1320 N N . VAL A 1 184 ? -7.488 -7.470 -25.929 1.00 65.94 184 VAL A N 1
ATOM 1321 C CA . VAL A 1 184 ? -6.360 -7.188 -25.025 1.00 65.94 184 VAL A CA 1
ATOM 1322 C C . VAL A 1 184 ? -5.069 -7.172 -25.844 1.00 65.94 184 VAL A C 1
ATOM 1324 O O . VAL A 1 184 ? -4.673 -8.211 -26.356 1.00 65.94 184 VAL A O 1
ATOM 1327 N N . ASP A 1 185 ? -4.444 -6.007 -26.006 1.00 60.75 185 ASP A N 1
ATOM 1328 C CA . ASP A 1 185 ? -3.291 -5.841 -26.906 1.00 60.75 185 ASP A CA 1
ATOM 1329 C C . ASP A 1 185 ? -1.963 -6.232 -26.243 1.00 60.75 185 ASP A C 1
ATOM 1331 O O . ASP A 1 185 ? -1.231 -7.078 -26.743 1.00 60.75 185 ASP A O 1
ATOM 1335 N N . ARG A 1 186 ? -1.670 -5.669 -25.065 1.00 54.69 186 ARG A N 1
ATOM 1336 C CA . ARG A 1 186 ? -0.392 -5.889 -24.386 1.00 54.69 186 ARG A CA 1
ATOM 1337 C C . ARG A 1 186 ? -0.594 -5.981 -22.882 1.00 54.69 186 ARG A C 1
ATOM 1339 O O . ARG A 1 186 ? -0.867 -4.979 -22.219 1.00 54.69 186 ARG A O 1
ATOM 1346 N N . VAL A 1 187 ? -0.466 -7.183 -22.333 1.00 55.81 187 VAL A N 1
ATOM 1347 C CA . VAL A 1 187 ? -0.268 -7.354 -20.892 1.00 55.81 187 VAL A CA 1
ATOM 1348 C C . VAL A 1 187 ? 1.232 -7.160 -20.653 1.00 55.81 187 VAL A C 1
ATOM 1350 O O . VAL A 1 187 ? 2.032 -7.646 -21.446 1.00 55.81 187 VAL A O 1
ATOM 1353 N N . PRO A 1 188 ? 1.676 -6.404 -19.635 1.00 50.25 188 PRO A N 1
ATOM 1354 C CA . PRO A 1 188 ? 3.089 -6.370 -19.284 1.00 50.25 188 PRO A CA 1
ATOM 1355 C C . PRO A 1 188 ? 3.544 -7.782 -18.886 1.00 50.25 188 PRO A C 1
ATOM 1357 O O . PRO A 1 188 ? 3.349 -8.221 -17.752 1.00 50.25 188 PRO A O 1
ATOM 1360 N N . SER A 1 189 ? 4.127 -8.503 -19.842 1.00 40.69 189 SER A N 1
ATOM 1361 C CA . SER A 1 189 ? 4.602 -9.883 -19.705 1.00 40.69 189 SER A CA 1
ATOM 1362 C C . SER A 1 189 ? 5.787 -10.001 -18.720 1.00 40.69 189 SER A C 1
ATOM 1364 O O . SER A 1 189 ? 6.175 -11.103 -18.339 1.00 40.69 189 SER A O 1
ATOM 1366 N N . ASP A 1 190 ? 6.306 -8.865 -18.233 1.00 46.78 190 ASP A N 1
ATOM 1367 C CA . ASP A 1 190 ? 7.390 -8.740 -17.243 1.00 46.78 190 ASP A CA 1
ATOM 1368 C C . ASP A 1 190 ? 7.047 -9.274 -15.842 1.00 46.78 190 ASP A C 1
ATOM 1370 O O . ASP A 1 190 ? 7.933 -9.428 -15.003 1.00 46.78 190 ASP A O 1
ATOM 1374 N N . LEU A 1 191 ? 5.780 -9.585 -15.557 1.00 43.28 191 LEU A N 1
ATOM 1375 C CA . LEU A 1 191 ? 5.353 -10.001 -14.215 1.00 43.28 191 LEU A CA 1
ATOM 1376 C C . LEU A 1 191 ? 5.275 -11.522 -14.020 1.00 43.28 191 LEU A C 1
ATOM 1378 O O . LEU A 1 191 ? 4.828 -11.973 -12.967 1.00 43.28 191 LEU A O 1
ATOM 1382 N N . LEU A 1 192 ? 5.713 -12.320 -15.002 1.00 44.06 192 LEU A N 1
ATOM 1383 C CA . LEU A 1 192 ? 5.393 -13.752 -15.065 1.00 44.06 192 LEU A CA 1
ATOM 1384 C C . LEU A 1 192 ? 6.595 -14.706 -15.053 1.00 44.06 192 LEU A C 1
ATOM 1386 O O . LEU A 1 192 ? 6.549 -15.763 -15.674 1.00 44.06 192 LEU A O 1
ATOM 1390 N N . ALA A 1 193 ? 7.633 -14.423 -14.264 1.00 45.41 193 ALA A N 1
ATOM 1391 C CA . ALA A 1 193 ? 8.294 -15.533 -13.574 1.00 45.41 193 ALA A CA 1
ATOM 1392 C C . ALA A 1 193 ? 8.913 -15.081 -12.250 1.00 45.41 193 ALA A C 1
ATOM 1394 O O . ALA A 1 193 ? 9.362 -13.948 -12.128 1.00 45.41 193 ALA A O 1
ATOM 1395 N N . ARG A 1 194 ? 8.869 -15.989 -11.275 1.00 55.38 194 ARG A N 1
ATOM 1396 C CA . ARG A 1 194 ? 9.350 -15.947 -9.880 1.00 55.38 194 ARG A CA 1
ATOM 1397 C C . ARG A 1 194 ? 10.084 -14.677 -9.419 1.00 55.38 194 ARG A C 1
ATOM 1399 O O . ARG A 1 194 ? 11.132 -14.335 -9.948 1.00 55.38 194 ARG A O 1
ATOM 1406 N N . ARG A 1 195 ? 9.539 -14.084 -8.345 1.00 58.97 195 ARG A N 1
ATOM 1407 C CA . ARG A 1 195 ? 9.922 -12.823 -7.678 1.00 58.97 195 ARG A CA 1
ATOM 1408 C C . ARG A 1 195 ? 10.260 -11.701 -8.690 1.00 58.97 195 ARG A C 1
ATOM 1410 O O . ARG A 1 195 ? 11.400 -11.588 -9.141 1.00 58.97 195 ARG A O 1
ATOM 1417 N N . PRO A 1 196 ? 9.269 -10.856 -9.047 1.00 65.62 196 PRO A N 1
ATOM 1418 C CA . PRO A 1 196 ? 9.445 -9.764 -10.010 1.00 65.62 196 PRO A CA 1
ATOM 1419 C C . PRO A 1 196 ? 10.620 -8.830 -9.690 1.00 65.62 196 PRO A C 1
ATOM 1421 O O . PRO A 1 196 ? 11.225 -8.272 -10.597 1.00 65.62 196 PRO A O 1
ATOM 1424 N N . ASP A 1 197 ? 10.966 -8.685 -8.410 1.00 73.56 197 ASP A N 1
ATOM 1425 C CA . ASP A 1 197 ? 12.107 -7.896 -7.947 1.00 73.56 197 ASP A CA 1
ATOM 1426 C C . ASP A 1 197 ? 13.457 -8.498 -8.372 1.00 73.56 197 ASP A C 1
ATOM 1428 O O . ASP A 1 197 ? 14.302 -7.771 -8.888 1.00 73.56 197 ASP A O 1
ATOM 1432 N N . ILE A 1 198 ? 13.666 -9.811 -8.232 1.00 76.00 198 ILE A N 1
ATOM 1433 C CA . ILE A 1 198 ? 14.938 -10.452 -8.611 1.00 76.00 198 ILE A CA 1
ATOM 1434 C C . ILE A 1 198 ? 15.108 -10.479 -10.132 1.00 76.00 198 ILE A C 1
ATOM 1436 O O . ILE A 1 198 ? 16.188 -10.163 -10.632 1.00 76.00 198 ILE A O 1
ATOM 1440 N N . ARG A 1 199 ? 14.052 -10.803 -10.890 1.00 75.69 199 ARG A N 1
ATOM 1441 C CA . ARG A 1 199 ? 14.147 -10.833 -12.360 1.00 75.69 199 ARG A CA 1
ATOM 1442 C C . ARG A 1 199 ? 14.335 -9.453 -12.962 1.00 75.69 199 ARG A C 1
ATOM 1444 O O . ARG A 1 199 ? 15.115 -9.323 -13.900 1.00 75.69 199 ARG A O 1
ATOM 1451 N N . ALA A 1 200 ? 13.676 -8.427 -12.422 1.00 76.94 200 ALA A N 1
ATOM 1452 C CA . ALA A 1 200 ? 13.912 -7.057 -12.863 1.00 76.94 200 ALA A CA 1
ATOM 1453 C C . ALA A 1 200 ? 15.402 -6.702 -12.745 1.00 76.94 200 ALA A C 1
ATOM 1455 O O . ALA A 1 200 ? 15.990 -6.226 -13.714 1.00 76.94 200 ALA A O 1
ATOM 1456 N N . VAL A 1 201 ? 16.032 -7.028 -11.610 1.00 79.75 201 VAL A N 1
ATOM 1457 C CA . VAL A 1 201 ? 17.468 -6.786 -11.396 1.00 79.75 201 VAL A CA 1
ATOM 1458 C C . VAL A 1 201 ? 18.351 -7.680 -12.282 1.00 79.75 201 VAL A C 1
ATOM 1460 O O . VAL A 1 201 ? 19.398 -7.254 -12.763 1.00 79.75 201 VAL A O 1
ATOM 1463 N N . GLU A 1 202 ? 17.933 -8.911 -12.576 1.00 85.19 202 GLU A N 1
ATOM 1464 C CA . GLU A 1 202 ? 18.637 -9.758 -13.546 1.00 85.19 202 GLU A CA 1
ATOM 1465 C C . GLU A 1 202 ? 18.613 -9.143 -14.958 1.00 85.19 202 GLU A C 1
ATOM 1467 O O . GLU A 1 202 ? 19.630 -9.114 -15.656 1.00 85.19 202 GLU A O 1
ATOM 1472 N N . HIS A 1 203 ? 17.465 -8.621 -15.392 1.00 85.94 203 HIS A N 1
ATOM 1473 C CA . HIS A 1 203 ? 17.332 -7.970 -16.691 1.00 85.94 203 HIS A CA 1
ATOM 1474 C C . HIS A 1 203 ? 18.125 -6.660 -16.766 1.00 85.94 203 HIS A C 1
ATOM 1476 O O . HIS A 1 203 ? 18.756 -6.413 -17.799 1.00 85.94 203 HIS A O 1
ATOM 1482 N N . THR A 1 204 ? 18.185 -5.862 -15.691 1.00 88.06 204 THR A N 1
ATOM 1483 C CA . THR A 1 204 ? 19.066 -4.680 -15.655 1.00 88.06 204 THR A CA 1
ATOM 1484 C C . THR A 1 204 ? 20.540 -5.075 -15.728 1.00 88.06 204 THR A C 1
ATOM 1486 O O . THR A 1 204 ? 21.293 -4.458 -16.483 1.00 88.06 204 THR A O 1
ATOM 1489 N N . LEU A 1 205 ? 20.951 -6.154 -15.053 1.00 89.81 205 LEU A N 1
ATOM 1490 C CA . LEU A 1 205 ? 22.304 -6.705 -15.169 1.00 89.81 205 LEU A CA 1
ATOM 1491 C C . LEU A 1 205 ? 22.617 -7.172 -16.601 1.00 89.81 205 LEU A C 1
ATOM 1493 O O . LEU A 1 205 ? 23.688 -6.871 -17.139 1.00 89.81 205 LEU A O 1
ATOM 1497 N N . ARG A 1 206 ? 21.686 -7.876 -17.256 1.00 88.31 206 ARG A N 1
ATOM 1498 C CA . ARG A 1 206 ? 21.832 -8.288 -18.664 1.00 88.31 206 ARG A CA 1
ATOM 1499 C C . ARG A 1 206 ? 21.952 -7.076 -19.594 1.00 88.31 206 ARG A C 1
ATOM 1501 O O . ARG A 1 206 ? 22.802 -7.089 -20.484 1.00 88.31 206 ARG A O 1
ATOM 1508 N N . ALA A 1 207 ? 21.168 -6.021 -19.364 1.00 89.19 207 ALA A N 1
ATOM 1509 C CA . ALA A 1 207 ? 21.256 -4.769 -20.115 1.00 89.19 207 ALA A CA 1
ATOM 1510 C C . ALA A 1 207 ? 22.606 -4.060 -19.901 1.00 89.19 207 ALA A C 1
ATOM 1512 O O . ALA A 1 207 ? 23.247 -3.649 -20.869 1.00 89.19 207 ALA A O 1
ATOM 1513 N N . ALA A 1 208 ? 23.104 -3.994 -18.662 1.00 87.75 208 ALA A N 1
ATOM 1514 C CA . ALA A 1 208 ? 24.434 -3.457 -18.369 1.00 87.75 208 ALA A CA 1
ATOM 1515 C C . ALA A 1 208 ? 25.545 -4.269 -19.057 1.00 87.75 208 ALA A C 1
ATOM 1517 O O . ALA A 1 208 ? 26.494 -3.700 -19.596 1.00 87.75 208 ALA A O 1
ATOM 1518 N N . ASN A 1 209 ? 25.401 -5.595 -19.125 1.00 91.88 209 ASN A N 1
ATOM 1519 C CA . ASN A 1 209 ? 26.318 -6.441 -19.884 1.00 91.88 209 ASN A CA 1
ATOM 1520 C C . ASN A 1 209 ? 26.255 -6.172 -21.401 1.00 91.88 209 ASN A C 1
ATOM 1522 O O . ASN A 1 209 ? 27.293 -6.173 -22.060 1.00 91.88 209 ASN A O 1
ATOM 1526 N N . ALA A 1 210 ? 25.073 -5.897 -21.961 1.00 92.69 210 ALA A N 1
ATOM 1527 C CA . ALA A 1 210 ? 24.928 -5.508 -23.366 1.00 92.69 210 ALA A CA 1
ATOM 1528 C C . ALA A 1 210 ? 25.582 -4.144 -23.666 1.00 92.69 210 ALA A C 1
ATOM 1530 O O . ALA A 1 210 ? 26.207 -3.979 -24.716 1.00 92.69 210 ALA A O 1
ATOM 1531 N N . ASN A 1 211 ? 25.536 -3.200 -22.719 1.00 90.56 211 ASN A N 1
ATOM 1532 C CA . ASN A 1 211 ? 26.205 -1.900 -22.844 1.00 90.56 211 ASN A CA 1
ATOM 1533 C C . ASN A 1 211 ? 27.733 -2.021 -22.951 1.00 90.56 211 ASN A C 1
ATOM 1535 O O . ASN A 1 211 ? 28.352 -1.215 -23.642 1.00 90.56 211 ASN A O 1
ATOM 1539 N N . ILE A 1 212 ? 28.349 -3.048 -22.351 1.00 90.06 212 ILE A N 1
ATOM 1540 C CA . ILE A 1 212 ? 29.773 -3.351 -22.581 1.00 90.06 212 ILE A CA 1
ATOM 1541 C C . ILE A 1 212 ? 30.006 -3.700 -24.053 1.00 90.06 212 ILE A C 1
ATOM 1543 O O . ILE A 1 212 ? 30.978 -3.240 -24.645 1.00 90.06 212 ILE A O 1
ATOM 1547 N N . GLY A 1 213 ? 29.109 -4.478 -24.667 1.00 89.00 213 GLY A N 1
ATOM 1548 C CA . GLY A 1 213 ? 29.147 -4.772 -26.102 1.00 89.00 213 GLY A CA 1
ATOM 1549 C C . GLY A 1 213 ? 29.070 -3.500 -26.949 1.00 89.00 213 GLY A C 1
ATOM 1550 O O . GLY A 1 213 ? 29.893 -3.311 -27.844 1.00 89.00 213 GLY A O 1
ATOM 1551 N N . ALA A 1 214 ? 28.158 -2.586 -26.607 1.00 90.12 214 ALA A N 1
ATOM 1552 C CA . ALA A 1 214 ? 28.046 -1.282 -27.263 1.00 90.12 214 ALA A CA 1
ATOM 1553 C C . ALA A 1 214 ? 29.318 -0.425 -27.083 1.00 90.12 214 ALA A C 1
ATOM 1555 O O . ALA A 1 214 ? 29.829 0.126 -28.057 1.00 90.12 214 ALA A O 1
ATOM 1556 N N . ALA A 1 215 ? 29.89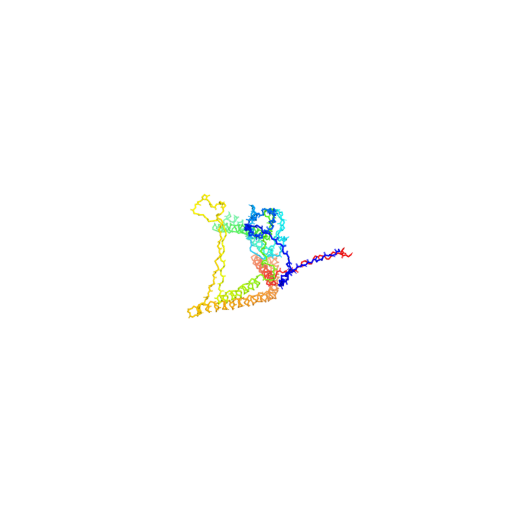7 -0.371 -25.880 1.00 87.56 215 ALA A N 1
ATOM 1557 C CA . ALA A 1 215 ? 31.145 0.350 -25.621 1.00 87.56 215 ALA A CA 1
ATOM 1558 C C . ALA A 1 215 ? 32.350 -0.274 -26.351 1.00 87.56 215 ALA A C 1
ATOM 1560 O O . ALA A 1 215 ? 33.182 0.447 -26.899 1.00 87.56 215 ALA A O 1
ATOM 1561 N N . ARG A 1 216 ? 32.421 -1.611 -26.432 1.00 89.00 216 ARG A N 1
ATOM 1562 C CA . ARG A 1 216 ? 33.428 -2.333 -27.230 1.00 89.00 216 ARG A CA 1
ATOM 1563 C C . ARG A 1 216 ? 33.265 -2.061 -28.724 1.00 89.00 216 ARG A C 1
ATOM 1565 O O . ARG A 1 216 ? 34.268 -1.914 -29.414 1.00 89.00 216 ARG A O 1
ATOM 1572 N N . SER A 1 217 ? 32.029 -1.941 -29.212 1.00 90.19 217 SER A N 1
ATOM 1573 C CA . SER A 1 217 ? 31.749 -1.628 -30.620 1.00 90.19 217 SER A CA 1
ATOM 1574 C C . SER A 1 217 ? 32.332 -0.277 -31.055 1.00 90.19 217 SER A C 1
ATOM 1576 O O . SER A 1 217 ? 32.758 -0.141 -32.196 1.00 90.19 217 SER A O 1
ATOM 1578 N N . ALA A 1 218 ? 32.464 0.684 -30.132 1.00 87.69 218 ALA A N 1
ATOM 1579 C CA . ALA A 1 218 ? 33.033 2.002 -30.414 1.00 87.69 218 ALA A CA 1
ATOM 1580 C C . ALA A 1 218 ? 34.539 1.981 -30.754 1.00 87.69 218 ALA A C 1
ATOM 1582 O O . ALA A 1 218 ? 35.061 2.972 -31.262 1.00 87.69 218 ALA A O 1
ATOM 1583 N N . PHE A 1 219 ? 35.240 0.870 -30.490 1.00 86.50 219 PHE A N 1
ATOM 1584 C CA . PHE A 1 219 ? 36.625 0.664 -30.933 1.00 86.50 219 PHE A CA 1
ATOM 1585 C C . PHE A 1 219 ? 36.725 0.164 -32.380 1.00 86.50 219 PHE A C 1
ATOM 1587 O O . PHE A 1 219 ? 37.818 0.164 -32.945 1.00 86.50 219 PHE A O 1
ATOM 1594 N N . PHE A 1 220 ? 35.615 -0.267 -32.980 1.00 89.12 220 PHE A N 1
ATOM 1595 C CA . PHE A 1 220 ? 35.575 -0.769 -34.349 1.00 89.12 220 PHE A CA 1
ATOM 1596 C C . PHE A 1 220 ? 35.136 0.324 -35.338 1.00 89.12 220 PHE A C 1
ATOM 1598 O O . PHE A 1 220 ? 34.503 1.308 -34.943 1.00 89.12 220 PHE A O 1
ATOM 1605 N N . PRO A 1 221 ? 35.463 0.174 -36.636 1.00 87.06 221 PRO A N 1
ATOM 1606 C CA . PRO A 1 221 ? 34.975 1.066 -37.682 1.00 87.06 221 PRO A CA 1
ATOM 1607 C C . PRO A 1 221 ? 33.445 1.101 -37.725 1.00 87.06 221 PRO A C 1
ATOM 1609 O O . PRO A 1 221 ? 32.804 0.049 -37.710 1.00 87.06 221 PRO A O 1
ATOM 1612 N N . THR A 1 222 ? 32.855 2.289 -37.856 1.00 89.50 222 THR A N 1
ATOM 1613 C CA . THR A 1 222 ? 31.417 2.413 -38.131 1.00 89.50 222 THR A CA 1
ATOM 1614 C C . THR A 1 222 ? 31.187 2.560 -39.629 1.00 89.50 222 THR A C 1
ATOM 1616 O O . THR A 1 222 ? 31.832 3.372 -40.297 1.00 89.50 222 THR A O 1
ATOM 1619 N N . ILE A 1 223 ? 30.277 1.751 -40.170 1.00 89.69 223 ILE A N 1
ATOM 1620 C CA . ILE A 1 223 ? 29.910 1.750 -41.588 1.00 89.69 223 ILE A CA 1
ATOM 1621 C C . ILE A 1 223 ? 28.483 2.288 -41.684 1.00 89.69 223 ILE A C 1
ATOM 1623 O O . ILE A 1 223 ? 27.551 1.659 -41.188 1.00 89.69 223 ILE A O 1
ATOM 1627 N N . SER A 1 224 ? 28.311 3.459 -42.293 1.00 91.69 224 SER A N 1
ATOM 1628 C CA . SER A 1 224 ? 27.001 4.056 -42.569 1.00 91.69 224 SER A CA 1
ATOM 1629 C C . SER A 1 224 ? 26.713 4.000 -44.063 1.00 91.69 224 SER A C 1
ATOM 1631 O O . SER A 1 224 ? 27.541 4.437 -44.863 1.00 91.69 224 SER A O 1
ATOM 1633 N N . LEU A 1 225 ? 25.543 3.482 -44.429 1.00 92.50 225 LEU A N 1
ATOM 1634 C CA . LEU A 1 225 ? 25.105 3.333 -45.810 1.00 92.50 225 LEU A CA 1
ATOM 1635 C C . LEU A 1 225 ? 23.875 4.205 -46.046 1.00 92.50 225 LEU A C 1
ATOM 1637 O O . LEU A 1 225 ? 22.790 3.872 -45.574 1.00 92.50 225 LEU A O 1
ATOM 1641 N N . THR A 1 226 ? 24.044 5.319 -46.751 1.00 92.94 226 THR A N 1
ATOM 1642 C CA . THR A 1 226 ? 22.925 6.210 -47.075 1.00 92.94 226 THR A CA 1
ATOM 1643 C C . THR A 1 226 ? 22.514 5.980 -48.518 1.00 92.94 226 THR A C 1
ATOM 1645 O O . THR A 1 226 ? 23.332 6.131 -49.418 1.00 92.94 226 THR A O 1
ATOM 1648 N N . GLY A 1 227 ? 21.256 5.614 -48.747 1.00 92.44 227 GLY A N 1
ATOM 1649 C CA . GLY A 1 227 ? 20.682 5.490 -50.083 1.00 92.44 227 GLY A CA 1
ATOM 1650 C C . GLY A 1 227 ? 19.400 6.303 -50.185 1.00 92.44 227 GLY A C 1
ATOM 1651 O O . GLY A 1 227 ? 18.610 6.320 -49.243 1.00 92.44 227 GLY A O 1
ATOM 1652 N N . SER A 1 228 ? 19.186 6.974 -51.311 1.00 91.56 228 SER A N 1
ATOM 1653 C CA . SER A 1 228 ? 17.908 7.607 -51.633 1.00 91.56 228 SER A CA 1
ATOM 1654 C C . SER A 1 228 ? 17.493 7.247 -53.053 1.00 91.56 228 SER A C 1
ATOM 1656 O O . SER A 1 228 ? 18.332 7.050 -53.926 1.00 91.56 228 SER A O 1
ATOM 1658 N N . ALA A 1 229 ? 16.193 7.141 -53.286 1.00 91.19 229 ALA A N 1
ATOM 1659 C CA . ALA A 1 229 ? 15.606 6.981 -54.606 1.00 91.19 229 ALA A CA 1
ATOM 1660 C C . ALA A 1 229 ? 14.313 7.795 -54.640 1.00 91.19 229 ALA A C 1
ATOM 1662 O O . ALA A 1 229 ? 13.586 7.846 -53.647 1.00 91.19 229 ALA A O 1
ATOM 1663 N N . GLY A 1 230 ? 14.051 8.465 -55.751 1.00 90.81 230 GLY A N 1
ATOM 1664 C CA . GLY A 1 230 ? 12.913 9.357 -55.898 1.00 90.81 230 GLY A CA 1
ATOM 1665 C C . GLY A 1 230 ? 12.981 10.080 -57.229 1.00 90.81 230 GLY A C 1
ATOM 1666 O O . GLY A 1 230 ? 13.474 9.532 -58.214 1.00 90.81 230 GLY A O 1
ATOM 1667 N N . THR A 1 231 ? 12.507 11.317 -57.252 1.00 90.75 231 THR A N 1
ATOM 1668 C CA . THR A 1 231 ? 12.618 12.176 -58.420 1.00 90.75 231 THR A CA 1
ATOM 1669 C C . THR A 1 231 ? 13.313 13.479 -58.067 1.00 90.75 231 THR A C 1
ATOM 1671 O O . THR A 1 231 ? 13.176 14.000 -56.959 1.00 90.75 231 THR A O 1
ATOM 1674 N N . ALA A 1 232 ? 14.104 13.990 -58.999 1.00 87.81 232 ALA A N 1
ATOM 1675 C CA . ALA A 1 232 ? 14.755 15.281 -58.885 1.00 87.81 232 ALA A CA 1
ATOM 1676 C C . ALA A 1 232 ? 14.568 16.025 -60.207 1.00 87.81 232 ALA A C 1
ATOM 1678 O O . ALA A 1 232 ? 14.858 15.488 -61.274 1.00 87.81 232 ALA A O 1
ATOM 1679 N N . SER A 1 233 ? 14.074 17.258 -60.133 1.00 88.25 233 SER A N 1
ATOM 1680 C CA . SER A 1 233 ? 13.897 18.132 -61.291 1.00 88.25 233 SER A CA 1
ATOM 1681 C C . SER A 1 233 ? 14.304 19.565 -60.947 1.00 88.25 233 SER A C 1
ATOM 1683 O O . SER A 1 233 ? 14.248 19.970 -59.785 1.00 88.25 233 SER A O 1
ATOM 1685 N N . ALA A 1 234 ? 14.722 20.328 -61.959 1.00 88.50 234 ALA A N 1
ATOM 1686 C CA . ALA A 1 234 ? 15.028 21.755 -61.841 1.00 88.50 234 ALA A CA 1
ATOM 1687 C C . ALA A 1 234 ? 13.763 22.639 -61.773 1.00 88.50 234 ALA A C 1
ATOM 1689 O O . ALA A 1 234 ? 13.840 23.787 -61.340 1.00 88.50 234 ALA A O 1
ATOM 1690 N N . SER A 1 235 ? 12.607 22.107 -62.182 1.00 87.19 235 SER A N 1
ATOM 1691 C CA . SER A 1 235 ? 11.281 22.738 -62.164 1.00 87.19 235 SER A CA 1
ATOM 1692 C C . SER A 1 235 ? 10.297 21.860 -61.378 1.00 87.19 235 SER A C 1
ATOM 1694 O O . SER A 1 235 ? 10.408 20.631 -61.375 1.00 87.19 235 SER A O 1
ATOM 1696 N N . LEU A 1 236 ? 9.318 22.474 -60.702 1.00 86.94 236 LEU A N 1
ATOM 1697 C CA . LEU A 1 236 ? 8.317 21.726 -59.927 1.00 86.94 236 LEU A CA 1
ATOM 1698 C C . LEU A 1 236 ? 7.353 20.939 -60.838 1.00 86.94 236 LEU A C 1
ATOM 1700 O O . LEU A 1 236 ? 6.916 19.853 -60.465 1.00 86.94 236 LEU A O 1
ATOM 1704 N N . ASP A 1 237 ? 7.076 21.465 -62.036 1.00 88.88 237 ASP A N 1
ATOM 1705 C CA . ASP A 1 237 ? 6.138 20.888 -63.009 1.00 88.88 237 ASP A CA 1
ATOM 1706 C C . ASP A 1 237 ? 6.639 19.562 -63.609 1.00 88.88 237 ASP A C 1
ATOM 1708 O O . ASP A 1 237 ? 5.846 18.655 -63.857 1.00 88.88 237 ASP A O 1
ATOM 1712 N N . ASP A 1 238 ? 7.958 19.392 -63.753 1.00 84.81 238 ASP A N 1
ATOM 1713 C CA . ASP A 1 238 ? 8.558 18.170 -64.304 1.00 84.81 238 ASP A CA 1
ATOM 1714 C C . ASP A 1 238 ? 8.940 17.145 -63.223 1.00 84.81 238 ASP A C 1
ATOM 1716 O O . ASP A 1 238 ? 9.487 16.084 -63.537 1.00 84.81 238 ASP A O 1
ATOM 1720 N N . LEU A 1 239 ? 8.654 17.417 -61.942 1.00 86.69 239 LEU A N 1
ATOM 1721 C CA . LEU A 1 239 ? 9.115 16.597 -60.814 1.00 86.69 239 LEU A CA 1
ATOM 1722 C C . LEU A 1 239 ? 8.635 15.140 -60.888 1.00 86.69 239 LEU A C 1
ATOM 1724 O O . LEU A 1 239 ? 9.378 14.241 -60.506 1.00 86.69 239 LEU A O 1
ATOM 1728 N N . PHE A 1 240 ? 7.441 14.877 -61.419 1.00 90.88 240 PHE A N 1
ATOM 1729 C CA . PHE A 1 240 ? 6.897 13.517 -61.588 1.00 90.88 240 PHE A CA 1
ATOM 1730 C C . PHE A 1 240 ? 6.776 13.092 -63.060 1.00 90.88 240 PHE A C 1
ATOM 1732 O O . PHE A 1 240 ? 6.078 12.129 -63.375 1.00 90.88 240 PHE A O 1
ATOM 1739 N N . SER A 1 241 ? 7.440 13.816 -63.964 1.00 86.75 241 SER A N 1
ATOM 1740 C CA . SER A 1 241 ? 7.457 13.499 -65.392 1.00 86.75 241 SER A CA 1
ATOM 1741 C C . SER A 1 241 ? 8.371 12.304 -65.706 1.00 86.75 241 SER A C 1
ATOM 1743 O O . SER A 1 241 ? 9.242 11.913 -64.924 1.00 86.75 241 SER A O 1
ATOM 1745 N N . SER A 1 242 ? 8.190 11.691 -66.877 1.00 84.50 242 SER A N 1
ATOM 1746 C CA . SER A 1 242 ? 9.086 10.632 -67.343 1.00 84.50 242 SER A CA 1
ATOM 1747 C C . SER A 1 242 ? 10.504 11.180 -67.531 1.00 84.50 242 SER A C 1
ATOM 1749 O O . SER A 1 242 ? 10.708 12.086 -68.334 1.00 84.50 242 SER A O 1
ATOM 1751 N N . GLY A 1 243 ? 11.484 10.605 -66.832 1.00 82.75 243 GLY A N 1
ATOM 1752 C CA . GLY A 1 243 ? 12.887 11.033 -66.901 1.00 82.75 243 GLY A CA 1
ATOM 1753 C C . GLY A 1 243 ? 13.378 11.837 -65.694 1.00 82.75 243 GLY A C 1
ATOM 1754 O O . GLY A 1 243 ? 14.577 12.081 -65.604 1.00 82.75 243 GLY A O 1
ATOM 1755 N N . SER A 1 244 ? 12.511 12.174 -64.730 1.00 87.38 244 SER A N 1
ATOM 1756 C CA . SER A 1 244 ? 12.905 12.848 -63.480 1.00 87.38 244 SER A CA 1
ATOM 1757 C C . SER A 1 244 ? 13.428 11.900 -62.390 1.00 87.38 244 SER A C 1
ATOM 1759 O O . SER A 1 244 ? 13.728 12.338 -61.283 1.00 87.38 244 SER A O 1
ATOM 1761 N N . GLY A 1 245 ? 13.528 10.596 -62.670 1.00 88.88 245 GLY A N 1
ATOM 1762 C CA . GLY A 1 245 ? 13.989 9.585 -61.718 1.00 88.88 245 GLY A CA 1
ATOM 1763 C C . GLY A 1 245 ? 15.435 9.816 -61.277 1.00 88.88 245 GLY A C 1
ATOM 1764 O O . GLY A 1 245 ? 16.343 9.898 -62.101 1.00 88.88 245 GLY A O 1
ATOM 1765 N N . ALA A 1 246 ? 15.656 9.874 -59.967 1.00 90.62 246 ALA A N 1
ATOM 1766 C CA . ALA A 1 246 ? 16.960 10.093 -59.361 1.00 90.62 246 ALA A CA 1
ATOM 1767 C C . ALA A 1 246 ? 17.194 9.104 -58.217 1.00 90.62 246 ALA A C 1
ATOM 1769 O O . ALA A 1 246 ? 16.302 8.822 -57.417 1.00 90.62 246 ALA A O 1
ATOM 1770 N N . TRP A 1 247 ? 18.416 8.594 -58.113 1.00 89.50 247 TRP A N 1
ATOM 1771 C CA . TRP A 1 247 ? 18.852 7.769 -56.993 1.00 89.50 247 TRP A CA 1
ATOM 1772 C C . TRP A 1 247 ? 20.251 8.192 -56.548 1.00 89.50 247 TRP A C 1
ATOM 1774 O O . TRP A 1 247 ? 21.042 8.700 -57.341 1.00 89.50 247 TRP A O 1
ATOM 1784 N N . SER A 1 248 ? 20.553 8.004 -55.267 1.00 90.94 248 SER A N 1
ATOM 1785 C CA . SER A 1 248 ? 21.872 8.240 -54.695 1.00 90.94 248 SER A CA 1
ATOM 1786 C C . SER A 1 248 ? 22.252 7.107 -53.747 1.00 90.94 248 SER A C 1
ATOM 1788 O O . SER A 1 248 ? 21.401 6.513 -53.084 1.00 90.94 248 SER A O 1
ATOM 1790 N N . PHE A 1 249 ? 23.543 6.792 -53.699 1.00 93.81 249 PHE A N 1
ATOM 1791 C CA . PHE A 1 249 ? 24.117 5.793 -52.807 1.00 93.81 249 PHE A CA 1
ATOM 1792 C C . PHE A 1 249 ? 25.465 6.299 -52.294 1.00 93.81 249 PHE A C 1
ATOM 1794 O O . PHE A 1 249 ? 26.403 6.497 -53.064 1.00 93.81 249 PHE A O 1
ATOM 1801 N N . MET A 1 250 ? 25.549 6.546 -50.991 1.00 93.69 250 MET A N 1
ATOM 1802 C CA . MET A 1 250 ? 26.667 7.198 -50.312 1.00 93.69 250 MET A CA 1
ATOM 1803 C C . MET A 1 250 ? 27.104 6.343 -49.108 1.00 93.69 250 MET A C 1
ATOM 1805 O O . MET A 1 250 ? 26.628 6.554 -47.987 1.00 93.69 250 MET A O 1
ATOM 1809 N N . PRO A 1 251 ? 27.990 5.349 -49.307 1.00 91.81 251 PRO A N 1
ATOM 1810 C CA . PRO A 1 251 ? 28.636 4.638 -48.211 1.00 91.81 251 PRO A CA 1
ATOM 1811 C C . PRO A 1 251 ? 29.686 5.530 -47.534 1.00 91.81 251 PRO A C 1
ATOM 1813 O O . PRO A 1 251 ? 30.456 6.225 -48.196 1.00 91.81 251 PRO A O 1
ATOM 1816 N N . ARG A 1 252 ? 29.771 5.477 -46.204 1.00 89.75 252 ARG A N 1
ATOM 1817 C CA . ARG A 1 252 ? 30.798 6.166 -45.411 1.00 89.75 252 ARG A CA 1
ATOM 1818 C C . ARG A 1 252 ? 31.329 5.240 -44.324 1.00 89.75 252 ARG A C 1
ATOM 1820 O O . ARG A 1 252 ? 30.558 4.642 -43.579 1.00 89.75 252 ARG A O 1
ATOM 1827 N N . ILE A 1 253 ? 32.653 5.158 -44.216 1.00 88.06 253 ILE A N 1
ATOM 1828 C CA . ILE A 1 253 ? 33.357 4.398 -43.177 1.00 88.06 253 ILE A CA 1
ATOM 1829 C C . ILE A 1 253 ? 34.068 5.399 -42.267 1.00 88.06 253 ILE A C 1
ATOM 1831 O O . ILE A 1 253 ? 34.836 6.231 -42.749 1.00 88.06 253 ILE A O 1
ATOM 1835 N N . THR A 1 254 ? 33.813 5.338 -40.960 1.00 85.50 254 THR A N 1
ATOM 1836 C CA . THR A 1 254 ? 34.512 6.165 -39.962 1.00 85.50 254 THR A CA 1
ATOM 1837 C C . THR A 1 254 ? 35.460 5.289 -39.156 1.00 85.50 254 THR A C 1
ATOM 1839 O O . THR A 1 254 ? 35.027 4.343 -38.500 1.00 85.50 254 THR A O 1
ATOM 1842 N N . LEU A 1 255 ? 36.753 5.616 -39.189 1.00 81.88 255 LEU A N 1
ATOM 1843 C CA . LEU A 1 255 ? 37.787 4.936 -38.413 1.00 81.88 255 LEU A CA 1
ATOM 1844 C C . LEU A 1 255 ? 38.121 5.762 -37.161 1.00 81.88 255 LEU A C 1
ATOM 1846 O O . LEU A 1 255 ? 38.607 6.888 -37.305 1.00 81.88 255 LEU A O 1
ATOM 1850 N N . PRO A 1 256 ? 37.891 5.248 -35.940 1.00 73.81 256 PRO A N 1
ATOM 1851 C CA . PRO A 1 256 ? 38.351 5.923 -34.735 1.00 73.81 256 PRO A CA 1
ATOM 1852 C C . PRO A 1 256 ? 39.883 5.829 -34.655 1.00 73.81 256 PRO A C 1
ATOM 1854 O O . PRO A 1 256 ? 40.439 4.750 -34.468 1.00 73.81 256 PRO A O 1
ATOM 1857 N N . LEU A 1 257 ? 40.588 6.953 -34.820 1.00 65.88 257 LEU A N 1
ATOM 1858 C CA . LEU A 1 257 ? 42.051 7.002 -34.717 1.00 65.88 257 LEU A CA 1
ATOM 1859 C C . LEU A 1 257 ? 42.486 6.936 -33.236 1.00 65.88 257 LEU A C 1
ATOM 1861 O O . LEU A 1 257 ? 42.180 7.851 -32.466 1.00 65.88 257 LEU A O 1
ATOM 1865 N N . PRO A 1 258 ? 43.237 5.903 -32.809 1.00 58.19 258 PRO A N 1
ATOM 1866 C CA . PRO A 1 258 ? 43.551 5.674 -31.395 1.00 58.19 258 PRO A CA 1
ATOM 1867 C C . PRO A 1 258 ? 44.570 6.654 -30.783 1.00 58.19 258 PRO A C 1
ATOM 1869 O O . PRO A 1 258 ? 44.753 6.640 -29.569 1.00 58.19 258 PRO A O 1
ATOM 1872 N N . ILE A 1 259 ? 45.216 7.515 -31.578 1.00 60.50 259 ILE A N 1
ATOM 1873 C CA . ILE A 1 259 ? 46.388 8.301 -31.148 1.00 60.50 259 ILE A CA 1
ATOM 1874 C C . ILE A 1 259 ? 46.010 9.498 -30.247 1.00 60.50 259 ILE A C 1
ATOM 1876 O O . ILE A 1 259 ? 46.760 9.818 -29.332 1.00 60.50 259 ILE A O 1
ATOM 1880 N N . PHE A 1 260 ? 44.830 10.112 -30.428 1.00 64.69 260 PHE A N 1
ATOM 1881 C CA . PHE A 1 260 ? 44.407 11.293 -29.643 1.00 64.69 260 PHE A CA 1
ATOM 1882 C C . PHE A 1 260 ? 43.050 11.144 -28.922 1.00 64.69 260 PHE A C 1
ATOM 1884 O O . PHE A 1 260 ? 42.766 11.912 -28.008 1.00 64.69 260 PHE A O 1
ATOM 1891 N N . GLY A 1 261 ? 42.223 10.145 -29.270 1.00 63.53 261 GLY A N 1
ATOM 1892 C CA . GLY A 1 261 ? 40.891 9.914 -28.669 1.00 63.53 261 GLY A CA 1
ATOM 1893 C C . GLY A 1 261 ? 40.750 8.627 -27.839 1.00 63.53 261 GLY A C 1
ATOM 1894 O O . GLY A 1 261 ? 39.689 8.363 -27.272 1.00 63.53 261 GLY A O 1
ATOM 1895 N N . GLY A 1 262 ? 41.804 7.806 -27.755 1.00 70.00 262 GLY A N 1
ATOM 1896 C CA . GLY A 1 262 ? 41.749 6.478 -27.131 1.00 70.00 262 GLY A CA 1
ATOM 1897 C C . GLY A 1 262 ? 41.478 6.484 -25.621 1.00 70.00 262 GLY A C 1
ATOM 1898 O O . GLY A 1 262 ? 40.917 5.521 -25.099 1.00 70.00 262 GLY A O 1
ATOM 1899 N N . SER A 1 263 ? 41.823 7.565 -24.915 1.00 82.19 263 SER A N 1
ATOM 1900 C CA . SER A 1 263 ? 41.544 7.714 -23.479 1.00 82.19 263 SER A CA 1
ATOM 1901 C C . SER A 1 263 ? 40.046 7.825 -23.190 1.00 82.19 263 SER A C 1
ATOM 1903 O O . SER A 1 263 ? 39.564 7.178 -22.265 1.00 82.19 263 SER A O 1
ATOM 1905 N N . ALA A 1 264 ? 39.293 8.563 -24.012 1.00 84.44 264 ALA A N 1
ATOM 1906 C CA . ALA A 1 264 ? 37.845 8.709 -23.867 1.00 84.44 264 ALA A CA 1
ATOM 1907 C C . ALA A 1 264 ? 37.104 7.387 -24.139 1.00 84.44 264 ALA A C 1
ATOM 1909 O O . ALA A 1 264 ? 36.191 7.025 -23.398 1.00 84.44 264 ALA A O 1
ATOM 1910 N N . LEU A 1 265 ? 37.536 6.630 -25.155 1.00 86.00 265 LEU A N 1
ATOM 1911 C CA . LEU A 1 265 ? 36.984 5.305 -25.471 1.00 86.00 265 LEU A CA 1
ATOM 1912 C C . LEU A 1 265 ? 37.255 4.294 -24.349 1.00 86.00 265 LEU A C 1
ATOM 1914 O O . LEU A 1 265 ? 36.345 3.582 -23.924 1.00 86.00 265 LEU A O 1
ATOM 1918 N N . ARG A 1 266 ? 38.486 4.266 -23.820 1.00 87.38 266 ARG A N 1
ATOM 1919 C CA . ARG A 1 266 ? 38.849 3.426 -22.665 1.00 87.38 266 ARG A CA 1
ATOM 1920 C C . ARG A 1 266 ? 38.076 3.817 -21.408 1.00 87.38 266 ARG A C 1
ATOM 1922 O O . ARG A 1 266 ? 37.567 2.931 -20.738 1.00 87.38 266 ARG A O 1
ATOM 1929 N N . ALA A 1 267 ? 37.930 5.112 -21.128 1.00 87.94 267 ALA A N 1
ATOM 1930 C CA . ALA A 1 267 ? 37.146 5.596 -19.993 1.00 87.94 267 ALA A CA 1
ATOM 1931 C C . ALA A 1 267 ? 35.655 5.232 -20.113 1.00 87.94 267 ALA A C 1
ATOM 1933 O O . ALA A 1 267 ? 35.008 4.940 -19.110 1.00 87.94 267 ALA A O 1
ATOM 1934 N N . ASN A 1 268 ? 35.098 5.217 -21.329 1.00 88.69 268 ASN A N 1
ATOM 1935 C CA . ASN A 1 268 ? 33.717 4.789 -21.552 1.00 88.69 268 ASN A CA 1
ATOM 1936 C C . ASN A 1 268 ? 33.541 3.269 -21.379 1.00 88.69 268 ASN A C 1
ATOM 1938 O O . ASN A 1 268 ? 32.556 2.826 -20.791 1.00 88.69 268 ASN A O 1
ATOM 1942 N N . LEU A 1 269 ? 34.508 2.471 -21.844 1.00 91.56 269 LEU A N 1
ATOM 1943 C CA . LEU A 1 269 ? 34.517 1.024 -21.611 1.00 91.56 269 LEU A CA 1
ATOM 1944 C C . LEU A 1 269 ? 34.647 0.691 -20.121 1.00 91.56 269 LEU A C 1
ATOM 1946 O O . LEU A 1 269 ? 33.862 -0.102 -19.611 1.00 91.56 269 LEU A O 1
ATOM 1950 N N . ASP A 1 270 ? 35.575 1.346 -19.423 1.00 93.25 270 ASP A N 1
ATOM 1951 C CA . ASP A 1 270 ? 35.774 1.173 -17.981 1.00 93.25 270 ASP A CA 1
ATOM 1952 C C . ASP A 1 270 ? 34.514 1.563 -17.196 1.00 93.25 270 ASP A C 1
ATOM 1954 O O . ASP A 1 270 ? 34.048 0.811 -16.343 1.00 93.25 270 ASP A O 1
ATOM 1958 N N . ARG A 1 271 ? 33.856 2.671 -17.572 1.00 93.25 271 ARG A N 1
ATOM 1959 C CA . ARG A 1 271 ? 32.541 3.041 -17.026 1.00 93.25 271 ARG A CA 1
ATOM 1960 C C . ARG A 1 271 ? 31.507 1.928 -17.223 1.00 93.25 271 ARG A C 1
ATOM 1962 O O . ARG A 1 271 ? 30.767 1.630 -16.287 1.00 93.25 271 ARG A O 1
ATOM 1969 N N . ALA A 1 272 ? 31.428 1.327 -18.412 1.00 90.12 272 ALA A N 1
ATOM 1970 C CA . ALA A 1 272 ? 30.478 0.248 -18.691 1.00 90.12 272 ALA A CA 1
ATOM 1971 C C . ALA A 1 272 ? 30.778 -1.020 -17.865 1.00 90.12 272 ALA A C 1
ATOM 1973 O O . ALA A 1 272 ? 29.850 -1.645 -17.343 1.00 90.12 272 ALA A O 1
ATOM 1974 N N . ASP A 1 273 ? 32.055 -1.367 -17.685 1.00 93.88 273 ASP A N 1
ATOM 1975 C CA . ASP A 1 273 ? 32.482 -2.486 -16.837 1.00 93.88 273 ASP A CA 1
ATOM 1976 C C . ASP A 1 273 ? 32.177 -2.229 -15.350 1.00 93.88 273 ASP A C 1
ATOM 1978 O O . ASP A 1 273 ? 31.650 -3.112 -14.662 1.00 93.88 273 ASP A O 1
ATOM 1982 N N . VAL A 1 274 ? 32.440 -1.016 -14.851 1.00 94.19 274 VAL A N 1
ATOM 1983 C CA . VAL A 1 274 ? 32.076 -0.598 -13.486 1.00 94.19 274 VAL A CA 1
ATOM 1984 C C . VAL A 1 274 ? 30.561 -0.637 -13.292 1.00 94.19 274 VAL A C 1
ATOM 1986 O O . VAL A 1 274 ? 30.100 -1.184 -12.290 1.00 94.19 274 VAL A O 1
ATOM 1989 N N . GLN A 1 275 ? 29.773 -0.153 -14.258 1.00 91.81 275 GLN A N 1
ATOM 1990 C CA . GLN A 1 275 ? 28.311 -0.217 -14.186 1.00 91.81 275 GLN A CA 1
ATOM 1991 C C . GLN A 1 275 ? 27.820 -1.664 -14.075 1.00 91.81 275 GLN A C 1
ATOM 1993 O O . GLN A 1 275 ? 26.981 -1.959 -13.228 1.00 91.81 275 GLN A O 1
ATOM 1998 N N . LYS A 1 276 ? 28.374 -2.598 -14.860 1.00 92.69 276 LYS A N 1
ATOM 1999 C CA . LYS A 1 276 ? 28.040 -4.023 -14.718 1.00 92.69 276 LYS A CA 1
ATOM 2000 C C . LYS A 1 276 ? 28.367 -4.547 -13.317 1.00 92.69 276 LYS A C 1
ATOM 2002 O O . LYS A 1 276 ? 27.562 -5.287 -12.762 1.00 92.69 276 LYS A O 1
ATOM 2007 N N . ARG A 1 277 ? 29.515 -4.181 -12.732 1.00 95.19 277 ARG A N 1
ATOM 2008 C CA . ARG A 1 277 ? 29.870 -4.589 -11.356 1.00 95.19 277 ARG A CA 1
ATOM 2009 C C . ARG A 1 277 ? 28.886 -4.042 -10.321 1.00 95.19 277 ARG A C 1
ATOM 2011 O O . ARG A 1 277 ? 28.527 -4.773 -9.402 1.00 95.19 277 ARG A O 1
ATOM 2018 N N . ILE A 1 278 ? 28.422 -2.804 -10.494 1.00 91.94 278 ILE A N 1
ATOM 2019 C CA . ILE A 1 278 ? 27.361 -2.217 -9.661 1.00 91.94 278 ILE A CA 1
ATOM 2020 C C . ILE A 1 278 ? 26.078 -3.049 -9.778 1.00 91.94 278 ILE A C 1
ATOM 2022 O O . ILE A 1 278 ? 25.501 -3.416 -8.757 1.00 91.94 278 ILE A O 1
ATOM 2026 N N . GLU A 1 279 ? 25.663 -3.417 -10.993 1.00 88.69 279 GLU A N 1
ATOM 2027 C CA . GLU A 1 279 ? 24.457 -4.236 -11.169 1.00 88.69 279 GLU A CA 1
ATOM 2028 C C . GLU A 1 279 ? 24.600 -5.663 -10.616 1.00 88.69 279 GLU A C 1
ATOM 2030 O O . GLU A 1 279 ? 23.628 -6.210 -10.098 1.00 88.69 279 GLU A O 1
ATOM 2035 N N . ILE A 1 280 ? 25.800 -6.258 -10.644 1.00 92.56 280 ILE A N 1
ATOM 2036 C CA . ILE A 1 280 ? 26.068 -7.540 -9.963 1.00 92.56 280 ILE A CA 1
ATOM 2037 C C . ILE A 1 280 ? 25.852 -7.385 -8.454 1.00 92.56 280 ILE A C 1
ATOM 2039 O O . ILE A 1 280 ? 25.138 -8.184 -7.852 1.00 92.56 280 ILE A O 1
ATOM 2043 N N . ALA A 1 281 ? 26.401 -6.331 -7.846 1.00 91.75 281 ALA A N 1
ATOM 2044 C CA . ALA A 1 281 ? 26.213 -6.070 -6.421 1.00 91.75 281 ALA A CA 1
ATOM 2045 C C . ALA A 1 281 ? 24.735 -5.801 -6.071 1.00 91.75 281 ALA A C 1
ATOM 2047 O O . ALA A 1 281 ? 24.248 -6.253 -5.033 1.00 91.75 281 ALA A O 1
ATOM 2048 N N . ASN A 1 282 ? 23.991 -5.110 -6.942 1.00 88.25 282 ASN A N 1
ATOM 2049 C CA . ASN A 1 282 ? 22.547 -4.910 -6.779 1.00 88.25 282 ASN A CA 1
ATOM 2050 C C . ASN A 1 282 ? 21.780 -6.238 -6.834 1.00 88.25 282 ASN A C 1
ATOM 2052 O O . ASN A 1 282 ? 20.878 -6.455 -6.022 1.00 88.25 282 ASN A O 1
ATOM 2056 N N . TYR A 1 283 ? 22.155 -7.133 -7.750 1.00 86.56 283 TYR A N 1
ATOM 2057 C CA . TYR A 1 283 ? 21.588 -8.477 -7.856 1.00 86.56 283 TYR A CA 1
ATOM 2058 C C . TYR A 1 283 ? 21.856 -9.310 -6.596 1.00 86.56 283 TYR A C 1
ATOM 2060 O O . TYR A 1 283 ? 20.926 -9.866 -6.007 1.00 86.56 283 TYR A O 1
ATOM 2068 N N . GLU A 1 284 ? 23.098 -9.322 -6.111 1.00 87.75 284 GLU A N 1
ATOM 2069 C CA . GLU A 1 284 ? 23.467 -9.993 -4.860 1.00 87.75 284 GLU A CA 1
ATOM 2070 C C . GLU A 1 284 ? 22.698 -9.423 -3.661 1.00 87.75 284 GLU A C 1
ATOM 2072 O O . GLU A 1 284 ? 22.152 -10.176 -2.851 1.00 87.75 284 GLU A O 1
ATOM 2077 N N . LYS A 1 285 ? 22.579 -8.092 -3.571 1.00 86.00 285 LYS A N 1
ATOM 2078 C CA . LYS A 1 285 ? 21.797 -7.415 -2.529 1.00 86.00 285 LYS A CA 1
ATOM 2079 C C . LYS A 1 285 ? 20.318 -7.796 -2.586 1.00 86.00 285 LYS A C 1
ATOM 2081 O O . LYS A 1 285 ? 19.715 -8.002 -1.531 1.00 86.00 285 LYS A O 1
ATOM 2086 N N . ALA A 1 286 ? 19.731 -7.896 -3.780 1.00 82.31 286 ALA A N 1
ATOM 2087 C CA . ALA A 1 286 ? 18.340 -8.307 -3.954 1.00 82.31 286 ALA A CA 1
ATOM 2088 C C . ALA A 1 286 ? 18.113 -9.732 -3.425 1.00 82.31 286 ALA A C 1
ATOM 2090 O O . ALA A 1 286 ? 17.170 -9.957 -2.665 1.00 82.31 286 ALA A O 1
ATOM 2091 N N . ILE A 1 287 ? 19.024 -10.666 -3.727 1.00 79.38 287 ILE A N 1
ATOM 2092 C CA . ILE A 1 287 ? 18.981 -12.040 -3.198 1.00 79.38 287 ILE A CA 1
ATOM 2093 C C . ILE A 1 287 ? 19.132 -12.054 -1.672 1.00 79.38 287 ILE A C 1
ATOM 2095 O O . ILE A 1 287 ? 18.356 -12.709 -0.976 1.00 79.38 287 ILE A O 1
ATOM 2099 N N . GLN A 1 288 ? 20.104 -11.320 -1.126 1.00 83.25 288 GLN A N 1
ATOM 2100 C CA . GLN A 1 288 ? 20.330 -11.264 0.322 1.00 83.25 288 GLN A CA 1
ATOM 2101 C C . GLN A 1 288 ? 19.135 -10.662 1.068 1.00 83.25 288 GLN A C 1
ATOM 2103 O O . GLN A 1 288 ? 18.750 -11.162 2.125 1.00 83.25 288 GLN A O 1
ATOM 2108 N N . SER A 1 289 ? 18.533 -9.602 0.521 1.00 80.75 289 SER A N 1
ATOM 2109 C CA . SER A 1 289 ? 17.312 -9.014 1.074 1.00 80.75 289 SER A CA 1
ATOM 2110 C C . SER A 1 289 ? 16.162 -10.008 1.023 1.00 80.75 289 SER A C 1
ATOM 2112 O O . SER A 1 289 ? 15.474 -10.186 2.021 1.00 80.75 289 SER A O 1
ATOM 2114 N N . ALA A 1 290 ? 16.001 -10.711 -0.099 1.00 75.88 290 ALA A N 1
ATOM 2115 C CA . ALA A 1 290 ? 14.969 -11.720 -0.253 1.00 75.88 290 ALA A CA 1
ATOM 2116 C C . ALA A 1 290 ? 15.093 -12.844 0.784 1.00 75.88 290 ALA A C 1
ATOM 2118 O O . ALA A 1 290 ? 14.091 -13.244 1.377 1.00 75.88 290 ALA A O 1
ATOM 2119 N N . PHE A 1 291 ? 16.315 -13.319 1.035 1.00 75.50 291 PHE A N 1
ATOM 2120 C CA . PHE A 1 291 ? 16.580 -14.328 2.058 1.00 75.50 291 PHE A CA 1
ATOM 2121 C C . PHE A 1 291 ? 16.312 -13.796 3.470 1.00 75.50 291 PHE A C 1
ATOM 2123 O O . PHE A 1 291 ? 15.716 -14.500 4.285 1.00 75.50 291 PHE A O 1
ATOM 2130 N N . ARG A 1 292 ? 16.6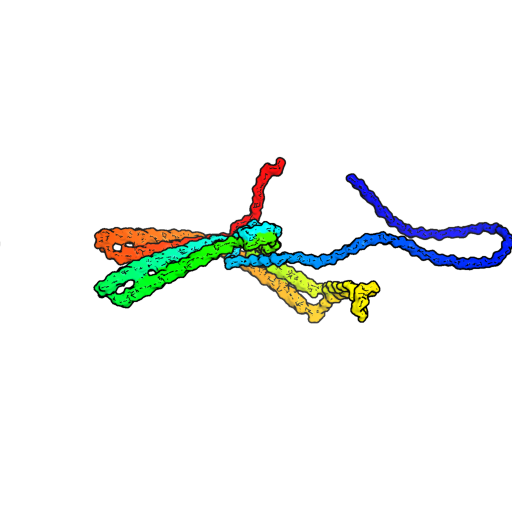91 -12.540 3.748 1.00 78.12 292 ARG A N 1
ATOM 2131 C CA . ARG A 1 292 ? 16.402 -11.876 5.027 1.00 78.12 292 ARG A CA 1
ATOM 2132 C C . ARG A 1 292 ? 14.897 -11.758 5.275 1.00 78.12 292 ARG A C 1
ATOM 2134 O O . ARG A 1 292 ? 14.449 -12.153 6.341 1.00 78.12 292 ARG A O 1
ATOM 2141 N N . ASP A 1 293 ? 14.116 -11.334 4.280 1.00 79.12 293 ASP A N 1
ATOM 2142 C CA . ASP A 1 293 ? 12.652 -11.225 4.393 1.00 79.12 293 ASP A CA 1
ATOM 2143 C C . ASP A 1 293 ? 12.001 -12.577 4.746 1.00 79.12 293 ASP A C 1
ATOM 2145 O O . ASP A 1 293 ? 11.067 -12.649 5.549 1.00 79.12 293 ASP A O 1
ATOM 2149 N N . VAL A 1 294 ? 12.498 -13.668 4.148 1.00 78.75 294 VAL A N 1
ATOM 2150 C CA . VAL A 1 294 ? 12.033 -15.033 4.434 1.00 78.75 294 VAL A CA 1
ATOM 2151 C C . VAL A 1 294 ? 12.445 -15.461 5.844 1.00 78.75 294 VAL A C 1
ATOM 2153 O O . VAL A 1 294 ? 11.614 -15.996 6.581 1.00 78.75 294 VAL A O 1
ATOM 2156 N N . ALA A 1 295 ? 13.692 -15.196 6.241 1.00 72.12 295 ALA A N 1
ATOM 2157 C CA . ALA A 1 295 ? 14.198 -15.501 7.577 1.00 72.12 295 ALA A CA 1
ATOM 2158 C C . ALA A 1 295 ? 13.420 -14.752 8.673 1.00 72.12 295 ALA A C 1
ATOM 2160 O O . ALA A 1 295 ? 12.985 -15.378 9.639 1.00 72.12 295 ALA A O 1
ATOM 2161 N N . ASP A 1 296 ? 13.162 -13.455 8.491 1.00 78.06 296 ASP A N 1
ATOM 2162 C CA . ASP A 1 296 ? 12.379 -12.624 9.414 1.00 78.06 296 ASP A CA 1
ATOM 2163 C C . ASP A 1 296 ? 10.922 -13.105 9.503 1.00 78.06 296 ASP A C 1
ATOM 2165 O O . ASP A 1 296 ? 10.336 -13.185 10.589 1.00 78.06 296 ASP A O 1
ATOM 2169 N N . GLY A 1 297 ? 10.336 -13.493 8.365 1.00 74.69 297 GLY A N 1
ATOM 2170 C CA . GLY A 1 297 ? 9.013 -14.112 8.312 1.00 74.69 297 GLY A CA 1
ATOM 2171 C C . GLY A 1 297 ? 8.938 -15.414 9.122 1.00 74.69 297 GLY A C 1
ATOM 2172 O O . GLY A 1 297 ? 8.053 -15.575 9.963 1.00 74.69 297 GLY A O 1
ATOM 2173 N N . LEU A 1 298 ? 9.892 -16.327 8.914 1.00 76.69 298 LEU A N 1
ATOM 2174 C CA . LEU A 1 298 ? 9.975 -17.614 9.620 1.00 76.69 298 LEU A CA 1
ATOM 2175 C C . LEU A 1 298 ? 10.255 -17.447 11.120 1.00 76.69 298 LEU A C 1
ATOM 2177 O O . LEU A 1 298 ? 9.613 -18.113 11.936 1.00 76.69 298 LEU A O 1
ATOM 2181 N N . ALA A 1 299 ? 11.163 -16.542 11.492 1.00 78.69 299 ALA A N 1
ATOM 2182 C CA . ALA A 1 299 ? 11.461 -16.226 12.887 1.00 78.69 299 ALA A CA 1
ATOM 2183 C C . ALA A 1 299 ? 10.236 -15.630 13.602 1.00 78.69 299 ALA A C 1
ATOM 2185 O O . ALA A 1 299 ? 9.904 -16.036 14.721 1.00 78.69 299 ALA A O 1
ATOM 2186 N N . GLY A 1 300 ? 9.515 -14.725 12.928 1.00 78.88 300 GLY A N 1
ATOM 2187 C CA . GLY A 1 300 ? 8.291 -14.109 13.439 1.00 78.88 300 GLY A CA 1
ATOM 2188 C C . GLY A 1 300 ? 7.179 -15.115 13.732 1.00 78.88 300 GLY A C 1
ATOM 2189 O O . GLY A 1 300 ? 6.486 -14.982 14.740 1.00 78.88 300 GLY A O 1
ATOM 2190 N N . LYS A 1 301 ? 7.039 -16.175 12.924 1.00 76.56 301 LYS A N 1
ATOM 2191 C CA . LYS A 1 301 ? 6.044 -17.230 13.175 1.00 76.56 301 LYS A CA 1
ATOM 2192 C C . LYS A 1 301 ? 6.203 -17.841 14.575 1.00 76.56 301 LYS A C 1
ATOM 2194 O O . LYS A 1 301 ? 5.214 -17.997 15.287 1.00 76.56 301 LYS A O 1
ATOM 2199 N N . GLY A 1 302 ? 7.432 -18.175 14.974 1.00 76.81 302 GLY A N 1
ATOM 2200 C CA . GLY A 1 302 ? 7.704 -18.815 16.266 1.00 76.81 302 GLY A CA 1
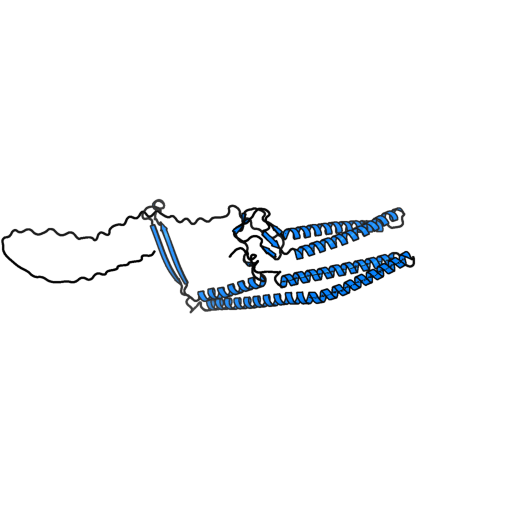ATOM 2201 C C . GLY A 1 302 ? 7.491 -17.885 17.464 1.00 76.81 302 GLY A C 1
ATOM 2202 O O . GLY A 1 302 ? 6.864 -18.275 18.453 1.00 76.81 302 GLY A O 1
ATOM 2203 N N . THR A 1 303 ? 7.974 -16.644 17.376 1.00 88.12 303 THR A N 1
ATOM 2204 C CA . THR A 1 303 ? 7.889 -15.669 18.477 1.00 88.12 303 THR A CA 1
ATOM 2205 C C . THR A 1 303 ? 6.467 -15.145 18.681 1.00 88.12 303 THR A C 1
ATOM 2207 O O . THR A 1 303 ? 6.012 -15.034 19.822 1.00 88.12 303 THR A O 1
ATOM 2210 N N . LEU A 1 304 ? 5.718 -14.904 17.600 1.00 89.62 304 LEU A N 1
ATOM 2211 C CA . LEU A 1 304 ? 4.335 -14.417 17.672 1.00 89.62 304 LEU A CA 1
ATOM 2212 C C . LEU A 1 304 ? 3.374 -15.478 18.221 1.00 89.62 304 LEU A C 1
ATOM 2214 O O . LEU A 1 304 ? 2.460 -15.138 18.973 1.00 89.62 304 LEU A O 1
ATOM 2218 N N . ASP A 1 305 ? 3.595 -16.761 17.915 1.00 90.19 305 ASP A N 1
ATOM 2219 C CA . ASP A 1 305 ? 2.816 -17.859 18.502 1.00 90.19 305 ASP A CA 1
ATOM 2220 C C . ASP A 1 305 ? 3.035 -17.944 20.030 1.00 90.19 305 ASP A C 1
ATOM 2222 O O . ASP A 1 305 ? 2.093 -18.186 20.790 1.00 90.19 305 ASP A O 1
ATOM 2226 N N . ALA A 1 306 ? 4.260 -17.704 20.515 1.00 90.38 306 ALA A N 1
ATOM 2227 C CA . ALA A 1 306 ? 4.536 -17.615 21.951 1.00 90.38 306 ALA A CA 1
ATOM 2228 C C . ALA A 1 306 ? 3.855 -16.394 22.594 1.00 90.38 306 ALA A C 1
ATOM 2230 O O . ALA A 1 306 ? 3.199 -16.535 23.625 1.00 90.38 306 ALA A O 1
ATOM 2231 N N . GLN A 1 307 ? 3.927 -15.225 21.954 1.00 92.31 307 GLN A N 1
ATOM 2232 C CA . GLN A 1 307 ? 3.310 -14.000 22.468 1.00 92.31 307 GLN A CA 1
ATOM 2233 C C . GLN A 1 307 ? 1.778 -14.090 22.540 1.00 92.31 307 GLN A C 1
ATOM 2235 O O . GLN A 1 307 ? 1.181 -13.669 23.531 1.00 92.31 307 GLN A O 1
ATOM 2240 N N . ILE A 1 308 ? 1.129 -14.693 21.538 1.00 95.12 308 ILE A N 1
ATOM 2241 C CA . ILE A 1 308 ? -0.325 -14.921 21.554 1.00 95.12 308 ILE A CA 1
ATOM 2242 C C . ILE A 1 308 ? -0.731 -15.835 22.712 1.00 95.12 308 ILE A C 1
ATOM 2244 O O . ILE A 1 308 ? -1.771 -15.593 23.327 1.00 95.12 308 ILE A O 1
ATOM 2248 N N . ARG A 1 309 ? 0.067 -16.861 23.039 1.00 95.12 309 ARG A N 1
ATOM 2249 C CA . ARG A 1 309 ? -0.211 -17.728 24.196 1.00 95.12 309 ARG A CA 1
ATOM 2250 C C . ARG A 1 309 ? -0.180 -16.940 25.506 1.00 95.12 309 ARG A C 1
ATOM 2252 O O . ARG A 1 309 ? -1.128 -17.054 26.278 1.00 95.12 309 ARG A O 1
ATOM 2259 N N . SER A 1 310 ? 0.828 -16.092 25.714 1.00 96.00 310 SER A N 1
ATOM 2260 C CA . SER A 1 310 ? 0.916 -15.238 26.909 1.00 96.00 310 SER A CA 1
ATOM 2261 C C . SER A 1 310 ? -0.242 -14.238 27.006 1.00 96.00 310 SER A C 1
ATOM 2263 O O . SER A 1 310 ? -0.841 -14.082 28.067 1.00 96.00 310 SER A O 1
ATOM 2265 N N . GLU A 1 311 ? -0.619 -13.597 25.895 1.00 95.00 311 GLU A N 1
ATOM 2266 C CA . GLU A 1 311 ? -1.770 -12.679 25.878 1.00 95.00 311 GLU A CA 1
ATOM 2267 C C . GLU A 1 311 ? -3.099 -13.413 26.107 1.00 95.00 311 GLU A C 1
ATOM 2269 O O . GLU A 1 311 ? -4.002 -12.876 26.743 1.00 95.00 311 GLU A O 1
ATOM 2274 N N . THR A 1 312 ? -3.222 -14.661 25.647 1.00 96.94 312 THR A N 1
ATOM 2275 C CA . THR A 1 312 ? -4.406 -15.491 25.923 1.00 96.94 312 THR A CA 1
ATOM 2276 C C . THR A 1 312 ? -4.514 -15.794 27.418 1.00 96.94 312 THR A C 1
ATOM 2278 O O . THR A 1 312 ? -5.566 -15.560 28.007 1.00 96.94 312 THR A O 1
ATOM 2281 N N . GLN A 1 313 ? -3.410 -16.197 28.059 1.00 97.12 313 GLN A N 1
ATOM 2282 C CA . GLN A 1 313 ? -3.368 -16.419 29.510 1.00 97.12 313 GLN A CA 1
ATOM 2283 C C . GLN A 1 313 ? -3.719 -15.151 30.303 1.00 97.12 313 GLN A C 1
ATOM 2285 O O . GLN A 1 313 ? -4.426 -15.221 31.307 1.00 97.12 313 GLN A O 1
ATOM 2290 N N . ARG A 1 314 ? -3.273 -13.977 29.837 1.00 96.31 314 ARG A N 1
ATOM 2291 C CA . ARG A 1 314 ? -3.625 -12.684 30.438 1.00 96.31 314 ARG A CA 1
ATOM 2292 C C . ARG A 1 314 ? -5.118 -12.378 30.317 1.00 96.31 314 ARG A C 1
ATOM 2294 O O . ARG A 1 314 ? -5.715 -11.942 31.297 1.00 96.31 314 ARG A O 1
ATOM 2301 N N . VAL A 1 315 ? -5.727 -12.633 29.156 1.00 97.62 315 VAL A N 1
ATOM 2302 C CA . VAL A 1 315 ? -7.182 -12.492 28.972 1.00 97.62 315 VAL A CA 1
ATOM 2303 C C . VAL A 1 315 ? -7.939 -13.423 29.919 1.00 97.62 315 VAL A C 1
ATOM 2305 O O . VAL A 1 315 ? -8.892 -12.981 30.562 1.00 97.62 315 VAL A O 1
ATOM 2308 N N . ASP A 1 316 ? -7.506 -14.677 30.057 1.00 97.62 316 ASP A N 1
ATOM 2309 C CA . ASP A 1 316 ? -8.142 -15.645 30.957 1.00 97.62 316 ASP A CA 1
ATOM 2310 C C . ASP A 1 316 ? -8.022 -15.223 32.431 1.00 97.62 316 ASP A C 1
ATOM 2312 O O . ASP A 1 316 ? -9.006 -15.273 33.175 1.00 97.62 316 ASP A O 1
ATOM 2316 N N . ALA A 1 317 ? -6.855 -14.718 32.845 1.00 97.25 317 ALA A N 1
ATOM 2317 C CA . ALA A 1 317 ? -6.642 -14.176 34.186 1.00 97.25 317 ALA A CA 1
ATOM 2318 C C . ALA A 1 317 ? -7.532 -12.949 34.463 1.00 97.25 317 ALA A C 1
ATOM 2320 O O . ALA A 1 317 ? -8.222 -12.908 35.484 1.00 97.25 317 ALA A O 1
ATOM 2321 N N . SER A 1 318 ? -7.593 -11.983 33.538 1.00 96.19 318 SER A N 1
ATOM 2322 C CA . SER A 1 318 ? -8.479 -10.816 33.666 1.00 96.19 318 SER A CA 1
ATOM 2323 C C . SER A 1 318 ? -9.960 -11.205 33.668 1.00 96.19 318 SER A C 1
ATOM 2325 O O . SER A 1 318 ? -10.765 -10.575 34.351 1.00 96.19 318 SER A O 1
ATOM 2327 N N . ARG A 1 319 ? -10.336 -12.273 32.955 1.00 97.00 319 ARG A N 1
ATOM 2328 C CA . ARG A 1 319 ? -11.710 -12.793 32.939 1.00 97.00 319 ARG A CA 1
ATOM 2329 C C . ARG A 1 319 ? -12.098 -13.427 34.271 1.00 97.00 319 ARG A C 1
ATOM 2331 O O . ARG A 1 319 ? -13.225 -13.242 34.723 1.00 97.00 319 ARG A O 1
ATOM 2338 N N . ASN A 1 320 ? -11.173 -14.150 34.903 1.00 96.81 320 ASN A N 1
ATOM 2339 C CA . ASN A 1 320 ? -11.366 -14.679 36.254 1.00 96.81 320 ASN A CA 1
ATOM 2340 C C . ASN A 1 320 ? -11.509 -13.546 37.281 1.00 96.81 320 ASN A C 1
ATOM 2342 O O . ASN A 1 320 ? -12.415 -13.604 38.107 1.00 96.81 320 ASN A O 1
ATOM 2346 N N . ALA A 1 321 ? -10.673 -12.505 37.189 1.00 94.50 321 ALA A N 1
ATOM 2347 C CA . ALA A 1 321 ? -10.758 -11.332 38.062 1.00 94.50 321 ALA A CA 1
ATOM 2348 C C . ALA A 1 321 ? -12.099 -10.593 37.916 1.00 94.50 321 ALA A C 1
ATOM 2350 O O . ALA A 1 321 ? -12.726 -10.262 38.918 1.00 94.50 321 ALA A O 1
ATOM 2351 N N . TYR A 1 322 ? -12.581 -10.410 36.682 1.00 95.81 322 TYR A N 1
ATOM 2352 C CA . TYR A 1 322 ? -13.900 -9.828 36.419 1.00 95.81 322 TYR A CA 1
ATOM 2353 C C . TYR A 1 322 ? -15.037 -10.650 37.042 1.00 95.81 322 TYR A C 1
ATOM 2355 O O . TYR A 1 322 ? -15.893 -10.087 37.716 1.00 95.81 322 TYR A O 1
ATOM 2363 N N . ARG A 1 323 ? -15.011 -11.982 36.890 1.00 95.44 323 ARG A N 1
ATOM 2364 C CA . ARG A 1 323 ? -16.021 -12.873 37.488 1.00 95.44 323 ARG A CA 1
ATOM 2365 C C . ARG A 1 323 ? -16.032 -12.791 39.016 1.00 95.44 323 ARG A C 1
ATOM 2367 O O . ARG A 1 323 ? -17.096 -12.817 39.621 1.00 95.44 323 ARG A O 1
ATOM 2374 N N . LEU A 1 324 ? -14.857 -12.701 39.639 1.00 95.00 324 LEU A N 1
ATOM 2375 C CA . LEU A 1 324 ? -14.751 -12.562 41.091 1.00 95.00 324 LEU A CA 1
ATOM 2376 C C . LEU A 1 324 ? -15.294 -11.206 41.563 1.00 95.00 324 LEU A C 1
ATOM 2378 O O . LEU A 1 324 ? -16.047 -11.160 42.529 1.00 95.00 324 LEU A O 1
ATOM 2382 N N . ALA A 1 325 ? -14.955 -10.119 40.865 1.00 93.31 325 ALA A N 1
ATOM 2383 C CA . ALA A 1 325 ? -15.483 -8.789 41.168 1.00 93.31 325 ALA A CA 1
ATOM 2384 C C . ALA A 1 325 ? -17.015 -8.734 41.019 1.00 93.31 325 ALA A C 1
ATOM 2386 O O . ALA A 1 325 ? -17.696 -8.133 41.844 1.00 93.31 325 ALA A O 1
ATOM 2387 N N . GLU A 1 326 ? -17.569 -9.413 40.012 1.00 93.19 326 GLU A N 1
ATOM 2388 C CA . GLU A 1 326 ? -19.017 -9.537 39.812 1.00 93.19 326 GLU A CA 1
ATOM 2389 C C . GLU A 1 326 ? -19.691 -10.296 40.965 1.00 93.19 326 GLU A C 1
ATOM 2391 O O . GLU A 1 326 ? -20.722 -9.862 41.473 1.00 93.19 326 GLU A O 1
ATOM 2396 N N . GLN A 1 327 ? -19.088 -11.395 41.430 1.00 93.62 327 GLN A N 1
ATOM 2397 C CA . GLN A 1 327 ? -19.587 -12.139 42.590 1.00 93.62 327 GLN A CA 1
ATOM 2398 C C . GLN A 1 327 ? -19.589 -11.286 43.862 1.00 93.62 327 GLN A C 1
ATOM 2400 O O . GLN A 1 327 ? -20.590 -11.273 44.571 1.00 93.62 327 GLN A O 1
ATOM 2405 N N . ARG A 1 328 ? -18.510 -10.544 44.132 1.00 91.25 328 ARG A N 1
ATOM 2406 C CA . ARG A 1 328 ? -18.417 -9.680 45.320 1.00 91.25 328 ARG A CA 1
ATOM 2407 C C . ARG A 1 328 ? -19.407 -8.523 45.288 1.00 91.25 328 ARG A C 1
ATOM 2409 O O . ARG A 1 328 ? -20.010 -8.227 46.314 1.00 91.25 328 ARG A O 1
ATOM 2416 N N . LEU A 1 329 ? -19.633 -7.927 44.115 1.00 90.06 329 LEU A N 1
ATOM 2417 C CA . LEU A 1 329 ? -20.670 -6.910 43.940 1.00 90.06 329 LEU A CA 1
ATOM 2418 C C . LEU A 1 329 ? -22.067 -7.486 44.218 1.00 90.06 329 LEU A C 1
ATOM 2420 O O . LEU A 1 329 ? -22.851 -6.877 44.940 1.00 90.06 329 LEU A O 1
ATOM 2424 N N . ASN A 1 330 ? -22.368 -8.677 43.690 1.00 88.81 330 ASN A N 1
ATOM 2425 C CA . ASN A 1 330 ? -23.660 -9.339 43.903 1.00 88.81 330 ASN A CA 1
ATOM 2426 C C . ASN A 1 330 ? -23.881 -9.758 45.366 1.00 88.81 330 ASN A C 1
ATOM 2428 O O . ASN A 1 330 ? -25.018 -9.768 45.832 1.00 88.81 330 ASN A O 1
ATOM 2432 N N . SER A 1 331 ? -22.807 -10.078 46.089 1.00 90.56 331 SER A N 1
ATOM 2433 C CA . SER A 1 331 ? -22.831 -10.333 47.534 1.00 90.56 331 SER A CA 1
ATOM 2434 C C . SER A 1 331 ? -22.870 -9.051 48.380 1.00 90.56 331 SER A C 1
ATOM 2436 O O . SER A 1 331 ? -23.023 -9.137 49.595 1.00 90.56 331 SER A O 1
ATOM 2438 N N . GLY A 1 332 ? -22.735 -7.870 47.764 1.00 87.69 332 GLY A N 1
ATOM 2439 C CA . GLY A 1 332 ? -22.685 -6.576 48.452 1.00 87.69 332 GLY A CA 1
ATOM 2440 C C . GLY A 1 332 ? -21.372 -6.296 49.196 1.00 87.69 332 GLY A C 1
ATOM 2441 O O . GLY A 1 332 ? -21.345 -5.413 50.048 1.00 87.69 332 GLY A O 1
ATOM 2442 N N . GLU A 1 333 ? -20.303 -7.045 48.907 1.00 85.94 333 GLU A N 1
ATOM 2443 C CA . GLU A 1 333 ? -18.994 -6.933 49.574 1.00 85.94 333 GLU A CA 1
ATOM 2444 C C . GLU A 1 333 ? -18.083 -5.857 48.961 1.00 85.94 333 GLU A C 1
ATOM 2446 O O . GLU A 1 333 ? -17.219 -5.331 49.656 1.00 85.94 333 GLU A O 1
ATOM 2451 N N . ASP A 1 334 ? -18.259 -5.537 47.675 1.00 84.00 334 ASP A N 1
ATOM 2452 C CA . ASP A 1 334 ? -17.444 -4.566 46.932 1.00 84.00 334 ASP A CA 1
ATOM 2453 C C . ASP A 1 334 ? -18.320 -3.548 46.182 1.00 84.00 334 ASP A C 1
ATOM 2455 O O . ASP A 1 334 ? -19.464 -3.823 45.815 1.00 84.00 334 ASP A O 1
ATOM 2459 N N . ASP A 1 335 ? -17.745 -2.375 45.908 1.00 82.69 335 ASP A N 1
ATOM 2460 C CA . ASP A 1 335 ? -18.386 -1.282 45.172 1.00 82.69 335 ASP A CA 1
ATOM 2461 C C . ASP A 1 335 ? -18.372 -1.500 43.645 1.00 82.69 335 ASP A C 1
ATOM 2463 O O . ASP A 1 335 ? -17.466 -2.121 43.079 1.00 82.69 335 ASP A O 1
ATOM 2467 N N . ASN A 1 336 ? -19.324 -0.886 42.926 1.00 86.06 336 ASN A N 1
ATOM 2468 C CA . ASN A 1 336 ? -19.438 -1.008 41.459 1.00 86.06 336 ASN A CA 1
ATOM 2469 C C . ASN A 1 336 ? -18.173 -0.517 40.711 1.00 86.06 336 ASN A C 1
ATOM 2471 O O . ASN A 1 336 ? -17.888 -0.937 39.588 1.00 86.06 336 ASN A O 1
ATOM 2475 N N . LEU A 1 337 ? -17.371 0.349 41.342 1.00 86.19 337 LEU A N 1
ATOM 2476 C CA . LEU A 1 337 ? -16.109 0.835 40.782 1.00 86.19 337 LEU A CA 1
ATOM 2477 C C . LEU A 1 337 ? -15.083 -0.295 40.579 1.00 86.19 337 LEU A C 1
ATOM 2479 O O . LEU A 1 337 ? -14.384 -0.298 39.565 1.00 86.19 337 LEU A O 1
ATOM 2483 N N . ALA A 1 338 ? -15.034 -1.275 41.489 1.00 87.12 338 ALA A N 1
ATOM 2484 C CA . ALA A 1 338 ? -14.131 -2.422 41.383 1.00 87.12 338 ALA A CA 1
ATOM 2485 C C . ALA A 1 338 ? -14.495 -3.319 40.187 1.00 87.12 338 ALA A C 1
ATOM 2487 O O . ALA A 1 338 ? -13.618 -3.774 39.447 1.00 87.12 338 ALA A O 1
ATOM 2488 N N . LEU A 1 339 ? -15.797 -3.507 39.934 1.00 90.00 339 LEU A N 1
ATOM 2489 C CA . LEU A 1 339 ? -16.287 -4.231 38.760 1.00 90.00 339 LEU A CA 1
ATOM 2490 C C . LEU A 1 339 ? -15.924 -3.508 37.455 1.00 90.00 339 LEU A C 1
ATOM 2492 O O . LEU A 1 339 ? -15.452 -4.140 36.507 1.00 90.00 339 LEU A O 1
ATOM 2496 N N . LEU A 1 340 ? -16.125 -2.188 37.405 1.00 89.25 340 LEU A N 1
ATOM 2497 C CA . LEU A 1 340 ? -15.796 -1.355 36.244 1.00 89.25 340 LEU A CA 1
ATOM 2498 C C . LEU A 1 340 ? -14.294 -1.369 35.921 1.00 89.25 340 LEU A C 1
ATOM 2500 O O . LEU A 1 340 ? -13.927 -1.438 34.744 1.00 89.25 340 LEU A O 1
ATOM 2504 N N . ASP A 1 341 ? -13.424 -1.349 36.933 1.00 91.56 341 ASP A N 1
ATOM 2505 C CA . ASP A 1 341 ? -11.973 -1.424 36.726 1.00 91.56 341 ASP A CA 1
ATOM 2506 C C . ASP A 1 341 ? -11.534 -2.807 36.206 1.00 91.56 341 ASP A C 1
ATOM 2508 O O . ASP A 1 341 ? -10.783 -2.913 35.224 1.00 91.56 341 ASP A O 1
ATOM 2512 N N . ALA A 1 342 ? -12.102 -3.883 36.764 1.00 92.25 342 ALA A N 1
ATOM 2513 C CA . ALA A 1 342 ? -11.890 -5.243 36.267 1.00 92.25 342 ALA A CA 1
ATOM 2514 C C . ALA A 1 342 ? -12.395 -5.409 34.820 1.00 92.25 342 ALA A C 1
ATOM 2516 O O . ALA A 1 342 ? -11.717 -6.012 33.980 1.00 92.25 342 ALA A O 1
ATOM 2517 N N . GLN A 1 343 ? -13.548 -4.816 34.494 1.00 93.31 343 GLN A N 1
ATOM 2518 C CA . GLN A 1 343 ? -14.106 -4.808 33.144 1.00 93.31 343 GLN A CA 1
ATOM 2519 C C . GLN A 1 343 ? -13.201 -4.047 32.162 1.00 93.31 343 GLN A C 1
ATOM 2521 O O . GLN A 1 343 ? -12.917 -4.545 31.067 1.00 93.31 343 GLN A O 1
ATOM 2526 N N . ARG A 1 344 ? -12.698 -2.865 32.545 1.00 93.56 344 ARG A N 1
ATOM 2527 C CA . ARG A 1 344 ? -11.767 -2.070 31.727 1.00 93.56 344 ARG A CA 1
ATOM 2528 C C . ARG A 1 344 ? -10.469 -2.832 31.460 1.00 93.56 344 ARG A C 1
ATOM 2530 O O . ARG A 1 344 ? -9.994 -2.847 30.322 1.00 93.56 344 ARG A O 1
ATOM 2537 N N . THR A 1 345 ? -9.935 -3.505 32.476 1.00 94.38 345 THR A N 1
ATOM 2538 C CA . THR A 1 345 ? -8.728 -4.337 32.364 1.00 94.38 345 THR A CA 1
ATOM 2539 C C . THR A 1 345 ? -8.945 -5.532 31.433 1.00 94.38 345 THR A C 1
ATOM 2541 O O . THR A 1 345 ? -8.123 -5.774 30.541 1.00 94.38 345 THR A O 1
ATOM 2544 N N . LEU A 1 346 ? -10.080 -6.234 31.560 1.00 95.50 346 LEU A N 1
ATOM 2545 C CA . LEU A 1 346 ? -10.454 -7.326 30.657 1.00 95.50 346 LEU A CA 1
ATOM 2546 C C . LEU A 1 346 ? -10.541 -6.843 29.205 1.00 95.50 346 LEU A C 1
ATOM 2548 O O . LEU A 1 346 ? -9.896 -7.429 28.334 1.00 95.50 346 LEU A O 1
ATOM 2552 N N . TYR A 1 347 ? -11.255 -5.749 28.937 1.00 91.31 347 TYR A N 1
ATOM 2553 C CA . TYR A 1 347 ? -11.342 -5.197 27.582 1.00 91.31 347 TYR A CA 1
ATOM 2554 C C . TYR A 1 347 ? -9.972 -4.789 27.024 1.00 91.31 347 TYR A C 1
ATOM 2556 O O . TYR A 1 347 ? -9.673 -5.086 25.865 1.00 91.31 347 TYR A O 1
ATOM 2564 N N . GLY A 1 348 ? -9.109 -4.175 27.839 1.00 93.31 348 GLY A N 1
ATOM 2565 C CA . GLY A 1 348 ? -7.743 -3.829 27.437 1.00 93.31 348 GLY A CA 1
ATOM 2566 C C . GLY A 1 348 ? -6.906 -5.055 27.050 1.00 93.31 348 GLY A C 1
ATOM 2567 O O . GLY A 1 348 ? -6.213 -5.038 26.030 1.00 93.31 348 GLY A O 1
ATOM 2568 N N . SER A 1 349 ? -7.010 -6.150 27.811 1.00 95.12 349 SER A N 1
ATOM 2569 C CA . SER A 1 349 ? -6.323 -7.413 27.491 1.00 95.12 349 SER A CA 1
ATOM 2570 C C . SER A 1 349 ? -6.850 -8.066 26.203 1.00 95.12 349 SER A C 1
ATOM 2572 O O . SER A 1 349 ? -6.065 -8.518 25.369 1.00 95.12 349 SER A O 1
ATOM 2574 N N . GLN A 1 350 ? -8.169 -8.044 25.973 1.00 94.44 350 GLN A N 1
ATOM 2575 C CA . GLN A 1 350 ? -8.777 -8.572 24.746 1.00 94.44 350 GLN A CA 1
ATOM 2576 C C . GLN A 1 350 ? -8.321 -7.792 23.508 1.00 94.44 350 GLN A C 1
ATOM 2578 O O . GLN A 1 350 ? -7.990 -8.394 22.483 1.00 94.44 350 GLN A O 1
ATOM 2583 N N . GLN A 1 351 ? -8.255 -6.460 23.605 1.00 92.00 351 GLN A N 1
ATOM 2584 C CA . GLN A 1 351 ? -7.737 -5.611 22.530 1.00 92.00 351 GLN A CA 1
ATOM 2585 C C . GLN A 1 351 ? -6.266 -5.923 22.218 1.00 92.00 351 GLN A C 1
ATOM 2587 O O . GLN A 1 351 ? -5.904 -6.030 21.044 1.00 92.00 351 GLN A O 1
ATOM 2592 N N . ALA A 1 352 ? -5.432 -6.130 23.244 1.00 91.25 352 ALA A N 1
ATOM 2593 C CA . ALA A 1 352 ? -4.031 -6.514 23.067 1.00 91.25 352 ALA A CA 1
ATOM 2594 C C . ALA A 1 352 ? -3.891 -7.862 22.334 1.00 91.25 352 ALA A C 1
ATOM 2596 O O . ALA A 1 352 ? -3.143 -7.956 21.359 1.00 91.25 352 ALA A O 1
ATOM 2597 N N . LEU A 1 353 ? -4.676 -8.877 22.719 1.00 94.38 353 LEU A N 1
ATOM 2598 C CA . LEU A 1 353 ? -4.684 -10.182 22.051 1.00 94.38 353 LEU A CA 1
ATOM 2599 C C . LEU A 1 353 ? -5.085 -10.079 20.570 1.00 94.38 353 LEU A C 1
ATOM 2601 O O . LEU A 1 353 ? -4.437 -10.679 19.709 1.00 94.38 353 LEU A O 1
ATOM 2605 N N . VAL A 1 354 ? -6.141 -9.320 20.257 1.00 91.88 354 VAL A N 1
ATOM 2606 C CA . VAL A 1 354 ? -6.585 -9.104 18.867 1.00 91.88 354 VAL A CA 1
ATOM 2607 C C . VAL A 1 354 ? -5.494 -8.408 18.052 1.00 91.88 354 VAL A C 1
ATOM 2609 O O . VAL A 1 354 ? -5.209 -8.828 16.929 1.00 91.88 354 VAL A O 1
ATOM 2612 N N . ARG A 1 355 ? -4.825 -7.403 18.629 1.00 90.44 355 ARG A N 1
ATOM 2613 C CA . ARG A 1 355 ? -3.702 -6.713 17.983 1.00 90.44 355 ARG A CA 1
ATOM 2614 C C . ARG A 1 355 ? -2.538 -7.667 17.692 1.00 90.44 355 ARG A C 1
ATOM 2616 O O . ARG A 1 355 ? -2.032 -7.663 16.574 1.00 90.44 355 ARG A O 1
ATOM 2623 N N . SER A 1 356 ? -2.160 -8.530 18.635 1.00 92.12 356 SER A N 1
ATOM 2624 C CA . SER A 1 356 ? -1.103 -9.536 18.427 1.00 92.12 356 SER A CA 1
ATOM 2625 C C . SER A 1 356 ? -1.476 -10.568 17.354 1.00 92.12 356 SER A C 1
ATOM 2627 O O . SER A 1 356 ? -0.641 -10.932 16.523 1.00 92.12 356 SER A O 1
ATOM 2629 N N . LYS A 1 357 ? -2.747 -10.995 17.295 1.00 91.44 357 LYS A N 1
ATOM 2630 C CA . LYS A 1 357 ? -3.250 -11.858 16.209 1.00 91.44 357 LYS A CA 1
ATOM 2631 C C . LYS A 1 357 ? -3.146 -11.182 14.840 1.00 91.44 357 LYS A C 1
ATOM 2633 O O . LYS A 1 357 ? -2.754 -11.839 13.876 1.00 91.44 357 LYS A O 1
ATOM 2638 N N . LEU A 1 358 ? -3.443 -9.885 14.755 1.00 88.88 358 LEU A N 1
ATOM 2639 C CA . LEU A 1 358 ? -3.283 -9.108 13.524 1.00 88.88 358 LEU A CA 1
ATOM 2640 C C . LEU A 1 358 ? -1.814 -9.049 13.087 1.00 88.88 358 LEU A C 1
ATOM 2642 O O . LEU A 1 358 ? -1.520 -9.288 11.917 1.00 88.88 358 LEU A O 1
ATOM 2646 N N . VAL A 1 359 ? -0.883 -8.811 14.018 1.00 89.31 359 VAL A N 1
ATOM 2647 C CA . VAL A 1 359 ? 0.562 -8.820 13.720 1.00 89.31 359 VAL A CA 1
ATOM 2648 C C . VAL A 1 359 ? 1.005 -10.181 13.173 1.00 89.31 359 VAL A C 1
ATOM 2650 O O . VAL A 1 359 ? 1.733 -10.230 12.183 1.00 89.31 359 VAL A O 1
ATOM 2653 N N . ARG A 1 360 ? 0.507 -11.289 13.736 1.00 90.50 360 ARG A N 1
ATOM 2654 C CA . ARG A 1 360 ? 0.757 -12.641 13.206 1.00 90.50 360 ARG A CA 1
ATOM 2655 C C . ARG A 1 360 ? 0.228 -12.832 11.790 1.00 90.50 360 ARG A C 1
ATOM 2657 O O . ARG A 1 360 ? 0.943 -13.372 10.953 1.00 90.50 360 ARG A O 1
ATOM 2664 N N . LEU A 1 361 ? -0.999 -12.402 11.507 1.00 87.56 361 LEU A N 1
ATOM 2665 C CA . LEU A 1 361 ? -1.557 -12.490 10.154 1.00 87.56 361 LEU A CA 1
ATOM 2666 C C . LEU A 1 361 ? -0.737 -11.661 9.159 1.00 87.56 361 LEU A C 1
ATOM 2668 O O . LEU A 1 361 ? -0.420 -12.153 8.080 1.00 87.56 361 LEU A O 1
ATOM 2672 N N . SER A 1 362 ? -0.326 -10.453 9.546 1.00 85.69 362 SER A N 1
ATOM 2673 C CA . SER A 1 362 ? 0.549 -9.602 8.733 1.00 85.69 362 SER A CA 1
ATOM 2674 C C . SER A 1 362 ? 1.908 -10.262 8.465 1.00 85.69 362 SER A C 1
ATOM 2676 O O . SER A 1 362 ? 2.353 -10.314 7.321 1.00 85.69 362 SER A O 1
ATOM 2678 N N . ASN A 1 363 ? 2.535 -10.861 9.484 1.00 86.62 363 ASN A N 1
ATOM 2679 C CA . ASN A 1 363 ? 3.776 -11.621 9.323 1.00 86.62 363 ASN A CA 1
ATOM 2680 C C . ASN A 1 363 ? 3.606 -12.814 8.365 1.00 86.62 363 ASN A C 1
ATOM 2682 O O . ASN A 1 363 ? 4.445 -13.000 7.489 1.00 86.62 363 ASN A O 1
ATOM 2686 N N . LEU A 1 364 ? 2.505 -13.567 8.459 1.00 81.56 364 LEU A N 1
ATOM 2687 C CA . LEU A 1 364 ? 2.213 -14.671 7.537 1.00 81.56 364 LEU A CA 1
ATOM 2688 C C . LEU A 1 364 ? 1.985 -14.191 6.098 1.00 81.56 364 LEU A C 1
ATOM 2690 O O . LEU A 1 364 ? 2.458 -14.831 5.160 1.00 81.56 364 LEU A O 1
ATOM 2694 N N . ILE A 1 365 ? 1.295 -13.063 5.915 1.00 80.88 365 ILE A N 1
ATOM 2695 C CA . ILE A 1 365 ? 1.119 -12.430 4.601 1.00 80.88 365 ILE A CA 1
ATOM 2696 C C . ILE A 1 365 ? 2.480 -12.002 4.035 1.00 80.88 365 ILE A C 1
ATOM 2698 O O . ILE A 1 365 ? 2.771 -12.275 2.871 1.00 80.88 365 ILE A O 1
ATOM 2702 N N . ASN A 1 366 ? 3.338 -11.391 4.855 1.00 78.25 366 ASN A N 1
ATOM 2703 C CA . ASN A 1 366 ? 4.685 -10.985 4.452 1.00 78.25 366 ASN A CA 1
ATOM 2704 C C . ASN A 1 366 ? 5.571 -12.187 4.117 1.00 78.25 366 ASN A C 1
ATOM 2706 O O . ASN A 1 366 ? 6.259 -12.153 3.104 1.00 78.25 366 ASN A O 1
ATOM 2710 N N . LEU A 1 367 ? 5.507 -13.265 4.901 1.00 78.69 367 LEU A N 1
ATOM 2711 C CA . LEU A 1 367 ? 6.219 -14.509 4.618 1.00 78.69 367 LEU A CA 1
ATOM 2712 C C . LEU A 1 367 ? 5.735 -15.125 3.300 1.00 78.69 367 LEU A C 1
ATOM 2714 O O . LEU A 1 367 ? 6.549 -15.495 2.461 1.00 78.69 367 LEU A O 1
ATOM 2718 N N . TYR A 1 368 ? 4.421 -15.173 3.069 1.00 74.31 368 TYR A N 1
ATOM 2719 C CA . TYR A 1 368 ? 3.859 -15.634 1.799 1.00 74.31 368 TYR A CA 1
ATOM 2720 C C . TYR A 1 368 ? 4.334 -14.777 0.617 1.00 74.31 368 TYR A C 1
ATOM 2722 O O . TYR A 1 368 ? 4.702 -15.311 -0.430 1.00 74.31 368 TYR A O 1
ATOM 2730 N N . LYS A 1 369 ? 4.357 -13.448 0.780 1.00 73.31 369 LYS A N 1
ATOM 2731 C CA . LYS A 1 369 ? 4.882 -12.513 -0.224 1.00 73.31 369 LYS A CA 1
ATOM 2732 C C . LYS A 1 369 ? 6.376 -12.750 -0.478 1.00 73.31 369 LYS A C 1
ATOM 2734 O O . LYS A 1 369 ? 6.783 -12.821 -1.634 1.00 73.31 369 LYS A O 1
ATOM 2739 N N . ALA A 1 370 ? 7.173 -12.914 0.577 1.00 72.06 370 ALA A N 1
ATOM 2740 C CA . ALA A 1 370 ? 8.613 -13.154 0.499 1.00 72.06 370 ALA A CA 1
ATOM 2741 C C . ALA A 1 370 ? 8.947 -14.491 -0.185 1.00 72.06 370 ALA A C 1
ATOM 2743 O O . ALA A 1 370 ? 9.905 -14.562 -0.957 1.00 72.06 370 ALA A O 1
ATOM 2744 N N . LEU A 1 371 ? 8.115 -15.515 0.036 1.00 68.31 371 LEU A N 1
ATOM 2745 C CA . LEU A 1 371 ? 8.182 -16.829 -0.614 1.00 68.31 371 LEU A CA 1
ATOM 2746 C C . LEU A 1 371 ? 7.663 -16.830 -2.065 1.00 68.31 371 LEU A C 1
ATOM 2748 O O . LEU A 1 371 ? 7.653 -17.875 -2.710 1.00 68.31 371 LEU A O 1
ATOM 2752 N N . GLY A 1 372 ? 7.243 -15.682 -2.603 1.00 67.19 372 GLY A N 1
ATOM 2753 C CA . GLY A 1 372 ? 6.856 -15.562 -4.009 1.00 67.19 372 GLY A CA 1
ATOM 2754 C C . GLY A 1 372 ? 5.381 -15.835 -4.300 1.00 67.19 372 GLY A C 1
ATOM 2755 O O . GLY A 1 372 ? 5.020 -16.046 -5.452 1.00 67.19 372 GLY A O 1
ATOM 2756 N N . GLY A 1 373 ? 4.503 -15.784 -3.299 1.00 64.38 373 GLY A N 1
ATOM 2757 C CA . GLY A 1 373 ? 3.105 -15.473 -3.576 1.00 64.38 373 GLY A CA 1
ATOM 2758 C C . GLY A 1 373 ? 2.206 -16.627 -4.052 1.00 64.38 373 GLY A C 1
ATOM 2759 O O . GLY A 1 373 ? 1.117 -16.341 -4.546 1.00 64.38 373 GLY A O 1
ATOM 2760 N N . GLY A 1 374 ? 2.605 -17.899 -3.897 1.00 57.38 374 GLY A N 1
ATOM 2761 C CA . GLY A 1 374 ? 1.818 -19.064 -4.355 1.00 57.38 374 GLY A CA 1
ATOM 2762 C C . GLY A 1 374 ? 1.820 -19.256 -5.875 1.00 57.38 374 GLY A C 1
ATOM 2763 O O . GLY A 1 374 ? 0.859 -19.762 -6.444 1.00 57.38 374 GLY A O 1
ATOM 2764 N N . TRP A 1 375 ? 2.897 -18.824 -6.527 1.00 52.69 375 TRP A N 1
ATOM 2765 C CA . TRP A 1 375 ? 3.093 -18.907 -7.967 1.00 52.69 375 TRP A CA 1
ATOM 2766 C C . TRP A 1 375 ? 3.279 -20.361 -8.431 1.00 52.69 375 TRP A C 1
ATOM 2768 O O . TRP A 1 375 ? 4.371 -20.916 -8.317 1.00 52.69 375 TRP A O 1
ATOM 2778 N N . THR A 1 376 ? 2.222 -20.996 -8.941 1.00 42.72 376 THR A N 1
ATOM 2779 C CA . THR A 1 376 ? 2.327 -22.264 -9.678 1.00 42.72 376 THR A CA 1
ATOM 2780 C C . THR A 1 376 ? 2.474 -21.968 -11.166 1.00 42.72 376 THR A C 1
ATOM 2782 O O . THR A 1 376 ? 1.533 -21.516 -11.819 1.00 42.72 376 THR A O 1
ATOM 2785 N N . GLU A 1 377 ? 3.667 -22.222 -11.698 1.00 44.56 377 GLU A N 1
ATOM 2786 C CA . GLU A 1 377 ? 3.893 -22.383 -13.133 1.00 44.56 377 GLU A CA 1
ATOM 2787 C C . GLU A 1 377 ? 3.053 -23.586 -13.598 1.00 44.56 377 GLU A C 1
ATOM 2789 O O . GLU A 1 377 ? 3.249 -24.689 -13.103 1.00 44.56 377 GLU A O 1
ATOM 2794 N N . PHE A 1 378 ? 2.125 -23.360 -14.531 1.00 38.88 378 PHE A N 1
ATOM 2795 C CA . PHE A 1 378 ? 1.267 -24.358 -15.188 1.00 38.88 378 PHE A CA 1
ATOM 2796 C C . PHE A 1 378 ? 0.084 -24.906 -14.361 1.00 38.88 378 PHE A C 1
ATOM 2798 O O . PHE A 1 378 ? 0.215 -25.741 -13.474 1.00 38.88 378 PHE A O 1
ATOM 2805 N N . THR A 1 379 ? -1.134 -24.525 -14.766 1.00 32.00 379 THR A N 1
ATOM 2806 C CA . THR A 1 379 ? -2.208 -25.523 -14.870 1.00 32.00 379 THR A CA 1
ATOM 2807 C C . THR A 1 379 ? -1.748 -26.489 -15.954 1.00 32.00 379 THR A C 1
ATOM 2809 O O . THR A 1 379 ? -1.690 -26.115 -17.125 1.00 32.00 379 THR A O 1
ATOM 2812 N N . THR A 1 380 ? -1.360 -27.706 -15.580 1.00 39.50 380 THR A N 1
ATOM 2813 C CA . THR A 1 380 ? -1.464 -28.829 -16.510 1.00 39.50 380 THR A CA 1
ATOM 2814 C C . THR A 1 380 ? -2.944 -28.892 -16.891 1.00 39.50 380 THR A C 1
ATOM 2816 O O . THR A 1 380 ? -3.777 -28.946 -15.979 1.00 39.50 380 THR A O 1
ATOM 2819 N N . PRO A 1 381 ? -3.317 -28.805 -18.180 1.00 40.56 381 PRO A N 1
ATOM 2820 C CA . PRO A 1 381 ? -4.679 -29.132 -18.577 1.00 40.56 381 PRO A CA 1
ATOM 2821 C C . PRO A 1 381 ? -5.003 -30.513 -17.992 1.00 40.56 381 PRO A C 1
ATOM 2823 O O . PRO A 1 381 ? -4.108 -31.361 -17.980 1.00 40.56 381 PRO A O 1
ATOM 2826 N N . PRO A 1 382 ? -6.211 -30.750 -17.455 1.00 42.28 382 PRO A N 1
ATOM 2827 C CA . PRO A 1 382 ? -6.583 -32.100 -17.058 1.00 42.28 382 PRO A CA 1
ATOM 2828 C C . PRO A 1 382 ? -6.373 -33.011 -18.270 1.00 42.28 382 PRO A C 1
ATOM 2830 O O . PRO A 1 382 ? -6.861 -32.690 -19.354 1.00 42.28 382 PRO A O 1
ATOM 2833 N N . ASP A 1 383 ? -5.595 -34.081 -18.090 1.00 46.41 383 ASP A N 1
ATOM 2834 C CA . ASP A 1 383 ? -5.406 -35.115 -19.103 1.00 46.41 383 ASP A CA 1
ATOM 2835 C C . ASP A 1 383 ? -6.792 -35.552 -19.585 1.00 46.41 383 ASP A C 1
ATOM 2837 O O . ASP A 1 383 ? -7.581 -36.099 -18.813 1.00 46.41 383 ASP A O 1
ATOM 2841 N N . ASP A 1 384 ? -7.108 -35.249 -20.844 1.00 43.50 384 ASP A N 1
ATOM 2842 C CA . ASP A 1 384 ? -8.317 -35.732 -21.491 1.00 43.50 384 ASP A CA 1
ATOM 2843 C C . ASP A 1 384 ? -8.161 -37.249 -21.689 1.00 43.50 384 ASP A C 1
ATOM 2845 O O . ASP A 1 384 ? -7.285 -37.673 -22.454 1.00 43.50 384 ASP A O 1
ATOM 2849 N N . PRO A 1 385 ? -8.967 -38.100 -21.027 1.00 45.69 385 PRO A N 1
ATOM 2850 C CA . PRO A 1 385 ? -8.861 -39.546 -21.180 1.00 45.69 385 PRO A CA 1
ATOM 2851 C C . PRO A 1 385 ? -9.324 -40.044 -22.559 1.00 45.69 385 PRO A C 1
ATOM 2853 O O . PRO A 1 385 ? -9.315 -41.252 -22.785 1.00 45.69 385 PRO A O 1
ATOM 2856 N N . LEU A 1 386 ? -9.752 -39.162 -23.471 1.00 45.28 386 LEU A N 1
ATOM 2857 C CA . LEU A 1 386 ? -10.327 -39.537 -24.767 1.00 45.28 386 LEU A CA 1
ATOM 2858 C C . LEU A 1 386 ? -9.382 -39.366 -25.967 1.00 45.28 386 LEU A C 1
ATOM 2860 O O . LEU A 1 386 ? -9.799 -39.573 -27.104 1.00 45.28 386 LEU A O 1
ATOM 2864 N N . ALA A 1 387 ? -8.101 -39.062 -25.743 1.00 46.44 387 ALA A N 1
ATOM 2865 C CA . ALA A 1 387 ? -7.085 -39.073 -26.796 1.00 46.44 387 ALA A CA 1
ATOM 2866 C C . ALA A 1 387 ? -6.272 -40.385 -26.810 1.00 46.44 387 ALA A C 1
ATOM 2868 O O . ALA A 1 387 ? -5.055 -40.367 -26.610 1.00 46.44 387 ALA A O 1
ATOM 2869 N N . ARG A 1 388 ? -6.939 -41.521 -27.056 1.00 38.34 388 ARG A N 1
ATOM 2870 C CA . ARG A 1 388 ? -6.346 -42.725 -27.669 1.00 38.34 388 ARG A CA 1
ATOM 2871 C C . ARG A 1 388 ? -7.362 -43.474 -28.511 1.00 38.34 388 ARG A C 1
ATOM 2873 O O . ARG A 1 388 ? -8.485 -43.685 -28.007 1.00 38.34 388 ARG A O 1
#

pLDDT: mean 77.43, std 19.5, range [28.56, 98.0]

Secondary structure (DSSP, 8-state):
-----------------------------------PPP------------------------SS------SS---EEEE-S-TT-EE-TT-EEEEE--HHHHHHHHHHHHHHHHHHHHHHHHHHHHHHHHHHHHTT-S-HHHHHHHHHHHHHHHHHHHHHHHHHHHHHHHHHTTEEE-SS-EE-----GGG-SS-HHHHHHHHHHHHHHHHHHHHHHTTSPEEEEEEEEEE--SSSTTTTSTT-EEEEEEEEEE---HHHHHHHHHHHHHHHHHHHHHHHHHHHHHHHHHHHHHHHHHHHHHHHHHHHHHHHHHHHHHHHHHHHHHHHHHTTSS-HHHHHHHHHHHHHHHHHHHHHHHHHHHHHHHHHHHTTTT--S--PPP--TT--

Foldseek 3Di:
DDDDDDDDDDDDDDDDDDDDDDDDDDDDDDDDDDDDDDDDDDDDDDDDPDPDDDDDPDDDDDPDDDDDDQPDDAAWQDAPDDAFDWDAAFAFGTAGPLLVLVLQLVVLVVQLVVLVVQLVVLVVLLVVVVVCVVVVNDDPVSNVVSVVSNVVSVVSNVVSVVSNVVSVVSSVSSGDGHNHIDGRHDDPPCNPDFDSLLVVLVVVLVVLVVVLVVLVCVQDKDKDKDKDWAFDDPDPVCRPPPPRTDMDIDIDIDHDDCPPCVVVSVVSSVVSVVSSVVSVVVSVVSVVVLVVLLVQLVVCLVVLVVVLVVLVVQLVVLVVQLVVQVVCVVVVNDDVVSNVVSVVSNVVSVVVSVVSVSVNSVSNVSNCVSVGNPDDDDPPPPPDPPPD

Nearest PDB structures (foldseek):
  5azs-assembly1_C  TM=6.989E-01  e=3.118E-17  Pseudomonas aeruginosa PAO1
  4mt4-assembly1_C  TM=7.240E-01  e=4.467E-13  Campylobacter jejuni
  5iuy-assembly1_A  TM=6.557E-01  e=6.452E-14  Pseudomonas aeruginosa PAO1
  2f1m-assembly2_D  TM=9.253E-01  e=3.588E-07  Escherichia coli
  2f1m-assembly1_B  TM=8.557E-01  e=3.983E-07  Escherichia coli

Solvent-accessible surface area (backbone atoms only — not comparable to full-atom values): 23087 Å² total; per-residue (Å²): 140,89,82,84,87,80,88,88,87,83,88,88,84,90,86,88,83,86,89,87,88,88,88,82,91,84,86,90,84,90,84,83,86,82,81,86,78,86,86,74,90,80,78,85,83,81,86,70,92,71,78,84,81,80,88,75,93,77,84,89,74,73,96,74,82,81,88,86,73,77,90,60,91,70,60,74,69,47,75,71,60,66,71,67,42,77,45,51,58,65,39,67,40,39,32,32,61,49,64,70,36,49,53,47,26,53,50,26,49,51,50,23,52,52,24,46,56,50,24,56,51,27,46,56,51,29,56,52,37,57,58,32,44,76,73,64,77,47,56,70,68,60,41,52,52,31,50,50,48,27,52,53,26,48,51,42,30,53,52,22,50,52,45,30,52,50,30,49,50,57,42,54,53,26,55,40,51,31,91,57,59,49,66,40,80,77,68,80,73,79,73,76,57,81,46,52,70,56,46,53,38,49,52,52,29,51,49,33,51,49,46,36,54,56,40,56,50,66,76,45,70,47,78,47,79,46,72,49,74,54,59,55,56,100,46,82,87,47,32,85,41,94,84,16,72,40,71,49,79,52,77,47,77,47,73,75,62,65,89,85,51,41,67,62,52,50,52,48,35,51,51,28,53,52,48,29,53,52,31,50,53,50,39,53,49,46,53,54,48,44,52,47,46,36,50,53,24,58,54,46,54,60,55,45,55,53,51,47,51,54,34,48,54,48,30,53,52,31,49,52,50,29,53,50,35,48,51,33,39,76,72,68,77,47,59,73,64,58,36,53,52,29,47,51,50,25,52,52,34,47,52,51,37,53,51,48,52,49,54,44,52,51,39,51,51,49,26,42,53,50,72,42,61,84,74,70,85,69,84,72,73,77,82,67,89,78,83,122

Mean predicted aligned error: 18.4 Å

Radius of gyration: 45.61 Å; Cα contacts (8 Å, |Δi|>4): 306; chains: 1; bounding box: 78×66×170 Å